Protein AF-A0A9P6MHM8-F1 (afdb_monomer_lite)

Organism: NCBI:txid1440133

Secondary structure (DSSP, 8-state):
------------------GGGTHHHHHHHHHHHHHTTS-HHHHHHHHGGGS-HHHHHHHHHHHHHHHHH-SSS-EEEEETTGGGGGS-SS---GGGHHHH-GGGGTTS-TTEEEEE-----HHHHHHH--GGGGGG----PPPPHHHHHHHHHH-TTTTSHHHHHHHHHHHHHHHHHHHHHHHHHHHHHHHS-HHHHHHHHHHHHHHHS--TT----HHHHHHHHHHHHTTSEEEEEPSS-EEEEES-HHHHHHHHHHHHHSPPPHHHHHHHHH----HHHHHHHHHHHHTSSEEEEEEE-TT--EEEEEEEE-SEEEEESS--S---TTEEEEE-TTSTT-SEEETTEEEEEESS-HHHHSSGGG-GGGGG--TT-GGGTTTTTTSSS--------------------------------------------HHHHHHHHHH-S-EEEEE-TTS-EEEEETTEE-TT-EEEEEESS---S--TTGGGT-TTPEEEEHHHHHHHHHHHHHHHHHHHHHHHHHHHHHHHHHHTT-------

Sequence (540 aa):
TPTGVTGSNDSEVEAVVDEDQYETLESANSFDLWSNHADEEDRAVFDYMVIGGEMATCVTETIYDYTLCRIDLKTLFIVDEHSALFHNDNSKPNILTPLTDLNIWLQERNGARVVFTGMAHANYERRFITSDIKHWVEFVTPHSDFIFDKLLAMSPILARETIKGEQEAFSKFNIERIQDFYSAAGGYFKSLNPSDKFKYRRTLVTMFRPREDGNLSYHQSITTYKFMDLGLVYRLRDEQQTMYHILCPAAQQALLDVYRSMPLSLDLSYALRSGDWTSDMFEDAVFFCLQQGKITLGTTNLAGVKADPLVINAEYTRVLTDPPSEVRKNTLLRCHSNYPIFDFIYNRIFIQMSPSDFDKHNKEGANISKAFSRPNDPQSKTKRKRDDDSTSSSSDPRDAQSKSTESSESNRRRSKRKKNDNPTLASSFDSRNQIEKYLDSAFGGNHRVIIGTNKGFEATKDGVNLDDFKIVYICGEAQTKKHLGEVKDFPDIVHVNLKDWIEERQASSAGSMQIDILMEQQLATINALLLTGVRLSFIP

pLDDT: mean 72.11, std 19.1, range [29.8, 97.94]

Foldseek 3Di:
DDDDDDDDDDDDDPPPDPPVPPVVVVVVVVVVVVCVPDPPVVNVLVVVCPDDDVSVLVSLLVVVCVQQQDQPAQAEAEAEALVVCPPDDPDDRCSCVVSLAPCNCPPRRNRYYYHYYHDPPVVVCVPHDDQVCVVVDDDDDPDDPVVLVVVCVVDPVSVDVVVVVVVVVVVVVLVVLLVVLLCLLLVVLVPDDPVVVVLLLVLLVCLLVQAQVSAPPPSSVVNLVVCVVSVQKHWDDHPRHIHIGGNDPSSNSSSLVSSLPDDDDPVLVVCLVVLVDDFSSQVSLVVSQLSNAWDWFFWDWLQRHTDHTDIQGQPAEEEDPDQAQADDANYKYQYHPLQQQFGIDHQQETEGEDQDRPVVQCDDRNPPQLQADWPPDPVVPPPVPPPPPDDDDDDDDDDDDYDDDDDDDDDDDDDPDDDPDDPDDPDPRPRGGPSQSNCCSHPNAGWHWDLDPQREIFIDGVNHTDPPRAYEYEYADDCPDRPPVCCSNYVGYIYGHSSVRVVVVCVVCVVPVVVVVVVVVVVVVVVVCVVVVNDDDDDD

Structure (mmCIF, N/CA/C/O backbone):
data_AF-A0A9P6MHM8-F1
#
_entry.id   AF-A0A9P6MHM8-F1
#
loop_
_atom_site.group_PDB
_atom_site.id
_atom_site.type_symbol
_atom_site.label_atom_id
_atom_site.label_alt_id
_atom_site.label_comp_id
_atom_site.label_asym_id
_atom_site.label_entity_id
_atom_site.label_seq_id
_atom_site.pdbx_PDB_ins_code
_atom_site.Cartn_x
_atom_site.Cartn_y
_atom_site.Cartn_z
_atom_site.occupancy
_atom_site.B_iso_or_equiv
_atom_site.auth_seq_id
_atom_site.auth_comp_id
_atom_site.auth_asym_id
_atom_site.auth_atom_id
_atom_site.pdbx_PDB_model_num
ATOM 1 N N . THR A 1 1 ? 69.298 -29.163 -17.073 1.00 38.97 1 THR A N 1
ATOM 2 C CA . THR A 1 1 ? 70.221 -29.913 -17.959 1.00 38.97 1 THR A CA 1
ATOM 3 C C . THR A 1 1 ? 70.710 -31.139 -17.211 1.00 38.97 1 THR A C 1
ATOM 5 O O . THR A 1 1 ? 70.875 -31.008 -16.002 1.00 38.97 1 THR A O 1
ATOM 8 N N . PRO A 1 2 ? 70.896 -32.312 -17.849 1.00 52.72 2 PRO A N 1
ATOM 9 C CA . PRO A 1 2 ? 70.972 -32.601 -19.296 1.00 52.72 2 PRO A CA 1
ATOM 10 C C . PRO A 1 2 ? 69.702 -33.317 -19.827 1.00 52.72 2 PRO A C 1
ATOM 12 O O . PRO A 1 2 ? 69.143 -34.155 -19.136 1.00 52.72 2 PRO A O 1
ATOM 15 N N . THR A 1 3 ? 69.024 -32.832 -20.875 1.00 39.81 3 THR A N 1
ATOM 16 C CA . THR A 1 3 ? 69.229 -32.986 -22.344 1.00 39.81 3 THR A CA 1
ATOM 17 C C . THR A 1 3 ? 68.969 -34.383 -22.915 1.00 39.81 3 THR A C 1
ATOM 19 O O . THR A 1 3 ? 69.764 -35.295 -22.718 1.00 39.81 3 THR A O 1
ATOM 22 N N . GLY A 1 4 ? 67.912 -34.469 -23.730 1.00 36.94 4 GLY A N 1
ATOM 23 C CA . GLY A 1 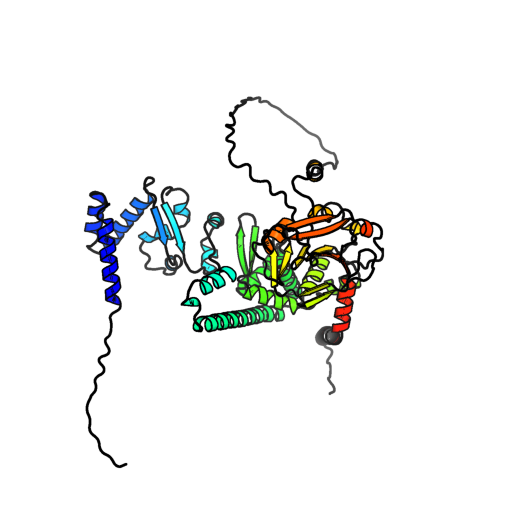4 ? 67.613 -35.549 -24.671 1.00 36.94 4 GLY A CA 1
ATOM 24 C C . GLY A 1 4 ? 66.330 -35.232 -25.446 1.00 36.94 4 GLY A C 1
ATOM 25 O O . GLY A 1 4 ? 65.242 -35.527 -24.974 1.00 36.94 4 GLY A O 1
ATOM 26 N N . VAL A 1 5 ? 66.476 -34.548 -26.584 1.00 39.72 5 VAL A N 1
ATOM 27 C CA . VAL A 1 5 ? 65.417 -34.093 -27.504 1.00 39.72 5 VAL A CA 1
ATOM 28 C C . VAL A 1 5 ? 65.181 -35.132 -28.599 1.00 39.72 5 VAL A C 1
ATOM 30 O O . VAL A 1 5 ? 66.152 -35.528 -29.229 1.00 39.72 5 VAL A O 1
ATOM 33 N N . THR A 1 6 ? 63.909 -35.458 -28.853 1.00 39.41 6 THR A N 1
ATOM 34 C CA . THR A 1 6 ? 63.234 -35.775 -30.141 1.00 39.41 6 THR A CA 1
ATOM 35 C C . THR A 1 6 ? 61.756 -36.003 -29.772 1.00 39.41 6 THR A C 1
ATOM 37 O O . THR A 1 6 ? 61.508 -36.792 -28.872 1.00 39.41 6 THR A O 1
ATOM 40 N N . GLY A 1 7 ? 60.715 -35.354 -30.292 1.00 33.91 7 GLY A N 1
ATOM 41 C CA . GLY A 1 7 ? 60.507 -34.786 -31.617 1.00 33.91 7 GLY A CA 1
ATOM 42 C C . GLY A 1 7 ? 59.542 -35.684 -32.401 1.00 33.91 7 GLY A C 1
ATOM 43 O O . GLY A 1 7 ? 60.004 -36.442 -33.243 1.00 33.91 7 GLY A O 1
ATOM 44 N N . SER A 1 8 ? 58.234 -35.618 -32.128 1.00 35.28 8 SER A N 1
ATOM 45 C CA . SER A 1 8 ? 57.195 -36.103 -33.051 1.00 35.28 8 SER A CA 1
ATOM 46 C C . SER A 1 8 ? 55.886 -35.346 -32.837 1.00 35.28 8 SER A C 1
ATOM 48 O O . SER A 1 8 ? 55.422 -35.196 -31.711 1.00 35.28 8 SER A O 1
ATOM 50 N N . ASN A 1 9 ? 55.365 -34.839 -33.948 1.00 35.12 9 ASN A N 1
ATOM 51 C CA . ASN A 1 9 ? 54.192 -33.990 -34.086 1.00 35.12 9 ASN A CA 1
ATOM 52 C C . ASN A 1 9 ? 52.899 -34.775 -33.837 1.00 35.12 9 ASN A C 1
ATOM 54 O O . ASN A 1 9 ? 52.654 -35.737 -34.560 1.00 35.12 9 ASN A O 1
ATOM 58 N N . ASP A 1 10 ? 52.051 -34.290 -32.933 1.00 34.19 10 ASP A N 1
ATOM 59 C CA . ASP A 1 10 ? 50.616 -34.567 -32.955 1.00 34.19 10 ASP A CA 1
ATOM 60 C C . ASP A 1 10 ? 49.911 -33.272 -33.365 1.00 34.19 10 ASP A C 1
ATOM 62 O O . ASP A 1 10 ? 49.841 -32.297 -32.619 1.00 34.19 10 ASP A O 1
ATOM 66 N N . SER A 1 11 ? 49.480 -33.236 -34.622 1.00 34.03 11 SER A N 1
ATOM 67 C CA . SER A 1 11 ? 48.586 -32.220 -35.160 1.00 34.03 11 SER A CA 1
ATOM 68 C C . SER A 1 11 ? 47.163 -32.532 -34.699 1.00 34.03 11 SER A C 1
ATOM 70 O O . SER A 1 11 ? 46.533 -33.446 -35.235 1.00 34.03 11 SER A O 1
ATOM 72 N N . GLU A 1 12 ? 46.665 -31.779 -33.720 1.00 33.44 12 GLU A N 1
ATOM 73 C CA . GLU A 1 12 ? 45.231 -31.662 -33.455 1.00 33.44 12 GLU A CA 1
ATOM 74 C C . GLU A 1 12 ? 44.556 -31.044 -34.683 1.00 33.44 12 GLU A C 1
ATOM 76 O O . GLU A 1 12 ? 44.823 -29.908 -35.073 1.00 33.44 12 GLU A O 1
ATOM 81 N N . VAL A 1 13 ? 43.710 -31.839 -35.332 1.00 32.00 13 VAL A N 1
ATOM 82 C CA . VAL A 1 13 ? 42.769 -31.374 -36.346 1.00 32.00 13 VAL A CA 1
ATOM 83 C C . VAL A 1 13 ? 41.573 -30.811 -35.586 1.00 32.00 13 VAL A C 1
ATOM 85 O O . VAL A 1 13 ? 40.719 -31.568 -35.128 1.00 32.00 13 VAL A O 1
ATOM 88 N N . GLU A 1 14 ? 41.520 -29.489 -35.427 1.00 33.50 14 GLU A N 1
ATOM 89 C CA . GLU A 1 14 ? 40.278 -28.803 -35.077 1.00 33.50 14 GLU A CA 1
ATOM 90 C C . GLU A 1 14 ? 39.290 -28.988 -36.236 1.00 33.50 14 GLU A C 1
ATOM 92 O O . GLU A 1 14 ? 39.468 -28.456 -37.334 1.00 33.50 14 GLU A O 1
ATOM 97 N N . ALA A 1 15 ? 38.255 -29.792 -36.003 1.00 33.00 15 ALA A N 1
ATOM 98 C CA . ALA A 1 15 ? 37.089 -29.837 -36.865 1.00 33.00 15 ALA A CA 1
ATOM 99 C C . ALA A 1 15 ? 36.285 -28.550 -36.636 1.00 33.00 15 ALA A C 1
ATOM 101 O O . ALA A 1 15 ? 35.517 -28.447 -35.682 1.00 33.00 15 ALA A O 1
ATOM 102 N N . VAL A 1 16 ? 36.486 -27.567 -37.512 1.00 36.22 16 VAL A N 1
ATOM 103 C CA . VAL A 1 16 ? 35.555 -26.452 -37.690 1.00 36.22 16 VAL A CA 1
ATOM 104 C C . VAL A 1 16 ? 34.268 -27.048 -38.257 1.00 36.22 16 VAL A C 1
ATOM 106 O O . VAL A 1 16 ? 34.220 -27.459 -39.416 1.00 36.22 16 VAL A O 1
ATOM 109 N N . VAL A 1 17 ? 33.254 -27.186 -37.409 1.00 36.91 17 VAL A N 1
ATOM 110 C CA . VAL A 1 17 ? 31.889 -27.487 -37.840 1.00 36.91 17 VAL A CA 1
ATOM 111 C C . VAL A 1 17 ? 31.264 -26.151 -38.229 1.00 36.91 17 VAL A C 1
ATOM 113 O O . VAL A 1 17 ? 31.032 -25.315 -37.363 1.00 36.91 17 VAL A O 1
ATOM 116 N N . ASP A 1 18 ? 31.051 -25.942 -39.529 1.00 36.47 18 ASP A N 1
ATOM 117 C CA . ASP A 1 18 ? 30.239 -24.841 -40.058 1.00 36.47 18 ASP A CA 1
ATOM 118 C C . ASP A 1 18 ? 28.792 -25.011 -39.560 1.00 36.47 18 ASP A C 1
ATOM 120 O O . ASP A 1 18 ? 28.080 -25.921 -39.997 1.00 36.47 18 ASP A O 1
ATOM 124 N N . GLU A 1 19 ? 28.351 -24.144 -38.644 1.00 42.09 19 GLU A N 1
ATOM 125 C CA . GLU A 1 19 ? 26.947 -24.051 -38.205 1.00 42.09 19 GLU A CA 1
ATOM 126 C C . GLU A 1 19 ? 26.009 -23.576 -39.336 1.00 42.09 19 GLU A C 1
ATOM 128 O O . GLU A 1 19 ? 24.809 -23.849 -39.296 1.00 42.09 19 GLU A O 1
ATOM 133 N N . ASP A 1 20 ? 26.553 -23.003 -40.415 1.00 41.50 20 ASP A N 1
ATOM 134 C CA . ASP A 1 20 ? 25.800 -22.463 -41.558 1.00 41.50 20 ASP A CA 1
ATOM 135 C C . ASP A 1 20 ? 25.142 -23.535 -42.459 1.00 41.50 20 ASP A C 1
ATOM 137 O O . ASP A 1 20 ? 24.427 -23.203 -43.405 1.00 41.50 20 ASP A O 1
ATOM 141 N N . GLN A 1 21 ? 25.355 -24.834 -42.206 1.00 39.31 21 GLN A N 1
ATOM 142 C CA . GLN A 1 21 ? 24.752 -25.908 -43.017 1.00 39.31 21 GLN A CA 1
ATOM 143 C C . GLN A 1 21 ? 23.456 -26.504 -42.452 1.00 39.31 21 GLN A C 1
ATOM 145 O O . GLN A 1 21 ? 22.778 -27.245 -43.168 1.00 39.31 21 GLN A O 1
ATOM 150 N N . TYR A 1 22 ? 23.072 -26.183 -41.211 1.00 38.84 22 TYR A N 1
ATOM 151 C CA . TYR A 1 22 ? 21.836 -26.716 -40.619 1.00 38.84 22 TYR A CA 1
ATOM 152 C C . TYR A 1 22 ? 20.587 -25.868 -40.927 1.00 38.84 22 TYR A C 1
ATOM 154 O O . TYR A 1 22 ? 19.506 -26.437 -41.085 1.00 38.84 22 TYR A O 1
ATOM 162 N N . GLU A 1 23 ? 20.711 -24.552 -41.133 1.00 41.47 23 GLU A N 1
ATOM 163 C CA . GLU A 1 23 ? 19.564 -23.686 -41.483 1.00 41.47 23 GLU A CA 1
ATOM 164 C C . GLU A 1 23 ? 19.043 -23.914 -42.919 1.00 41.47 23 GLU A C 1
ATOM 166 O O . GLU A 1 23 ? 17.854 -23.744 -43.219 1.00 41.47 23 GLU A O 1
ATOM 171 N N . THR A 1 24 ? 19.902 -24.389 -43.823 1.00 43.31 24 THR A N 1
ATOM 172 C CA . THR A 1 24 ? 19.558 -24.614 -45.238 1.00 43.31 24 THR A CA 1
ATOM 173 C C . THR A 1 24 ? 18.700 -25.868 -45.459 1.00 43.31 24 THR A C 1
ATOM 175 O O . THR A 1 24 ? 18.071 -26.008 -46.506 1.00 43.31 24 THR A O 1
ATOM 178 N N . LEU A 1 25 ? 18.640 -26.787 -44.487 1.00 36.44 25 LEU A N 1
ATOM 179 C CA . LEU A 1 25 ? 17.896 -28.051 -44.600 1.00 36.44 25 LEU A CA 1
ATOM 180 C C . LEU A 1 25 ? 16.489 -27.998 -43.977 1.00 36.44 25 LEU A C 1
ATOM 182 O O . LEU A 1 25 ? 15.603 -28.726 -44.428 1.00 36.44 25 LEU A O 1
ATOM 186 N N . GLU A 1 26 ? 16.233 -27.121 -43.001 1.00 40.22 26 GLU A N 1
ATOM 187 C CA . GLU A 1 26 ? 14.877 -26.926 -42.452 1.00 40.22 26 GLU A CA 1
ATOM 188 C C . GLU A 1 26 ? 13.999 -26.031 -43.341 1.00 40.22 26 GLU A C 1
ATOM 190 O O . GLU A 1 26 ? 12.800 -26.287 -43.486 1.00 40.22 26 GLU A O 1
ATOM 195 N N . SER A 1 27 ? 14.593 -25.048 -44.024 1.00 44.69 27 SER A N 1
ATOM 196 C CA . SER A 1 27 ? 13.892 -24.197 -44.998 1.00 44.69 27 SER A CA 1
ATOM 197 C C . SER A 1 27 ? 13.396 -24.980 -46.224 1.00 44.69 27 SER A C 1
ATOM 199 O O . SER A 1 27 ? 12.291 -24.727 -46.706 1.00 44.69 27 SER A O 1
ATOM 201 N N . ALA A 1 28 ? 14.147 -25.992 -46.671 1.00 40.47 28 ALA A N 1
ATOM 202 C CA . ALA A 1 28 ? 13.759 -26.860 -47.785 1.00 40.47 28 ALA A CA 1
ATOM 203 C C . ALA A 1 28 ? 12.566 -27.783 -47.453 1.00 40.47 28 ALA A C 1
ATOM 205 O O . ALA A 1 28 ? 11.708 -28.011 -48.302 1.00 40.47 28 ALA A O 1
ATOM 206 N N . ASN A 1 29 ? 12.456 -28.266 -46.210 1.00 39.97 29 ASN A N 1
ATOM 207 C CA . ASN A 1 29 ? 11.383 -29.188 -45.808 1.00 39.97 29 ASN A CA 1
ATOM 208 C C . ASN A 1 29 ? 10.044 -28.488 -45.499 1.00 39.97 29 ASN A C 1
ATOM 210 O O . ASN A 1 29 ? 8.985 -29.102 -45.627 1.00 39.97 29 ASN A O 1
ATOM 214 N N . SER A 1 30 ? 10.066 -27.203 -45.125 1.00 42.94 30 SER A N 1
ATOM 215 C CA . SER A 1 30 ? 8.852 -26.379 -44.975 1.00 42.94 30 SER A CA 1
ATOM 216 C C . SER A 1 30 ? 8.204 -26.052 -46.335 1.00 42.94 30 SER A C 1
ATOM 218 O O . SER A 1 30 ? 6.978 -25.998 -46.465 1.00 42.94 30 SER A O 1
ATOM 220 N N . PHE A 1 31 ? 9.035 -25.916 -47.374 1.00 39.72 31 PHE A N 1
ATOM 221 C CA . PHE A 1 31 ? 8.648 -25.555 -48.740 1.00 39.72 31 PHE A CA 1
ATOM 222 C C . PHE A 1 31 ? 7.774 -26.625 -49.425 1.00 39.72 31 PHE A C 1
ATOM 224 O O . PHE A 1 31 ? 6.763 -26.308 -50.061 1.00 39.72 31 PHE A O 1
ATOM 231 N N . ASP A 1 32 ? 8.094 -27.906 -49.215 1.00 43.62 32 ASP A N 1
ATOM 232 C CA . ASP A 1 32 ? 7.359 -29.035 -49.803 1.00 43.62 32 ASP A CA 1
ATOM 233 C C . ASP A 1 32 ? 5.958 -29.236 -49.199 1.00 43.62 32 ASP A C 1
ATOM 235 O O . ASP A 1 32 ? 5.056 -29.761 -49.861 1.00 43.62 32 ASP A O 1
ATOM 239 N N . LEU A 1 33 ? 5.726 -28.795 -47.958 1.00 43.84 33 LEU A N 1
ATOM 240 C CA . LEU A 1 33 ? 4.421 -28.945 -47.309 1.00 43.84 33 LEU A CA 1
ATOM 241 C C . LEU A 1 33 ? 3.398 -27.900 -47.782 1.00 43.84 33 LEU A C 1
ATOM 243 O O . LEU A 1 33 ? 2.206 -28.200 -47.847 1.00 43.84 33 LEU A O 1
ATOM 247 N N . TRP A 1 34 ? 3.849 -26.691 -48.129 1.00 43.91 34 TRP A N 1
ATOM 248 C CA . TRP A 1 34 ? 2.978 -25.587 -48.552 1.00 43.91 34 TRP A CA 1
ATOM 249 C C . TRP A 1 34 ? 2.597 -25.655 -50.032 1.00 43.91 34 TRP A C 1
ATOM 251 O O . TRP A 1 34 ? 1.438 -25.424 -50.382 1.00 43.91 34 TRP A O 1
ATOM 261 N N . SER A 1 35 ? 3.531 -26.076 -50.892 1.00 46.38 35 SER A N 1
ATOM 262 C CA . SER A 1 35 ? 3.291 -26.248 -52.332 1.00 46.38 35 SER A CA 1
ATOM 263 C C . SER A 1 35 ? 2.079 -27.149 -52.611 1.00 46.38 35 SER A C 1
ATOM 265 O O . SER A 1 35 ? 1.312 -26.897 -53.532 1.00 46.38 35 SER A O 1
ATOM 267 N N . ASN A 1 36 ? 1.835 -28.167 -51.783 1.00 45.75 36 ASN A N 1
ATOM 268 C CA . ASN A 1 36 ? 0.777 -29.154 -52.015 1.00 45.75 36 ASN A CA 1
ATOM 269 C C . ASN A 1 36 ? -0.660 -28.677 -51.726 1.00 45.75 36 ASN A C 1
ATOM 271 O O . ASN A 1 36 ? -1.601 -29.399 -52.060 1.00 45.75 36 ASN A O 1
ATOM 275 N N . HIS A 1 37 ? -0.844 -27.488 -51.144 1.00 48.31 37 HIS A N 1
ATOM 276 C CA . HIS A 1 37 ? -2.164 -26.945 -50.794 1.00 48.31 37 HIS A CA 1
ATOM 277 C C . HIS A 1 37 ? -2.502 -25.594 -51.440 1.00 48.31 37 HIS A C 1
ATOM 279 O O . HIS A 1 37 ? -3.632 -25.132 -51.284 1.00 48.31 37 HIS A O 1
ATOM 285 N N . ALA A 1 38 ? -1.565 -24.998 -52.174 1.00 50.34 38 ALA A N 1
ATOM 286 C CA . ALA A 1 38 ? -1.771 -23.776 -52.942 1.00 50.34 38 ALA A CA 1
ATOM 287 C C . ALA A 1 38 ? -2.477 -24.077 -54.280 1.00 50.34 38 ALA A C 1
ATOM 289 O O . ALA A 1 38 ? -2.249 -25.131 -54.887 1.00 50.34 38 ALA A O 1
ATOM 290 N N . ASP A 1 39 ? -3.350 -23.178 -54.736 1.00 64.00 39 ASP A N 1
ATOM 291 C CA . ASP A 1 39 ? -3.941 -23.270 -56.070 1.00 64.00 39 ASP A CA 1
ATOM 292 C C . ASP A 1 39 ? -2.891 -22.969 -57.162 1.00 64.00 39 ASP A C 1
ATOM 294 O O . ASP A 1 39 ? -1.751 -22.576 -56.906 1.00 64.00 39 ASP A O 1
ATOM 298 N N . GLU A 1 40 ? -3.230 -23.287 -58.412 1.00 56.53 40 GLU A N 1
ATOM 299 C CA . GLU A 1 40 ? -2.289 -23.272 -59.543 1.00 56.53 40 GLU A CA 1
ATOM 300 C C . GLU A 1 40 ? -1.749 -21.855 -59.842 1.00 56.53 40 GLU A C 1
ATOM 302 O O . GLU A 1 40 ? -0.637 -21.714 -60.351 1.00 56.53 40 GLU A O 1
ATOM 307 N N . GLU A 1 41 ? -2.498 -20.811 -59.459 1.00 55.19 41 GLU A N 1
ATOM 308 C CA . GLU A 1 41 ? -2.072 -19.406 -59.520 1.00 55.19 41 GLU A CA 1
ATOM 309 C C . GLU A 1 41 ? -1.055 -19.059 -58.422 1.00 55.19 41 GLU A C 1
ATOM 311 O O . GLU A 1 41 ? -0.020 -18.465 -58.732 1.00 55.19 41 GLU A O 1
ATOM 316 N N . ASP A 1 42 ? -1.278 -19.485 -57.174 1.00 54.81 42 ASP A N 1
ATOM 317 C CA . ASP A 1 42 ? -0.343 -19.248 -56.069 1.00 54.81 42 ASP A CA 1
ATOM 318 C C . ASP A 1 42 ? 1.020 -19.930 -56.331 1.00 54.81 42 ASP A C 1
ATOM 320 O O . ASP A 1 42 ? 2.076 -19.342 -56.085 1.00 54.81 42 ASP A O 1
ATOM 324 N N . ARG A 1 43 ? 1.034 -21.133 -56.928 1.00 57.28 43 ARG A N 1
ATOM 325 C CA . ARG A 1 43 ? 2.278 -21.828 -57.331 1.00 57.28 43 ARG A CA 1
ATOM 326 C C . ARG A 1 43 ? 3.089 -21.065 -58.382 1.00 57.28 43 ARG A C 1
ATOM 328 O O . ARG A 1 43 ? 4.312 -20.987 -58.271 1.00 57.28 43 ARG A O 1
ATOM 335 N N . ALA A 1 44 ? 2.425 -20.484 -59.382 1.00 55.97 44 ALA A N 1
ATOM 336 C CA . ALA A 1 44 ? 3.092 -19.759 -60.464 1.00 55.97 44 ALA A CA 1
ATOM 337 C C . ALA A 1 44 ? 3.780 -18.469 -59.980 1.00 55.97 44 ALA A C 1
ATOM 339 O O . ALA A 1 44 ? 4.816 -18.080 -60.522 1.00 55.97 44 ALA A O 1
ATOM 340 N N . VAL A 1 45 ? 3.233 -17.824 -58.944 1.00 55.41 45 VAL A N 1
ATOM 341 C CA . VAL A 1 45 ? 3.830 -16.634 -58.315 1.00 55.41 45 VAL A CA 1
ATOM 342 C C . VAL A 1 45 ? 5.103 -16.995 -57.542 1.00 55.41 45 VAL A C 1
ATOM 344 O O . VAL A 1 45 ? 6.090 -16.262 -57.617 1.00 55.41 45 VAL A O 1
ATOM 347 N N . PHE A 1 46 ? 5.116 -18.139 -56.849 1.00 54.81 46 PHE A N 1
ATOM 348 C CA . PHE A 1 46 ? 6.268 -18.593 -56.063 1.00 54.81 46 PHE A CA 1
ATOM 349 C C . PHE A 1 46 ? 7.421 -19.138 -56.920 1.00 54.81 46 PHE A C 1
ATOM 351 O O . PHE A 1 46 ? 8.574 -18.806 -56.652 1.00 54.81 46 PHE A O 1
ATOM 358 N N . ASP A 1 47 ? 7.149 -19.891 -57.992 1.00 54.62 47 ASP A N 1
ATOM 359 C CA . ASP A 1 47 ? 8.207 -20.402 -58.887 1.00 54.62 47 ASP A CA 1
ATOM 360 C C . ASP A 1 47 ? 8.965 -19.274 -59.623 1.00 54.62 47 ASP A C 1
ATOM 362 O O . ASP A 1 47 ? 10.126 -19.435 -60.008 1.00 54.62 47 ASP A O 1
ATOM 366 N N . TYR A 1 48 ? 8.354 -18.092 -59.767 1.00 53.34 48 TYR A N 1
ATOM 367 C CA . TYR A 1 48 ? 8.983 -16.904 -60.357 1.00 53.34 48 TYR A CA 1
ATOM 368 C C . TYR A 1 48 ? 9.920 -16.147 -59.386 1.00 53.34 48 TYR A C 1
ATOM 370 O O . TYR A 1 48 ? 10.710 -15.307 -59.825 1.00 53.34 48 TYR A O 1
ATOM 378 N N . MET A 1 49 ? 9.876 -16.439 -58.076 1.00 50.59 49 MET A N 1
ATOM 379 C CA . MET A 1 49 ? 10.593 -15.689 -57.026 1.00 50.59 49 MET A CA 1
ATOM 380 C C . MET A 1 49 ? 12.113 -15.881 -57.002 1.00 50.59 49 MET A C 1
ATOM 382 O O . MET A 1 49 ? 12.824 -15.057 -56.430 1.00 50.59 49 MET A O 1
ATOM 386 N N . VAL A 1 50 ? 12.640 -16.947 -57.607 1.00 55.25 50 VAL A N 1
ATOM 387 C CA . VAL A 1 50 ? 14.059 -17.338 -57.461 1.00 55.25 50 VAL A CA 1
ATOM 388 C C . VAL A 1 50 ? 15.012 -16.469 -58.312 1.00 55.25 50 VAL A C 1
ATOM 390 O O . VAL A 1 50 ? 16.231 -16.627 -58.261 1.00 55.25 50 VAL A O 1
ATOM 393 N N . ILE A 1 51 ? 14.501 -15.498 -59.079 1.00 53.25 51 ILE A N 1
ATOM 394 C CA . ILE A 1 51 ? 15.281 -14.775 -60.095 1.00 53.25 51 ILE A CA 1
ATOM 395 C C . ILE A 1 51 ? 15.373 -13.266 -59.773 1.00 53.25 51 ILE A C 1
ATOM 397 O O . ILE A 1 51 ? 14.661 -12.445 -60.335 1.00 53.25 51 ILE A O 1
ATOM 401 N N . GLY A 1 52 ? 16.319 -12.877 -58.909 1.00 55.75 52 GLY A N 1
ATOM 402 C CA . GLY A 1 52 ? 16.837 -11.496 -58.802 1.00 55.75 52 GLY A CA 1
ATOM 403 C C . GLY A 1 52 ? 16.176 -10.560 -57.769 1.00 55.75 52 GLY A C 1
ATOM 404 O O . GLY A 1 52 ? 14.962 -10.536 -57.587 1.00 55.75 52 GLY A O 1
ATOM 405 N N . GLY A 1 53 ? 16.999 -9.734 -57.103 1.00 59.03 53 GLY A N 1
ATOM 406 C CA . GLY A 1 53 ? 16.611 -8.926 -55.930 1.00 59.03 53 GLY A CA 1
ATOM 407 C C . GLY A 1 53 ? 15.564 -7.822 -56.161 1.00 59.03 53 GLY A C 1
ATOM 408 O O . GLY A 1 53 ? 14.800 -7.514 -55.248 1.00 59.03 53 GLY A O 1
ATOM 409 N N . GLU A 1 54 ? 15.463 -7.256 -57.369 1.00 61.66 54 GLU A N 1
ATOM 410 C CA . GLU A 1 54 ? 14.398 -6.288 -57.692 1.00 61.66 54 GLU A CA 1
ATOM 411 C C . GLU A 1 54 ? 13.032 -6.972 -57.871 1.00 61.66 54 GLU A C 1
ATOM 413 O O . GLU A 1 54 ? 12.019 -6.445 -57.407 1.00 61.66 54 GLU A O 1
ATOM 418 N N . MET A 1 55 ? 12.990 -8.182 -58.450 1.00 65.00 55 MET A N 1
ATOM 419 C CA . MET A 1 55 ? 11.743 -8.953 -58.556 1.00 65.00 55 MET A CA 1
ATOM 420 C C . MET A 1 55 ? 11.269 -9.453 -57.191 1.00 65.00 55 MET A C 1
ATOM 422 O O . MET A 1 55 ? 10.076 -9.386 -56.913 1.00 65.00 55 MET A O 1
ATOM 426 N N . ALA A 1 56 ? 12.181 -9.858 -56.303 1.00 65.44 56 ALA A N 1
ATOM 427 C CA . ALA A 1 56 ? 11.823 -10.288 -54.950 1.00 65.44 56 ALA A CA 1
ATOM 428 C C . ALA A 1 56 ? 11.041 -9.211 -54.172 1.00 65.44 56 ALA A C 1
ATOM 430 O O . ALA A 1 56 ? 10.086 -9.531 -53.466 1.00 65.44 56 ALA A O 1
ATOM 431 N N . THR A 1 57 ? 11.383 -7.930 -54.349 1.00 66.56 57 THR A N 1
ATOM 432 C CA . THR A 1 57 ? 10.672 -6.819 -53.691 1.00 66.56 57 THR A CA 1
ATOM 433 C C . THR A 1 57 ? 9.246 -6.675 -54.232 1.00 66.56 57 THR A C 1
ATOM 435 O O . THR A 1 57 ? 8.299 -6.646 -53.451 1.00 66.56 57 THR A O 1
ATOM 438 N N . CYS A 1 58 ? 9.075 -6.680 -55.559 1.00 71.50 58 CYS A N 1
ATOM 439 C CA . CYS A 1 58 ? 7.765 -6.553 -56.207 1.00 71.50 58 CYS A CA 1
ATOM 440 C C . CYS A 1 58 ? 6.831 -7.737 -55.898 1.00 71.50 58 CYS A C 1
ATOM 442 O O . CYS A 1 58 ? 5.640 -7.551 -55.632 1.00 71.50 58 CYS A O 1
ATOM 444 N N . VAL A 1 59 ? 7.364 -8.963 -55.880 1.00 69.50 59 VAL A N 1
ATOM 445 C CA . VAL A 1 59 ? 6.559 -10.149 -55.557 1.00 69.50 59 VAL A CA 1
ATOM 446 C C . VAL A 1 59 ? 6.159 -10.142 -54.086 1.00 69.50 59 VAL A C 1
ATOM 448 O O . VAL A 1 59 ? 5.007 -10.422 -53.763 1.00 69.50 59 VAL A O 1
ATOM 451 N N . THR A 1 60 ? 7.070 -9.775 -53.186 1.00 70.25 60 THR A N 1
ATOM 452 C CA . THR A 1 60 ? 6.733 -9.735 -51.763 1.00 70.25 60 THR A CA 1
ATOM 453 C C . THR A 1 60 ? 5.688 -8.638 -51.494 1.00 70.25 60 THR A C 1
ATOM 455 O O . THR A 1 60 ? 4.782 -8.873 -50.701 1.00 70.25 60 THR A O 1
ATOM 458 N N . GLU A 1 61 ? 5.740 -7.483 -52.182 1.00 74.00 61 GLU A N 1
ATOM 459 C CA . GLU A 1 61 ? 4.698 -6.436 -52.107 1.00 74.00 61 GLU A CA 1
ATOM 460 C C . GLU A 1 61 ? 3.345 -6.973 -52.585 1.00 74.00 61 GLU A C 1
ATOM 462 O O . GLU A 1 61 ? 2.331 -6.785 -51.917 1.00 74.00 61 GLU A O 1
ATOM 467 N N . THR A 1 62 ? 3.349 -7.731 -53.684 1.00 76.69 62 THR A N 1
ATOM 468 C CA . THR A 1 62 ? 2.146 -8.371 -54.232 1.00 76.69 62 THR A CA 1
ATOM 469 C C . THR A 1 62 ? 1.555 -9.389 -53.257 1.00 76.69 62 THR A C 1
ATOM 471 O O . THR A 1 62 ? 0.345 -9.406 -53.052 1.00 76.69 62 THR A O 1
ATOM 474 N N . ILE A 1 63 ? 2.387 -10.209 -52.606 1.00 75.69 63 ILE A N 1
ATOM 475 C CA . ILE A 1 63 ? 1.938 -11.138 -51.560 1.00 75.69 63 ILE A CA 1
ATOM 476 C C . ILE A 1 63 ? 1.390 -10.372 -50.363 1.00 75.69 63 ILE A C 1
ATOM 478 O O . ILE A 1 63 ? 0.363 -10.767 -49.814 1.00 75.69 63 ILE A O 1
ATOM 482 N N . TYR A 1 64 ? 2.043 -9.282 -49.957 1.00 74.81 64 TYR A N 1
ATOM 483 C CA . TYR A 1 64 ? 1.561 -8.432 -48.874 1.00 74.81 64 TYR A CA 1
ATOM 484 C C . TYR A 1 64 ? 0.159 -7.917 -49.208 1.00 74.81 64 TYR A C 1
ATOM 486 O O . TYR A 1 64 ? -0.793 -8.224 -48.496 1.00 74.81 64 TYR A O 1
ATOM 494 N N . ASP A 1 65 ? -0.010 -7.231 -50.333 1.00 74.50 65 ASP A N 1
ATOM 495 C CA . ASP A 1 65 ? -1.304 -6.680 -50.729 1.00 74.50 65 ASP A CA 1
ATOM 496 C C . ASP A 1 65 ? -2.367 -7.772 -50.906 1.00 74.50 65 ASP A C 1
ATOM 498 O O . ASP A 1 65 ? -3.489 -7.626 -50.415 1.00 74.50 65 ASP A O 1
ATOM 502 N N . TYR A 1 66 ? -2.010 -8.908 -51.509 1.00 75.38 66 TYR A N 1
ATOM 503 C CA . TYR A 1 66 ? -2.919 -10.036 -51.701 1.00 75.38 66 TYR A CA 1
ATOM 504 C C . TYR A 1 66 ? -3.374 -10.663 -50.374 1.00 75.38 66 TYR A C 1
ATOM 506 O O . TYR A 1 66 ? -4.571 -10.853 -50.150 1.00 75.38 66 TYR A O 1
ATOM 514 N N . THR A 1 67 ? -2.446 -10.937 -49.456 1.00 73.31 67 THR A N 1
ATOM 515 C CA . THR A 1 67 ? -2.753 -11.548 -48.148 1.00 73.31 67 THR A CA 1
ATOM 516 C C . THR A 1 67 ? -3.460 -10.590 -47.190 1.00 73.31 67 THR A C 1
ATOM 518 O O . THR A 1 67 ? -4.179 -11.040 -46.293 1.00 73.31 67 THR A O 1
ATOM 521 N N . LEU A 1 68 ? -3.287 -9.279 -47.377 1.00 69.62 68 LEU A N 1
ATOM 522 C CA . LEU A 1 68 ? -3.863 -8.239 -46.524 1.00 69.62 68 LEU A CA 1
ATOM 523 C C . LEU A 1 68 ? -5.243 -7.767 -46.975 1.00 69.62 68 LEU A C 1
ATOM 525 O O . LEU A 1 68 ? -6.035 -7.341 -46.133 1.00 69.62 68 LEU A O 1
ATOM 529 N N . CYS A 1 69 ? -5.539 -7.844 -48.274 1.00 68.00 69 CYS A N 1
ATOM 530 C CA . CYS A 1 69 ? -6.810 -7.378 -48.835 1.00 68.00 69 CYS A CA 1
ATOM 531 C C . CYS A 1 69 ? -7.890 -8.470 -48.902 1.00 68.00 69 CYS A C 1
ATOM 533 O O . CYS A 1 69 ? -9.054 -8.166 -49.178 1.00 68.00 69 CYS A O 1
ATOM 535 N N . ARG A 1 70 ? -7.550 -9.737 -48.635 1.00 74.12 70 ARG A N 1
ATOM 536 C CA . ARG A 1 70 ? -8.519 -10.841 -48.631 1.00 74.12 70 ARG A CA 1
ATOM 537 C C . ARG A 1 70 ? -9.266 -10.936 -47.302 1.00 74.12 70 ARG A C 1
ATOM 539 O O . ARG A 1 70 ? -8.690 -11.155 -46.244 1.00 74.12 70 ARG A O 1
ATOM 546 N N . ILE A 1 71 ? -10.589 -10.781 -47.366 1.00 70.94 71 ILE A N 1
ATOM 547 C CA . ILE A 1 71 ? -11.497 -10.894 -46.207 1.00 70.94 71 ILE A CA 1
ATOM 548 C C . ILE A 1 71 ? -11.843 -12.364 -45.917 1.00 70.94 71 ILE A C 1
ATOM 550 O O . ILE A 1 71 ? -12.224 -12.716 -44.801 1.00 70.94 71 ILE A O 1
ATOM 554 N N . ASP A 1 72 ? -11.730 -13.227 -46.924 1.00 81.94 72 ASP A N 1
ATOM 555 C CA . ASP A 1 72 ? -12.042 -14.652 -46.850 1.00 81.94 72 ASP A CA 1
ATOM 556 C C . ASP A 1 72 ? -10.895 -15.502 -46.282 1.00 81.94 72 ASP A C 1
ATOM 558 O O . ASP A 1 72 ? -11.129 -16.633 -45.853 1.00 81.94 72 ASP A O 1
ATOM 562 N N . LEU A 1 73 ? -9.686 -14.940 -46.197 1.00 78.50 73 LEU A N 1
ATOM 563 C CA . LEU A 1 73 ? -8.535 -15.555 -45.545 1.00 78.50 73 LEU A CA 1
ATOM 564 C C . LEU A 1 73 ? -8.266 -14.898 -44.189 1.00 78.50 73 LEU A C 1
ATOM 566 O O . LEU A 1 73 ? -8.225 -13.677 -44.051 1.00 78.50 73 LEU A O 1
ATOM 570 N N . LYS A 1 74 ? -8.083 -15.735 -43.163 1.00 82.94 74 LYS A N 1
ATOM 571 C CA . LYS A 1 74 ? -7.633 -15.287 -41.842 1.00 82.94 74 LYS A CA 1
ATOM 572 C C . LYS A 1 74 ? -6.114 -15.288 -41.825 1.00 82.94 74 LYS A C 1
ATOM 574 O O . LYS A 1 74 ? -5.511 -16.353 -41.716 1.00 82.94 74 LYS A O 1
ATOM 579 N N . THR A 1 75 ? -5.518 -14.109 -41.896 1.00 83.50 75 THR A N 1
ATOM 580 C CA . THR A 1 75 ? -4.060 -13.954 -41.935 1.00 83.50 75 THR A CA 1
ATOM 581 C C . THR A 1 75 ? -3.546 -13.526 -40.558 1.00 83.50 75 THR A C 1
ATOM 583 O O . THR A 1 75 ? -4.120 -12.628 -39.943 1.00 83.50 75 THR A O 1
ATOM 586 N N . LEU A 1 76 ? -2.476 -14.152 -40.056 1.00 87.38 76 LEU A N 1
ATOM 587 C CA . LEU A 1 76 ? -1.784 -13.746 -38.827 1.00 87.38 76 LEU A CA 1
ATOM 588 C C . LEU A 1 76 ? -0.328 -13.405 -39.150 1.00 87.38 76 LEU A C 1
ATOM 590 O O . LEU A 1 76 ? 0.427 -14.275 -39.570 1.00 87.38 76 LEU A O 1
ATOM 594 N N . PHE A 1 77 ? 0.060 -12.159 -38.907 1.00 86.19 77 PHE A N 1
ATOM 595 C CA . PHE A 1 77 ? 1.445 -11.708 -38.967 1.00 86.19 77 PHE A CA 1
ATOM 596 C C . PHE A 1 77 ? 2.051 -11.732 -37.568 1.00 86.19 77 PHE A C 1
ATOM 598 O O . PHE A 1 77 ? 1.442 -11.236 -36.622 1.00 86.19 77 PHE A O 1
ATOM 605 N N . ILE A 1 78 ? 3.253 -12.284 -37.439 1.00 89.19 78 ILE A N 1
ATOM 606 C CA . ILE A 1 78 ? 4.048 -12.228 -36.212 1.00 89.19 78 ILE A CA 1
ATOM 607 C C . ILE A 1 78 ? 5.360 -11.557 -36.590 1.00 89.19 78 ILE A C 1
ATOM 609 O O . ILE A 1 78 ? 6.086 -12.057 -37.446 1.00 89.19 78 ILE A O 1
ATOM 613 N N . VAL A 1 79 ? 5.620 -10.396 -36.003 1.00 85.88 79 VAL A N 1
ATOM 614 C CA . VAL A 1 79 ? 6.799 -9.583 -36.298 1.00 85.88 79 VAL A CA 1
ATOM 615 C C . VAL A 1 79 ? 7.602 -9.458 -35.020 1.00 85.88 79 VAL A C 1
ATOM 617 O O . VAL A 1 79 ? 7.186 -8.750 -34.101 1.00 85.88 79 VAL A O 1
ATOM 620 N N . ASP A 1 80 ? 8.736 -10.150 -34.979 1.00 86.69 80 ASP A N 1
ATOM 621 C CA . ASP A 1 80 ? 9.664 -10.060 -33.860 1.00 86.69 80 ASP A CA 1
ATOM 622 C C . ASP A 1 80 ? 10.635 -8.891 -34.004 1.00 86.69 80 ASP A C 1
ATOM 624 O O . ASP A 1 80 ? 10.936 -8.447 -35.112 1.00 86.69 80 ASP A O 1
ATOM 628 N N . GLU A 1 81 ? 11.064 -8.359 -32.862 1.00 84.50 81 GLU A N 1
ATOM 629 C CA . GLU A 1 81 ? 11.882 -7.154 -32.744 1.00 84.50 81 GLU A CA 1
ATOM 630 C C . GLU A 1 81 ? 11.419 -6.008 -33.652 1.00 84.50 81 GLU A C 1
ATOM 632 O O . GLU A 1 81 ? 12.191 -5.385 -34.383 1.00 84.50 81 GLU A O 1
ATOM 637 N N . HIS A 1 82 ? 10.131 -5.675 -33.560 1.00 84.38 82 HIS A N 1
ATOM 638 C CA . HIS A 1 82 ? 9.485 -4.596 -34.308 1.00 84.38 82 HIS A CA 1
ATOM 639 C C . HIS A 1 82 ? 10.250 -3.266 -34.226 1.00 84.38 82 HIS A C 1
ATOM 641 O O . HIS A 1 82 ? 10.283 -2.501 -35.189 1.00 84.38 82 HIS A O 1
ATOM 647 N N . SER A 1 83 ? 10.948 -3.027 -33.111 1.00 77.50 83 SER A N 1
ATOM 648 C CA . SER A 1 83 ? 11.821 -1.868 -32.900 1.00 77.50 83 SER A CA 1
ATOM 649 C C . SER A 1 83 ? 12.927 -1.724 -33.965 1.00 77.50 83 SER A C 1
ATOM 651 O O . SER A 1 83 ? 13.275 -0.603 -34.350 1.00 77.50 83 SER A O 1
ATOM 653 N N . ALA A 1 84 ? 13.434 -2.832 -34.517 1.00 81.69 84 ALA A N 1
ATOM 654 C CA . ALA A 1 84 ? 14.462 -2.841 -35.556 1.00 81.69 84 ALA A CA 1
ATOM 655 C C . ALA A 1 84 ? 13.993 -2.143 -36.843 1.00 81.69 84 ALA A C 1
ATOM 657 O O . ALA A 1 84 ? 14.792 -1.493 -37.527 1.00 81.69 84 ALA A O 1
ATOM 658 N N . LEU A 1 85 ? 12.681 -2.156 -37.118 1.00 77.50 85 LEU A N 1
ATOM 659 C CA . LEU A 1 85 ? 12.070 -1.426 -38.232 1.00 77.50 85 LEU A CA 1
ATOM 660 C C . LEU A 1 85 ? 12.145 0.094 -38.076 1.00 77.50 85 LEU A C 1
ATOM 662 O O . LEU A 1 85 ? 11.713 0.812 -38.974 1.00 77.50 85 LEU A O 1
ATOM 666 N N . PHE A 1 86 ? 12.699 0.624 -36.985 1.00 76.00 86 PHE A N 1
ATOM 667 C CA . PHE A 1 86 ? 12.806 2.062 -36.735 1.00 76.00 86 PHE A CA 1
ATOM 668 C C . PHE A 1 86 ? 14.254 2.556 -36.637 1.00 76.00 86 PHE A C 1
ATOM 670 O O . PHE A 1 86 ? 14.480 3.749 -36.815 1.00 76.00 86 PHE A O 1
ATOM 677 N N . HIS A 1 87 ? 15.241 1.670 -36.471 1.00 72.12 87 HIS A N 1
ATOM 678 C CA . HIS A 1 87 ? 16.618 2.052 -36.127 1.00 72.12 87 HIS A CA 1
ATOM 679 C C . HIS A 1 87 ? 17.564 2.403 -37.298 1.00 72.12 87 HIS A C 1
ATOM 681 O O . HIS A 1 87 ? 18.688 2.819 -37.037 1.00 72.12 87 HIS A O 1
ATOM 687 N N . ASN A 1 88 ? 17.127 2.333 -38.562 1.00 67.25 88 ASN A N 1
ATOM 688 C CA . ASN A 1 88 ? 17.946 2.699 -39.732 1.00 67.25 88 ASN A CA 1
ATOM 689 C C . ASN A 1 88 ? 17.243 3.713 -40.650 1.00 67.25 88 ASN A C 1
ATOM 691 O O . ASN A 1 88 ? 16.156 3.432 -41.146 1.00 67.25 88 ASN A O 1
ATOM 695 N N . ASP A 1 89 ? 17.873 4.855 -40.934 1.00 59.78 89 ASP A N 1
ATOM 696 C CA . ASP A 1 89 ? 17.275 5.899 -41.789 1.00 59.78 89 ASP A CA 1
ATOM 697 C C . ASP A 1 89 ? 17.458 5.669 -43.302 1.00 59.78 89 ASP A C 1
ATOM 699 O O . ASP A 1 89 ? 16.780 6.323 -44.084 1.00 59.78 89 ASP A O 1
ATOM 703 N N . ASN A 1 90 ? 18.298 4.723 -43.755 1.00 56.22 90 ASN A N 1
ATOM 704 C CA . ASN A 1 90 ? 18.707 4.691 -45.174 1.00 56.22 90 ASN A CA 1
ATOM 705 C C . ASN A 1 90 ? 18.524 3.365 -45.944 1.00 56.22 90 ASN A C 1
ATOM 707 O O . ASN A 1 90 ? 18.964 3.290 -47.088 1.00 56.22 90 ASN A O 1
ATOM 711 N N . SER A 1 91 ? 17.894 2.319 -45.393 1.00 61.41 91 SER A N 1
ATOM 712 C CA . SER A 1 91 ? 17.785 1.038 -46.127 1.00 61.41 91 SER A CA 1
ATOM 713 C C . SER A 1 91 ? 16.607 0.145 -45.728 1.00 61.41 91 SER A C 1
ATOM 715 O O . SER A 1 91 ? 16.740 -1.079 -45.710 1.00 61.41 91 SER A O 1
ATOM 717 N N . LYS A 1 92 ? 15.457 0.719 -45.365 1.00 67.44 92 LYS A N 1
ATOM 718 C CA . LYS A 1 92 ? 14.250 -0.098 -45.178 1.00 67.44 92 LYS A CA 1
ATOM 719 C C . LYS A 1 92 ? 13.610 -0.316 -46.543 1.00 67.44 92 LYS A C 1
ATOM 721 O O . LYS A 1 92 ? 13.298 0.677 -47.200 1.00 67.44 92 LYS A O 1
ATOM 726 N N . PRO A 1 93 ? 13.425 -1.564 -46.991 1.00 69.00 93 PRO A N 1
ATOM 727 C CA . PRO A 1 93 ? 12.666 -1.795 -48.205 1.00 69.00 93 PRO A CA 1
ATOM 728 C C . PRO A 1 93 ? 11.228 -1.298 -47.985 1.00 69.00 93 PRO A C 1
ATOM 730 O O . PRO A 1 93 ? 10.636 -1.555 -46.934 1.00 69.00 93 PRO A O 1
ATOM 733 N N . ASN A 1 94 ? 10.687 -0.567 -48.969 1.00 73.56 94 ASN A N 1
ATOM 734 C CA . ASN A 1 94 ? 9.350 0.055 -48.920 1.00 73.56 94 ASN A CA 1
ATOM 735 C C . ASN A 1 94 ? 8.241 -0.942 -48.562 1.00 73.56 94 ASN A C 1
ATOM 737 O O . ASN A 1 94 ? 7.219 -0.584 -47.985 1.00 73.56 94 ASN A O 1
ATOM 741 N N . ILE A 1 95 ? 8.476 -2.219 -48.833 1.00 73.81 95 ILE A N 1
ATOM 742 C CA . ILE A 1 95 ? 7.573 -3.298 -48.479 1.00 73.81 95 ILE A CA 1
ATOM 743 C C . ILE A 1 95 ? 7.247 -3.405 -46.984 1.00 73.81 95 ILE A C 1
ATOM 745 O O . ILE A 1 95 ? 6.165 -3.852 -46.618 1.00 73.81 95 ILE A O 1
ATOM 749 N N . LEU A 1 96 ? 8.154 -2.987 -46.099 1.00 77.69 96 LEU A N 1
ATOM 750 C CA . LEU A 1 96 ? 7.926 -3.049 -44.653 1.00 77.69 96 LEU A CA 1
ATOM 751 C C . LEU A 1 96 ? 7.188 -1.809 -44.132 1.00 77.69 96 LEU A C 1
ATOM 753 O O . LEU A 1 96 ? 6.857 -1.750 -42.950 1.00 77.69 96 LEU A O 1
ATOM 757 N N . THR A 1 97 ? 6.884 -0.825 -44.986 1.00 78.56 97 THR A N 1
ATOM 758 C CA . THR A 1 97 ? 6.162 0.394 -44.597 1.00 78.56 97 THR A CA 1
ATOM 759 C C . THR A 1 97 ? 4.819 0.108 -43.907 1.00 78.56 97 THR A C 1
ATOM 761 O O . THR A 1 97 ? 4.572 0.724 -42.868 1.00 78.56 97 THR A O 1
ATOM 764 N N . PRO A 1 98 ? 3.981 -0.859 -44.338 1.00 77.06 98 PRO A N 1
ATOM 765 C CA . PRO A 1 98 ? 2.740 -1.182 -43.628 1.00 77.06 98 PRO A CA 1
ATOM 766 C C . PRO A 1 98 ? 2.951 -1.739 -42.212 1.00 77.06 98 PRO A C 1
ATOM 768 O O . PRO A 1 98 ? 2.057 -1.643 -41.374 1.00 77.06 98 PRO A O 1
ATOM 771 N N . LEU A 1 99 ? 4.125 -2.315 -41.926 1.00 78.69 99 LEU A N 1
ATOM 772 C CA . LEU A 1 99 ? 4.486 -2.757 -40.577 1.00 78.69 99 LEU A CA 1
ATOM 773 C C . LEU A 1 99 ? 4.917 -1.592 -39.681 1.00 78.69 99 LEU A C 1
ATOM 775 O O . LEU A 1 99 ? 4.942 -1.750 -38.467 1.00 78.69 99 LEU A O 1
ATOM 779 N N . THR A 1 100 ? 5.244 -0.426 -40.244 1.00 77.31 100 THR A N 1
ATOM 780 C CA . THR A 1 100 ? 5.659 0.753 -39.465 1.00 77.31 100 THR A CA 1
ATOM 781 C C . THR A 1 100 ? 4.496 1.634 -39.000 1.00 77.31 100 THR A C 1
ATOM 783 O O . THR A 1 100 ? 4.685 2.424 -38.077 1.00 77.31 100 THR A O 1
ATOM 786 N N . ASP A 1 101 ? 3.297 1.480 -39.577 1.00 77.81 101 ASP A N 1
ATOM 787 C CA . ASP A 1 101 ? 2.086 2.211 -39.181 1.00 77.81 101 ASP A CA 1
ATOM 788 C C . ASP A 1 101 ? 1.029 1.264 -38.595 1.00 77.81 101 ASP A C 1
ATOM 790 O O . ASP A 1 101 ? 0.382 0.482 -39.295 1.00 77.81 101 ASP A O 1
ATOM 794 N N . LEU A 1 102 ? 0.830 1.364 -37.280 1.00 75.88 102 LEU A N 1
ATOM 795 C CA . LEU A 1 102 ? -0.142 0.559 -36.540 1.00 75.88 102 LEU A CA 1
ATOM 796 C C . LEU A 1 102 ? -1.594 0.854 -36.954 1.00 75.88 102 LEU A C 1
ATOM 798 O O . LEU A 1 102 ? -2.452 -0.018 -36.820 1.00 75.88 102 LEU A O 1
ATOM 802 N N . ASN A 1 103 ? -1.886 2.043 -37.493 1.00 74.19 103 ASN A N 1
ATOM 803 C CA . ASN A 1 103 ? -3.256 2.444 -37.815 1.00 74.19 103 ASN A CA 1
ATOM 804 C C . ASN A 1 103 ? -3.805 1.758 -39.070 1.00 74.19 103 ASN A C 1
ATOM 806 O O . ASN A 1 103 ? -5.019 1.595 -39.192 1.00 74.19 103 ASN A O 1
ATOM 810 N N . ILE A 1 104 ? -2.936 1.290 -39.974 1.00 74.75 104 ILE A N 1
ATOM 811 C CA . ILE A 1 104 ? -3.333 0.574 -41.203 1.00 74.75 104 ILE A CA 1
ATOM 812 C C . ILE A 1 104 ? -4.123 -0.709 -40.875 1.00 74.75 104 ILE A C 1
ATOM 814 O O . ILE A 1 104 ? -4.935 -1.186 -41.669 1.00 74.75 104 ILE A O 1
ATOM 818 N N . TRP A 1 105 ? -3.950 -1.245 -39.667 1.00 75.19 105 TRP A N 1
ATOM 819 C CA . TRP A 1 105 ? -4.603 -2.466 -39.203 1.00 75.19 105 TRP A CA 1
ATOM 820 C C . TRP A 1 105 ? -6.003 -2.238 -38.592 1.00 75.19 105 TRP A C 1
ATOM 822 O O . TRP A 1 105 ? -6.688 -3.214 -38.294 1.00 75.19 105 TRP A O 1
ATOM 832 N N . LEU A 1 106 ? -6.459 -0.983 -38.425 1.00 65.75 106 LEU A N 1
ATOM 833 C CA . LEU A 1 106 ? -7.709 -0.635 -37.720 1.00 65.75 106 LEU A CA 1
ATOM 834 C C . LEU A 1 106 ? -9.000 -0.831 -38.529 1.00 65.75 106 LEU A C 1
ATOM 836 O O . LEU A 1 106 ? -10.015 -1.226 -37.956 1.00 65.75 106 LEU A O 1
ATOM 840 N N . GLN A 1 107 ? -9.018 -0.483 -39.819 1.00 60.16 107 GLN A N 1
ATOM 841 C CA . GLN A 1 107 ? -10.284 -0.349 -40.568 1.00 60.16 107 GLN A CA 1
ATOM 842 C C . GLN A 1 107 ? -10.295 -1.043 -41.931 1.00 60.16 107 GLN A C 1
ATOM 844 O O . GLN A 1 107 ? -11.349 -1.508 -42.363 1.00 60.16 107 GLN A O 1
ATOM 849 N N . GLU A 1 108 ? -9.148 -1.160 -42.596 1.00 58.56 108 GLU A N 1
ATOM 850 C CA . GLU A 1 108 ? -9.104 -1.587 -44.001 1.00 58.56 108 GLU A CA 1
ATOM 851 C C . GLU A 1 108 ? -8.841 -3.092 -44.178 1.00 58.56 108 GLU A C 1
ATOM 853 O O . GLU A 1 108 ? -9.016 -3.623 -45.271 1.00 58.56 108 GLU A O 1
ATOM 858 N N . ARG A 1 109 ? -8.471 -3.815 -43.107 1.00 64.88 109 ARG A N 1
ATOM 859 C CA . ARG A 1 109 ? -7.914 -5.183 -43.192 1.00 64.88 109 ARG A CA 1
ATOM 860 C C . ARG A 1 109 ? -8.613 -6.194 -42.274 1.00 64.88 109 ARG A C 1
ATOM 862 O O . ARG A 1 109 ? -7.978 -6.919 -41.514 1.00 64.88 109 ARG A O 1
ATOM 869 N N . ASN A 1 110 ? -9.947 -6.258 -42.345 1.00 63.12 110 ASN A N 1
ATOM 870 C CA . ASN A 1 110 ? -10.817 -7.014 -41.421 1.00 63.12 110 ASN A CA 1
ATOM 871 C C . ASN A 1 110 ? -10.523 -8.531 -41.269 1.00 63.12 110 ASN A C 1
ATOM 873 O O . ASN A 1 110 ? -10.971 -9.125 -40.282 1.00 63.12 110 ASN A O 1
ATOM 877 N N . GLY A 1 111 ? -9.759 -9.153 -42.176 1.00 70.44 111 GLY A N 1
ATOM 878 C CA . GLY A 1 111 ? -9.344 -10.565 -42.109 1.00 70.44 111 GLY A CA 1
ATOM 879 C C . GLY A 1 111 ? -7.957 -10.816 -41.503 1.00 70.44 111 GLY A C 1
ATOM 880 O O . GLY A 1 111 ? -7.676 -11.933 -41.068 1.00 70.44 111 GLY A O 1
ATOM 881 N N . ALA A 1 112 ? -7.110 -9.787 -41.409 1.00 81.00 112 ALA A N 1
ATOM 882 C CA . ALA A 1 112 ? -5.739 -9.921 -40.935 1.00 81.00 112 ALA A CA 1
ATOM 883 C C . ALA A 1 112 ? -5.599 -9.510 -39.459 1.00 81.00 112 ALA A C 1
ATOM 885 O O . ALA A 1 112 ? -6.297 -8.624 -38.957 1.00 81.00 112 ALA A O 1
ATOM 886 N N . ARG A 1 113 ? -4.695 -10.170 -38.740 1.00 83.75 113 ARG A N 1
ATOM 887 C CA . ARG A 1 113 ? -4.233 -9.797 -37.399 1.00 83.75 113 ARG A CA 1
ATOM 888 C C . ARG A 1 113 ? -2.718 -9.727 -37.415 1.00 83.75 113 ARG A C 1
ATOM 890 O O . ARG A 1 113 ? -2.076 -10.480 -38.140 1.00 83.75 113 ARG A O 1
ATOM 897 N N . VAL A 1 114 ? -2.159 -8.838 -36.609 1.00 84.81 114 VAL A N 1
ATOM 898 C CA . VAL A 1 114 ? -0.714 -8.700 -36.454 1.00 84.81 114 VAL A CA 1
ATOM 899 C C . VAL A 1 114 ? -0.361 -8.708 -34.974 1.00 84.81 114 VAL A C 1
ATOM 901 O O . VAL A 1 114 ? -1.072 -8.120 -34.159 1.00 84.81 114 VAL A O 1
ATOM 904 N N . VAL A 1 115 ? 0.710 -9.414 -34.635 1.00 88.31 115 VAL A N 1
ATOM 905 C CA . VAL A 1 115 ? 1.331 -9.437 -33.314 1.00 88.31 115 VAL A CA 1
ATOM 906 C C . VAL A 1 115 ? 2.744 -8.907 -33.483 1.00 88.31 115 VAL A C 1
ATOM 908 O O . VAL A 1 115 ? 3.538 -9.471 -34.233 1.00 88.31 115 VAL A O 1
ATOM 911 N N . PHE A 1 116 ? 3.039 -7.814 -32.791 1.00 85.50 116 PHE A N 1
ATOM 912 C CA . PHE A 1 116 ? 4.369 -7.227 -32.738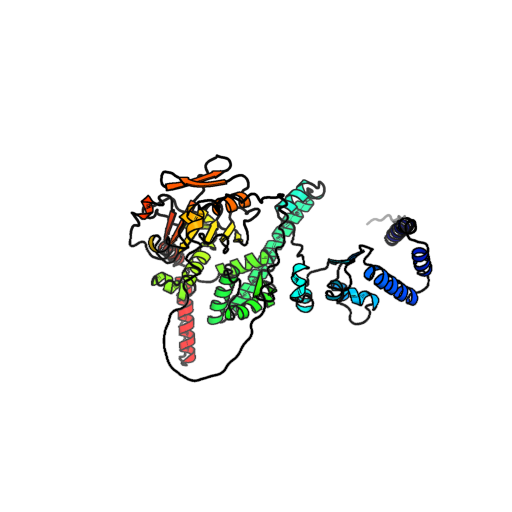 1.00 85.50 116 PHE A CA 1
ATOM 913 C C . PHE A 1 116 ? 5.017 -7.594 -31.408 1.00 85.50 116 PHE A C 1
ATOM 915 O O . PHE A 1 116 ? 4.409 -7.402 -30.354 1.00 85.50 116 PHE A O 1
ATOM 922 N N . THR A 1 117 ? 6.248 -8.085 -31.449 1.00 86.62 117 THR A N 1
ATOM 923 C CA . THR A 1 117 ? 7.102 -8.237 -30.268 1.00 86.62 117 THR A CA 1
ATOM 924 C C . THR A 1 117 ? 8.334 -7.357 -30.421 1.00 86.62 117 THR A C 1
ATOM 926 O O . THR A 1 117 ? 8.686 -6.925 -31.516 1.00 86.62 117 THR A O 1
ATOM 929 N N . GLY A 1 118 ? 8.971 -7.013 -29.309 1.00 77.19 118 GLY A N 1
ATOM 930 C CA . GLY A 1 118 ? 10.224 -6.273 -29.327 1.00 77.19 118 GLY A CA 1
ATOM 931 C C . GLY A 1 118 ? 10.580 -5.724 -27.961 1.00 77.19 118 GLY A C 1
ATOM 932 O O . GLY A 1 118 ? 9.738 -5.651 -27.060 1.00 77.19 118 GLY A O 1
ATOM 933 N N . MET A 1 119 ? 11.837 -5.321 -27.803 1.00 64.25 119 MET A N 1
ATOM 934 C CA . MET A 1 119 ? 12.265 -4.680 -26.567 1.00 64.25 119 MET A CA 1
ATOM 935 C C . MET A 1 119 ? 11.545 -3.342 -26.371 1.00 64.25 119 MET A C 1
ATOM 937 O O . MET A 1 119 ? 11.671 -2.415 -27.175 1.00 64.25 119 MET A O 1
ATOM 941 N N . ALA A 1 120 ? 10.818 -3.235 -25.257 1.00 56.88 120 ALA A N 1
ATOM 942 C CA . ALA A 1 120 ? 10.196 -2.009 -24.778 1.00 56.88 120 ALA A CA 1
ATOM 943 C C . ALA A 1 120 ? 11.268 -0.963 -24.430 1.00 56.88 120 ALA A C 1
ATOM 945 O O . ALA A 1 120 ? 11.620 -0.734 -23.272 1.00 56.88 120 ALA A O 1
ATOM 946 N N . HIS A 1 121 ? 11.830 -0.300 -25.436 1.00 54.19 121 HIS A N 1
ATOM 947 C CA . HIS A 1 121 ? 12.569 0.923 -25.193 1.00 54.19 121 HIS A CA 1
ATOM 948 C C . HIS A 1 121 ? 11.537 2.003 -24.867 1.00 54.19 121 HIS A C 1
ATOM 950 O O . HIS A 1 121 ? 10.742 2.380 -25.721 1.00 54.19 121 HIS A O 1
ATOM 956 N N . ALA A 1 122 ? 11.569 2.563 -23.656 1.00 49.12 122 ALA A N 1
ATOM 957 C CA . ALA A 1 122 ? 10.648 3.625 -23.218 1.00 49.12 122 ALA A CA 1
ATOM 958 C C . ALA A 1 122 ? 10.575 4.844 -24.177 1.00 49.12 122 ALA A C 1
ATOM 960 O O . ALA A 1 122 ? 9.628 5.630 -24.140 1.00 49.12 122 ALA A O 1
ATOM 961 N N . ASN A 1 123 ? 11.569 5.012 -25.059 1.00 49.72 123 ASN A N 1
ATOM 962 C CA . ASN A 1 123 ? 11.561 6.008 -26.135 1.00 49.72 123 ASN A CA 1
ATOM 963 C C . ASN A 1 123 ? 10.664 5.636 -27.331 1.00 49.72 123 ASN A C 1
ATOM 965 O O . ASN A 1 123 ? 10.133 6.541 -27.975 1.00 49.72 123 ASN A O 1
ATOM 969 N N . TYR A 1 124 ? 10.495 4.344 -27.622 1.00 60.06 124 TYR A N 1
ATOM 970 C CA . TYR A 1 124 ? 9.621 3.813 -28.668 1.00 60.06 124 TYR A CA 1
ATOM 971 C C . TYR A 1 124 ? 8.145 4.021 -28.301 1.00 60.06 124 TYR A C 1
ATOM 973 O O . TYR A 1 124 ? 7.410 4.698 -29.024 1.00 60.06 124 TYR A O 1
ATOM 981 N N . GLU A 1 125 ? 7.753 3.574 -27.104 1.00 57.12 125 GLU A N 1
ATOM 982 C CA . GLU A 1 125 ? 6.385 3.710 -26.581 1.00 57.12 125 GLU A CA 1
ATOM 983 C C . GLU A 1 125 ? 5.925 5.172 -26.509 1.00 57.12 125 GLU A C 1
ATOM 985 O O . GLU A 1 125 ? 4.763 5.492 -26.742 1.00 57.12 125 GLU A O 1
ATOM 990 N N . ARG A 1 126 ? 6.861 6.092 -26.244 1.00 53.94 126 ARG A N 1
ATOM 991 C CA . ARG A 1 126 ? 6.593 7.530 -26.125 1.00 53.94 126 ARG A CA 1
ATOM 992 C C . ARG A 1 126 ? 6.309 8.226 -27.460 1.00 53.94 126 ARG A C 1
ATOM 994 O O . ARG A 1 126 ? 5.715 9.305 -27.439 1.00 53.94 126 ARG A O 1
ATOM 1001 N N . ARG A 1 127 ? 6.790 7.690 -28.588 1.00 57.38 127 ARG A N 1
ATOM 1002 C CA . ARG A 1 127 ? 6.711 8.356 -29.903 1.00 57.38 127 ARG A CA 1
ATOM 1003 C C . ARG A 1 127 ? 5.610 7.815 -30.806 1.00 57.38 127 ARG A C 1
ATOM 1005 O O . ARG A 1 127 ? 5.057 8.608 -31.560 1.00 57.38 127 ARG A O 1
ATOM 1012 N N . PHE A 1 128 ? 5.312 6.518 -30.737 1.00 59.00 128 PHE A N 1
ATOM 1013 C CA . PHE A 1 128 ? 4.520 5.850 -31.777 1.00 59.00 128 PHE A CA 1
ATOM 1014 C C . PHE A 1 128 ? 3.197 5.251 -31.289 1.00 59.00 128 PHE A C 1
ATOM 1016 O O . PHE A 1 128 ? 2.303 5.033 -32.100 1.00 59.00 128 PHE A O 1
ATOM 1023 N N . ILE A 1 129 ? 3.026 5.045 -29.980 1.00 62.50 129 ILE A N 1
ATOM 1024 C CA . ILE A 1 129 ? 1.752 4.584 -29.418 1.00 62.50 129 ILE A CA 1
ATOM 1025 C C . ILE A 1 129 ? 0.897 5.821 -29.128 1.00 62.50 129 ILE A C 1
ATOM 1027 O O . ILE A 1 129 ? 1.116 6.539 -28.148 1.00 62.50 129 ILE A O 1
ATOM 1031 N N . THR A 1 130 ? -0.055 6.111 -30.015 1.00 60.16 130 THR A N 1
ATOM 1032 C CA . THR A 1 130 ? -1.089 7.125 -29.766 1.00 60.16 130 THR A CA 1
ATOM 1033 C C . THR A 1 130 ? -2.100 6.603 -28.735 1.00 60.16 130 THR A C 1
ATOM 1035 O O . THR A 1 130 ? -2.151 5.406 -28.441 1.00 60.16 130 THR A O 1
ATOM 1038 N N . SER A 1 131 ? -2.891 7.503 -28.137 1.00 56.06 131 SER A N 1
ATOM 1039 C CA . SER A 1 131 ? -3.917 7.169 -27.127 1.00 56.06 131 SER A CA 1
ATOM 1040 C C . SER A 1 131 ? -4.848 6.035 -27.561 1.00 56.06 131 SER A C 1
ATOM 1042 O O . SER A 1 131 ? -5.266 5.226 -26.737 1.00 56.06 131 SER A O 1
ATOM 1044 N N . ASP A 1 132 ? -5.096 5.943 -28.859 1.00 59.69 132 ASP A N 1
ATOM 1045 C CA . ASP A 1 132 ? -6.166 5.143 -29.439 1.00 59.69 132 ASP A CA 1
ATOM 1046 C C . ASP A 1 132 ? -5.783 3.649 -29.541 1.00 59.69 132 ASP A C 1
ATOM 1048 O O . ASP A 1 132 ? -6.647 2.795 -29.724 1.00 59.69 132 ASP A O 1
ATOM 1052 N N . ILE A 1 133 ? -4.497 3.311 -29.359 1.00 65.25 133 ILE A N 1
ATOM 1053 C CA . ILE A 1 133 ? -3.923 1.970 -29.608 1.00 65.25 133 ILE A CA 1
ATOM 1054 C C . ILE A 1 133 ? -3.519 1.251 -28.306 1.00 65.25 133 ILE A C 1
ATOM 1056 O O . ILE A 1 133 ? -2.965 0.156 -28.302 1.00 65.25 133 ILE A O 1
ATOM 1060 N N . LYS A 1 134 ? -3.799 1.847 -27.145 1.00 60.12 134 LYS A N 1
ATOM 1061 C CA . LYS A 1 134 ? -3.346 1.335 -25.839 1.00 60.12 134 LYS A CA 1
ATOM 1062 C C . LYS A 1 134 ? -3.834 -0.054 -25.468 1.00 60.12 134 LYS A C 1
ATOM 1064 O O . LYS A 1 134 ? -3.137 -0.779 -24.774 1.00 60.12 134 LYS A O 1
ATOM 1069 N N . HIS A 1 135 ? -5.038 -0.407 -25.902 1.00 65.81 135 HIS A N 1
ATOM 1070 C CA . HIS A 1 135 ? -5.629 -1.713 -25.632 1.00 65.81 135 HIS A CA 1
ATOM 1071 C C . HIS A 1 135 ? -4.995 -2.828 -26.482 1.00 65.81 135 HIS A C 1
ATOM 1073 O O . HIS A 1 135 ? -5.468 -3.958 -26.446 1.00 65.81 135 HIS A O 1
ATOM 1079 N N . TRP A 1 136 ? -3.973 -2.506 -27.286 1.00 72.88 136 TRP A N 1
ATOM 1080 C CA . TRP A 1 136 ? -3.255 -3.449 -28.149 1.00 72.88 136 TRP A CA 1
ATOM 1081 C C . TRP A 1 136 ? -1.872 -3.798 -27.605 1.00 72.88 136 TRP A C 1
ATOM 1083 O O . TRP A 1 136 ? -1.197 -4.661 -28.159 1.00 72.88 136 TRP A O 1
ATOM 1093 N N . VAL A 1 137 ? -1.431 -3.106 -26.553 1.00 74.38 137 VAL A N 1
ATOM 1094 C CA . VAL A 1 137 ? -0.098 -3.268 -25.981 1.00 74.38 137 VAL A CA 1
ATOM 1095 C C . VAL A 1 137 ? -0.215 -4.150 -24.754 1.00 74.38 137 VAL A C 1
ATOM 1097 O O . VAL A 1 137 ? -0.804 -3.752 -23.751 1.00 74.38 137 VAL A O 1
ATOM 1100 N N . GLU A 1 138 ? 0.382 -5.332 -24.833 1.00 75.56 138 GLU A N 1
ATOM 1101 C CA . GLU A 1 138 ? 0.484 -6.250 -23.706 1.00 75.56 138 GLU A CA 1
ATOM 1102 C C . GLU A 1 138 ? 1.912 -6.245 -23.168 1.00 75.56 138 GLU A C 1
ATOM 1104 O O . GLU A 1 138 ? 2.868 -6.595 -23.864 1.00 75.56 138 GLU A O 1
ATOM 1109 N N . PHE A 1 139 ? 2.062 -5.838 -21.908 1.00 73.38 139 PHE A N 1
ATOM 1110 C CA . PHE A 1 139 ? 3.354 -5.862 -21.236 1.00 73.38 139 PHE A CA 1
ATOM 1111 C C . PHE A 1 139 ? 3.637 -7.270 -20.729 1.00 73.38 139 PHE A C 1
ATOM 1113 O O . PHE A 1 139 ? 3.044 -7.732 -19.753 1.00 73.38 139 PHE A O 1
ATOM 1120 N N . VAL A 1 140 ? 4.597 -7.939 -21.363 1.00 76.50 140 VAL A N 1
ATOM 1121 C CA . VAL A 1 140 ? 5.107 -9.216 -20.868 1.00 76.50 140 VAL A CA 1
ATOM 1122 C C . VAL A 1 140 ? 5.984 -8.942 -19.648 1.00 76.50 140 VAL A C 1
ATOM 1124 O O . VAL A 1 140 ? 7.138 -8.531 -19.757 1.00 76.50 140 VAL A O 1
ATOM 1127 N N . THR A 1 141 ? 5.419 -9.129 -18.457 1.00 62.91 141 THR A N 1
ATOM 1128 C CA . THR A 1 141 ? 6.166 -9.010 -17.203 1.00 62.91 141 THR A CA 1
ATOM 1129 C C . THR A 1 141 ? 6.998 -10.269 -16.946 1.00 62.91 141 THR A C 1
ATOM 1131 O O . THR A 1 141 ? 6.622 -11.350 -17.411 1.00 62.91 141 THR A O 1
ATOM 1134 N N . PRO A 1 142 ? 8.077 -10.185 -16.141 1.00 73.19 142 PRO A N 1
ATOM 1135 C CA . PRO A 1 142 ? 8.732 -11.376 -15.612 1.00 73.19 142 PRO A CA 1
ATOM 1136 C C . PRO A 1 142 ? 7.717 -12.338 -14.981 1.00 73.19 142 PRO A C 1
ATOM 1138 O O . PRO A 1 142 ? 6.679 -11.909 -14.463 1.00 73.19 142 PRO A O 1
ATOM 1141 N N . HIS A 1 143 ? 8.007 -13.638 -15.022 1.00 70.19 143 HIS A N 1
ATOM 1142 C CA . HIS A 1 143 ? 7.170 -14.634 -14.358 1.00 70.19 143 HIS A CA 1
ATOM 1143 C C . HIS A 1 143 ? 7.023 -14.316 -12.867 1.00 70.19 143 HIS A C 1
ATOM 1145 O O . HIS A 1 143 ? 7.964 -13.854 -12.224 1.00 70.19 143 HIS A O 1
ATOM 1151 N N . SER A 1 144 ? 5.836 -14.571 -12.315 1.00 74.00 144 SER A N 1
ATOM 1152 C CA . SER A 1 144 ? 5.648 -14.490 -10.868 1.00 74.00 144 SER A CA 1
ATOM 1153 C C . SER A 1 144 ? 6.486 -15.555 -10.166 1.00 74.00 144 SER A C 1
ATOM 1155 O O . SER A 1 144 ? 6.715 -16.620 -10.741 1.00 74.00 144 SER A O 1
ATOM 1157 N N . ASP A 1 145 ? 6.867 -15.302 -8.910 1.00 66.62 145 ASP A N 1
ATOM 1158 C CA . ASP A 1 145 ? 7.608 -16.257 -8.072 1.00 66.62 145 ASP A CA 1
ATOM 1159 C C . ASP A 1 145 ? 6.970 -17.658 -8.128 1.00 66.62 145 ASP A C 1
ATOM 1161 O O . ASP A 1 145 ? 7.655 -18.648 -8.335 1.00 66.62 145 ASP A O 1
ATOM 1165 N N . PHE A 1 146 ? 5.636 -17.745 -8.086 1.00 73.44 146 PHE A N 1
ATOM 1166 C CA . PHE A 1 146 ? 4.902 -19.009 -8.187 1.00 73.44 146 PHE A CA 1
ATOM 1167 C C . PHE A 1 146 ? 5.048 -19.726 -9.535 1.00 73.44 146 PHE A C 1
ATOM 1169 O O . PHE A 1 146 ? 5.227 -20.945 -9.578 1.00 73.44 146 PHE A O 1
ATOM 1176 N N . ILE A 1 147 ? 4.911 -18.998 -10.650 1.00 75.00 147 ILE A N 1
ATOM 1177 C CA . ILE A 1 147 ? 5.075 -19.584 -11.987 1.00 75.00 147 ILE A CA 1
ATOM 1178 C C . ILE A 1 147 ? 6.528 -19.999 -12.182 1.00 75.00 147 ILE A C 1
ATOM 1180 O O . ILE A 1 147 ? 6.780 -21.078 -12.711 1.00 75.00 147 ILE A O 1
ATOM 1184 N N . PHE A 1 148 ? 7.466 -19.189 -11.696 1.00 77.06 148 PHE A N 1
ATOM 1185 C CA . PHE A 1 148 ? 8.883 -19.500 -11.711 1.00 77.06 148 PHE A CA 1
ATOM 1186 C C . PHE A 1 148 ? 9.189 -20.757 -10.889 1.00 77.06 148 PHE A C 1
ATOM 1188 O O . PHE A 1 148 ? 9.745 -21.705 -11.430 1.00 77.06 148 PHE A O 1
ATOM 1195 N N . ASP A 1 149 ? 8.722 -20.845 -9.644 1.00 72.44 149 ASP A N 1
ATOM 1196 C CA . ASP A 1 149 ? 8.887 -22.019 -8.779 1.00 72.44 149 ASP A CA 1
ATOM 1197 C C . ASP A 1 149 ? 8.266 -23.278 -9.395 1.00 72.44 149 ASP A C 1
ATOM 1199 O O . ASP A 1 149 ? 8.845 -24.364 -9.335 1.00 72.44 149 ASP A O 1
ATOM 1203 N N . LYS A 1 150 ? 7.105 -23.147 -10.049 1.00 77.94 150 LYS A N 1
ATOM 1204 C CA . LYS A 1 150 ? 6.510 -24.244 -10.820 1.00 77.94 150 LYS A CA 1
ATOM 1205 C C . LYS A 1 150 ? 7.370 -24.643 -12.011 1.00 77.94 150 LYS A C 1
ATOM 1207 O O . LYS A 1 150 ? 7.544 -25.836 -12.235 1.00 77.94 150 LYS A O 1
ATOM 1212 N N . LEU A 1 151 ? 7.897 -23.689 -12.776 1.00 78.00 151 LEU A N 1
ATOM 1213 C CA . LEU A 1 151 ? 8.793 -23.965 -13.901 1.00 78.00 151 LEU A CA 1
ATOM 1214 C C . LEU A 1 151 ? 10.071 -24.669 -13.426 1.00 78.00 151 LEU A C 1
ATOM 1216 O O . LEU A 1 151 ? 10.468 -25.668 -14.029 1.00 78.00 151 LEU A O 1
ATOM 1220 N N . LEU A 1 152 ? 10.647 -24.223 -12.306 1.00 72.19 152 LEU A N 1
ATOM 1221 C CA . LEU A 1 152 ? 11.779 -24.876 -11.646 1.00 72.19 152 LEU A CA 1
ATOM 1222 C C . LEU A 1 152 ? 11.438 -26.311 -11.231 1.00 72.19 152 LEU A C 1
ATOM 1224 O O . LEU A 1 152 ? 12.216 -27.227 -11.482 1.00 72.19 152 LEU A O 1
ATOM 1228 N N . ALA A 1 153 ? 10.264 -26.526 -10.632 1.00 77.06 153 ALA A N 1
ATOM 1229 C CA . ALA A 1 153 ? 9.821 -27.847 -10.191 1.00 77.06 153 ALA A CA 1
ATOM 1230 C C . ALA A 1 153 ? 9.498 -28.799 -11.356 1.00 77.06 153 ALA A C 1
ATOM 1232 O O . ALA A 1 153 ? 9.671 -30.010 -11.226 1.00 77.06 153 ALA A O 1
ATOM 1233 N N . MET A 1 154 ? 9.017 -28.270 -12.486 1.00 79.75 154 MET A N 1
ATOM 1234 C CA . MET A 1 154 ? 8.635 -29.059 -13.662 1.00 79.75 154 MET A CA 1
ATOM 1235 C C . MET A 1 154 ? 9.818 -29.418 -14.566 1.00 79.75 154 MET A C 1
ATOM 1237 O O . MET A 1 154 ? 9.712 -30.376 -15.329 1.00 79.75 154 MET A O 1
ATOM 1241 N N . SER A 1 155 ? 10.933 -28.686 -14.502 1.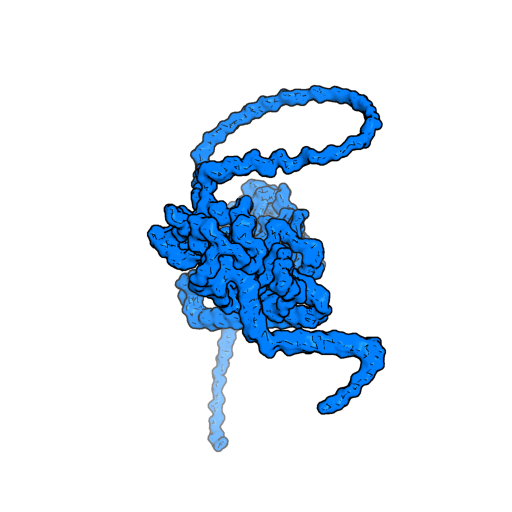00 78.31 155 SER A N 1
ATOM 1242 C CA . SER A 1 155 ? 12.094 -28.942 -15.355 1.00 78.31 155 SER A CA 1
ATOM 1243 C C . SER A 1 155 ? 13.272 -29.503 -14.551 1.00 78.31 155 SER A C 1
ATOM 1245 O O . SER A 1 155 ? 13.910 -28.773 -13.794 1.00 78.31 155 SER A O 1
ATOM 1247 N N . PRO A 1 156 ? 13.654 -30.777 -14.764 1.00 72.56 156 PRO A N 1
ATOM 1248 C CA . PRO A 1 156 ? 14.860 -31.359 -14.170 1.00 72.56 156 PRO A CA 1
ATOM 1249 C C . PRO A 1 156 ? 16.148 -30.622 -14.563 1.00 72.56 156 PRO A C 1
ATOM 1251 O O . PRO A 1 156 ? 17.150 -30.709 -13.858 1.00 72.56 156 PRO A O 1
ATOM 1254 N N . ILE A 1 157 ? 16.133 -29.909 -15.698 1.00 69.75 157 ILE A N 1
ATOM 1255 C CA . ILE A 1 157 ? 17.228 -29.034 -16.132 1.00 69.75 157 ILE A CA 1
ATOM 1256 C C . ILE A 1 157 ? 17.221 -27.759 -15.292 1.00 69.75 157 ILE A C 1
ATOM 1258 O O . ILE A 1 157 ? 18.287 -27.334 -14.852 1.00 69.75 157 ILE A O 1
ATOM 1262 N N . LEU A 1 158 ? 16.032 -27.204 -15.016 1.00 59.56 158 LEU A N 1
ATOM 1263 C CA . LEU A 1 158 ? 15.907 -26.003 -14.200 1.00 59.56 158 LEU A CA 1
ATOM 1264 C C . LEU A 1 158 ? 16.157 -26.240 -12.699 1.00 59.56 158 LEU A C 1
ATOM 1266 O O . LEU A 1 158 ? 16.562 -25.337 -11.979 1.00 59.56 158 LEU A O 1
ATOM 1270 N N . ALA A 1 159 ? 15.983 -27.477 -12.234 1.00 62.16 159 ALA A N 1
ATOM 1271 C CA . ALA A 1 159 ? 16.263 -27.894 -10.862 1.00 62.16 159 ALA A CA 1
ATOM 1272 C C . ALA A 1 159 ? 17.758 -28.162 -10.568 1.00 62.16 159 ALA A C 1
ATOM 1274 O O . ALA A 1 159 ? 18.102 -28.565 -9.452 1.00 62.16 159 ALA A O 1
ATOM 1275 N N . ARG A 1 160 ? 18.659 -27.985 -11.548 1.00 68.38 160 ARG A N 1
ATOM 1276 C CA . ARG A 1 160 ? 20.110 -28.188 -11.368 1.00 68.38 160 ARG A CA 1
ATOM 1277 C C . ARG A 1 160 ? 20.702 -27.128 -10.433 1.00 68.38 160 ARG A C 1
ATOM 1279 O O . ARG A 1 160 ? 20.270 -25.980 -10.429 1.00 68.38 160 ARG A O 1
ATOM 1286 N N . GLU A 1 161 ? 21.744 -27.488 -9.679 1.00 66.62 161 GLU A N 1
ATOM 1287 C CA . GLU A 1 161 ? 22.435 -26.572 -8.747 1.00 66.62 161 GLU A CA 1
ATOM 1288 C C . GLU A 1 161 ? 22.934 -25.279 -9.410 1.00 66.62 161 GLU A C 1
ATOM 1290 O O . GLU A 1 161 ? 22.962 -24.234 -8.765 1.00 66.62 161 GLU A O 1
ATOM 1295 N N . THR A 1 162 ? 23.233 -25.317 -10.711 1.00 61.88 162 THR A N 1
ATOM 1296 C CA . THR A 1 162 ? 23.601 -24.145 -11.516 1.00 61.88 162 THR A CA 1
ATOM 1297 C C . THR A 1 162 ? 22.558 -23.024 -11.432 1.00 61.88 162 THR A C 1
ATOM 1299 O O . THR A 1 162 ? 22.926 -21.858 -11.364 1.00 61.88 162 THR A O 1
ATOM 1302 N N . ILE A 1 163 ? 21.268 -23.360 -11.326 1.00 61.88 163 ILE A N 1
ATOM 1303 C CA . ILE A 1 163 ? 20.171 -22.379 -11.303 1.00 61.88 163 ILE A CA 1
ATOM 1304 C C . ILE A 1 163 ? 19.869 -21.868 -9.899 1.00 61.88 163 ILE A C 1
ATOM 1306 O O . ILE A 1 163 ? 19.409 -20.741 -9.751 1.00 61.88 163 ILE A O 1
ATOM 1310 N N . LYS A 1 164 ? 20.233 -22.608 -8.845 1.00 65.12 164 LYS A N 1
ATOM 1311 C CA . LYS A 1 164 ? 20.343 -21.997 -7.509 1.00 65.12 164 LYS A CA 1
ATOM 1312 C C . LYS A 1 164 ? 21.407 -20.898 -7.515 1.00 65.12 164 LYS A C 1
ATOM 1314 O O . LYS A 1 164 ? 21.167 -19.824 -6.974 1.00 65.12 164 LYS A O 1
ATOM 1319 N N . GLY A 1 165 ? 22.526 -21.135 -8.207 1.00 71.44 165 GLY A N 1
ATOM 1320 C CA . GLY A 1 165 ? 23.531 -20.105 -8.477 1.00 71.44 165 GLY A CA 1
ATOM 1321 C C . GLY A 1 165 ? 22.960 -18.900 -9.235 1.00 71.44 165 GLY A C 1
ATOM 1322 O O . GLY A 1 165 ? 23.281 -17.762 -8.905 1.00 71.44 165 GLY A O 1
ATOM 1323 N N . GLU A 1 166 ? 22.052 -19.119 -10.191 1.00 73.25 166 GLU A N 1
ATOM 1324 C CA . GLU A 1 166 ? 21.349 -18.035 -10.896 1.00 73.25 166 GLU A CA 1
ATOM 1325 C C . GLU A 1 166 ? 20.299 -17.323 -10.032 1.00 73.25 166 GLU A C 1
ATOM 1327 O O . GLU A 1 166 ? 20.166 -16.109 -10.135 1.00 73.25 166 GLU A O 1
ATOM 1332 N N . GLN A 1 167 ? 19.588 -18.017 -9.137 1.00 70.19 167 GLN A N 1
ATOM 1333 C CA . GLN A 1 167 ? 18.687 -17.387 -8.161 1.00 70.19 167 GLN A CA 1
ATOM 1334 C C . GLN A 1 167 ? 19.456 -16.487 -7.190 1.00 70.19 167 GLN A C 1
ATOM 1336 O O . GLN A 1 167 ? 19.004 -15.387 -6.861 1.00 70.19 167 GLN A O 1
ATOM 1341 N N . GLU A 1 168 ? 20.629 -16.933 -6.739 1.00 78.69 168 GLU A N 1
ATOM 1342 C CA . GLU A 1 168 ? 21.542 -16.122 -5.936 1.00 78.69 168 GLU A CA 1
ATOM 1343 C C . GLU A 1 168 ? 22.073 -14.935 -6.745 1.00 78.69 168 GLU A C 1
ATOM 1345 O O . GLU A 1 168 ? 22.066 -13.808 -6.247 1.00 78.69 168 GLU A O 1
ATOM 1350 N N . ALA A 1 169 ? 22.456 -15.150 -8.009 1.00 78.12 169 ALA A N 1
ATOM 1351 C CA . ALA A 1 169 ? 22.885 -14.084 -8.910 1.00 78.12 169 ALA A CA 1
ATOM 1352 C C . ALA A 1 169 ? 21.766 -13.065 -9.172 1.00 78.12 169 ALA A C 1
ATOM 1354 O O . ALA A 1 169 ? 22.024 -11.865 -9.149 1.00 78.12 169 ALA A O 1
ATOM 1355 N N . PHE A 1 170 ? 20.521 -13.512 -9.345 1.00 77.06 170 PHE A N 1
ATOM 1356 C CA . PHE A 1 170 ? 19.354 -12.652 -9.524 1.00 77.06 170 PHE A CA 1
ATOM 1357 C C . PHE A 1 170 ? 19.027 -11.878 -8.247 1.00 77.06 170 PHE A C 1
ATOM 1359 O O . PHE A 1 170 ? 18.782 -10.675 -8.295 1.00 77.06 170 PHE A O 1
ATOM 1366 N N . SER A 1 171 ? 19.079 -12.538 -7.088 1.00 80.50 171 SER A N 1
ATOM 1367 C CA . SER A 1 171 ? 18.894 -11.885 -5.789 1.00 80.50 171 SER A CA 1
ATOM 1368 C C . SER A 1 171 ? 19.962 -10.816 -5.558 1.00 80.50 171 SER A C 1
ATOM 1370 O O . SER A 1 171 ? 19.642 -9.698 -5.154 1.00 80.50 171 SER A O 1
ATOM 1372 N N . LYS A 1 172 ? 21.222 -11.131 -5.881 1.00 86.44 172 LYS A N 1
ATOM 1373 C CA . LYS A 1 172 ? 22.346 -10.195 -5.833 1.00 86.44 172 LYS A CA 1
ATOM 1374 C C . LYS A 1 172 ? 22.143 -9.028 -6.798 1.00 86.44 172 LYS A C 1
ATOM 1376 O O . LYS A 1 172 ? 22.228 -7.885 -6.365 1.00 86.44 172 LYS A O 1
ATOM 1381 N N . PHE A 1 173 ? 21.801 -9.303 -8.055 1.00 84.69 173 PHE A N 1
ATOM 1382 C CA . PHE A 1 173 ? 21.492 -8.279 -9.051 1.00 84.69 173 PHE A CA 1
ATOM 1383 C C . PHE A 1 173 ? 20.362 -7.366 -8.572 1.00 84.69 173 PHE A C 1
ATOM 1385 O O . PHE A 1 173 ? 20.472 -6.150 -8.658 1.00 84.69 173 PHE A O 1
ATOM 1392 N N . ASN A 1 174 ? 19.289 -7.923 -8.008 1.00 85.62 174 ASN A N 1
ATOM 1393 C CA . ASN A 1 174 ? 18.176 -7.136 -7.492 1.00 85.62 174 ASN A CA 1
ATOM 1394 C C . ASN A 1 174 ? 18.612 -6.218 -6.336 1.00 85.62 174 ASN A C 1
ATOM 1396 O O . ASN A 1 174 ? 18.238 -5.048 -6.319 1.00 85.62 174 ASN A O 1
ATOM 1400 N N . ILE A 1 175 ? 19.442 -6.709 -5.409 1.00 88.75 175 ILE A N 1
ATOM 1401 C CA . ILE A 1 175 ? 20.024 -5.898 -4.325 1.00 88.75 175 ILE A CA 1
ATOM 1402 C C . ILE A 1 175 ? 20.906 -4.776 -4.891 1.00 88.75 175 ILE A C 1
ATOM 1404 O O . ILE A 1 175 ? 20.763 -3.623 -4.486 1.00 88.75 175 ILE A O 1
ATOM 1408 N N . GLU A 1 176 ? 21.783 -5.090 -5.846 1.00 90.88 176 GLU A N 1
ATOM 1409 C CA . GLU A 1 176 ? 22.650 -4.109 -6.511 1.00 90.88 176 GLU A CA 1
ATOM 1410 C C . GLU A 1 176 ? 21.819 -3.043 -7.239 1.00 90.88 176 GLU A C 1
ATOM 1412 O O . GLU A 1 176 ? 22.051 -1.849 -7.060 1.00 90.88 176 GLU A O 1
ATOM 1417 N N . ARG A 1 177 ? 20.762 -3.441 -7.957 1.00 90.62 177 ARG A N 1
ATOM 1418 C CA . ARG A 1 177 ? 19.854 -2.505 -8.635 1.00 90.62 177 ARG A CA 1
ATOM 1419 C C . ARG A 1 177 ? 19.071 -1.630 -7.664 1.00 90.62 177 ARG A C 1
ATOM 1421 O O . ARG A 1 177 ? 18.917 -0.441 -7.934 1.00 90.62 177 ARG A O 1
ATOM 1428 N N . ILE A 1 178 ? 18.600 -2.171 -6.536 1.00 91.44 178 ILE A N 1
ATOM 1429 C CA . ILE A 1 178 ? 17.985 -1.366 -5.467 1.00 91.44 178 ILE A CA 1
ATOM 1430 C C . ILE A 1 178 ? 18.987 -0.317 -4.976 1.00 91.44 178 ILE A C 1
ATOM 1432 O O . ILE A 1 178 ? 18.630 0.854 -4.852 1.00 91.44 178 ILE A O 1
ATOM 1436 N N . GLN A 1 179 ? 20.242 -0.708 -4.746 1.00 94.25 179 GLN A N 1
ATOM 1437 C CA . GLN A 1 179 ? 21.283 0.196 -4.264 1.00 94.25 179 GLN A CA 1
ATOM 1438 C C . GLN A 1 179 ? 21.639 1.284 -5.287 1.00 94.25 179 GLN A C 1
ATOM 1440 O O . GLN A 1 179 ? 21.801 2.448 -4.903 1.00 94.25 179 GLN A O 1
ATOM 1445 N N . ASP A 1 180 ? 21.720 0.945 -6.573 1.00 92.44 180 ASP A N 1
ATOM 1446 C CA . ASP A 1 180 ? 21.952 1.899 -7.661 1.00 92.44 180 ASP A CA 1
ATOM 1447 C C . ASP A 1 180 ? 20.825 2.934 -7.731 1.00 92.44 180 ASP A C 1
ATOM 1449 O O . ASP A 1 180 ? 21.067 4.145 -7.704 1.00 92.44 180 ASP A O 1
ATOM 1453 N N . PHE A 1 181 ? 19.575 2.464 -7.757 1.00 94.69 181 PHE A N 1
ATOM 1454 C CA . PHE A 1 181 ? 18.399 3.328 -7.788 1.00 94.69 181 PHE A CA 1
ATOM 1455 C C . PHE A 1 181 ? 18.286 4.189 -6.530 1.00 94.69 181 PHE A C 1
ATOM 1457 O O . PHE A 1 181 ? 17.988 5.382 -6.630 1.00 94.69 181 PHE A O 1
ATOM 1464 N N . TYR A 1 182 ? 18.574 3.625 -5.356 1.00 95.06 182 TYR A N 1
ATOM 1465 C CA . TYR A 1 182 ? 18.590 4.357 -4.093 1.00 95.06 182 TYR A CA 1
ATOM 1466 C C . TYR A 1 182 ? 19.665 5.442 -4.108 1.00 95.06 182 TYR A C 1
ATOM 1468 O O . TYR A 1 182 ? 19.409 6.575 -3.705 1.00 95.06 182 TYR A O 1
ATOM 1476 N N . SER A 1 183 ? 20.857 5.134 -4.621 1.00 93.94 183 SER A N 1
ATOM 1477 C CA . SER A 1 183 ? 21.959 6.094 -4.723 1.00 93.94 183 SER A CA 1
ATOM 1478 C C . SER A 1 183 ? 21.614 7.235 -5.681 1.00 93.94 183 SER A C 1
ATOM 1480 O O . SER A 1 183 ? 21.837 8.399 -5.343 1.00 93.94 183 SER A O 1
ATOM 1482 N N . ALA A 1 184 ? 20.996 6.931 -6.826 1.00 92.44 184 ALA A N 1
ATOM 1483 C CA . ALA A 1 184 ? 20.541 7.930 -7.790 1.00 92.44 184 ALA A CA 1
ATOM 1484 C C . ALA A 1 184 ? 19.436 8.833 -7.210 1.00 92.44 184 ALA A C 1
ATOM 1486 O O . ALA A 1 184 ? 19.581 10.058 -7.172 1.00 92.44 184 ALA A O 1
ATOM 1487 N N . ALA A 1 185 ? 18.354 8.245 -6.690 1.00 92.69 185 ALA A N 1
ATOM 1488 C CA . ALA A 1 185 ? 17.225 8.987 -6.129 1.00 92.69 185 ALA A CA 1
ATOM 1489 C C . ALA A 1 185 ? 17.581 9.725 -4.827 1.00 92.69 185 ALA A C 1
ATOM 1491 O O . ALA A 1 185 ? 17.152 10.860 -4.606 1.00 92.69 185 ALA A O 1
ATOM 1492 N N . GLY A 1 186 ? 18.384 9.108 -3.963 1.00 93.25 186 GLY A N 1
ATOM 1493 C CA . GLY A 1 186 ? 18.866 9.695 -2.716 1.00 93.25 186 GLY A CA 1
ATOM 1494 C C . GLY A 1 186 ? 19.884 10.810 -2.955 1.00 93.25 186 GLY A C 1
ATOM 1495 O O . GLY A 1 186 ? 19.804 11.862 -2.318 1.00 93.25 186 GLY A O 1
ATOM 1496 N N . GLY A 1 187 ? 20.809 10.627 -3.902 1.00 92.56 187 GLY A N 1
ATOM 1497 C CA . GLY A 1 187 ? 21.734 11.672 -4.349 1.00 92.56 187 GLY A CA 1
ATOM 1498 C C . GLY A 1 187 ? 20.987 12.878 -4.918 1.00 92.56 187 GLY A C 1
ATOM 1499 O O . GLY A 1 187 ? 21.256 14.017 -4.527 1.00 92.56 187 GLY A O 1
ATOM 1500 N N . TYR A 1 188 ? 19.969 12.622 -5.743 1.00 92.00 188 TYR A N 1
ATOM 1501 C CA . TYR A 1 188 ? 19.083 13.660 -6.251 1.00 92.00 188 TYR A CA 1
ATOM 1502 C C . TYR A 1 188 ? 18.376 14.416 -5.120 1.00 92.00 188 TYR A C 1
ATOM 1504 O O . TYR A 1 188 ? 18.485 15.639 -5.045 1.00 92.00 188 TYR A O 1
ATOM 1512 N N . PHE A 1 189 ? 17.727 13.707 -4.190 1.00 91.06 189 PHE A N 1
ATOM 1513 C CA . PHE A 1 189 ? 17.059 14.320 -3.039 1.00 91.06 189 PHE A CA 1
ATOM 1514 C C . PHE A 1 189 ? 17.997 15.218 -2.218 1.00 91.06 189 PHE A C 1
ATOM 1516 O O . PHE A 1 189 ? 17.615 16.323 -1.830 1.00 91.06 189 PHE A O 1
ATOM 1523 N N . LYS A 1 190 ? 19.240 14.780 -1.982 1.00 92.12 190 LYS A N 1
ATOM 1524 C CA . LYS A 1 190 ? 20.245 15.565 -1.247 1.00 92.12 190 LYS A CA 1
ATOM 1525 C C . LYS A 1 190 ? 20.600 16.876 -1.952 1.00 92.12 190 LYS A C 1
ATOM 1527 O O . LYS A 1 190 ? 20.824 17.866 -1.261 1.00 92.12 190 LYS A O 1
ATOM 1532 N N . SER A 1 191 ? 20.604 16.891 -3.288 1.00 92.25 191 SER A N 1
ATOM 1533 C CA . SER A 1 191 ? 20.898 18.082 -4.102 1.00 92.25 191 SER A CA 1
ATOM 1534 C C . SER A 1 191 ? 19.775 19.129 -4.118 1.00 92.25 191 SER A C 1
ATOM 1536 O O . SER A 1 191 ? 20.002 20.275 -4.504 1.00 92.25 191 SER A O 1
ATOM 1538 N N . LEU A 1 192 ? 18.558 18.757 -3.705 1.00 88.06 192 LEU A N 1
ATOM 1539 C CA . LEU A 1 192 ? 17.410 19.659 -3.709 1.00 88.06 192 LEU A CA 1
ATOM 1540 C C . LEU A 1 192 ? 17.517 20.722 -2.609 1.00 88.06 192 LEU A C 1
ATOM 1542 O O . LEU A 1 192 ? 17.954 20.458 -1.487 1.00 88.06 192 LEU A O 1
ATOM 1546 N N . ASN A 1 193 ? 17.011 21.921 -2.901 1.00 89.19 193 ASN A N 1
ATOM 1547 C CA . ASN A 1 193 ? 16.751 22.923 -1.869 1.00 89.19 193 ASN A CA 1
ATOM 1548 C C . ASN A 1 193 ? 15.610 22.457 -0.928 1.00 89.19 193 ASN A C 1
ATOM 1550 O O . ASN A 1 193 ? 14.820 21.582 -1.300 1.00 89.19 193 ASN A O 1
ATOM 1554 N N . PRO A 1 194 ? 15.467 23.043 0.276 1.00 85.94 194 PRO A N 1
ATOM 1555 C CA . PRO A 1 194 ? 14.462 22.610 1.252 1.00 85.94 194 PRO A CA 1
ATOM 1556 C C . PRO A 1 194 ? 13.009 22.609 0.741 1.00 85.94 194 PRO A C 1
ATOM 1558 O O . PRO A 1 194 ? 12.257 21.681 1.037 1.00 85.94 194 PRO A O 1
ATOM 1561 N N . SER A 1 195 ? 12.613 23.601 -0.067 1.00 84.25 195 SER A N 1
ATOM 1562 C CA . SER A 1 195 ? 11.254 23.667 -0.631 1.00 84.25 195 SER A CA 1
ATOM 1563 C C . SER A 1 195 ? 10.986 22.503 -1.589 1.00 84.25 195 SER A C 1
ATOM 1565 O O . SER A 1 195 ? 9.919 21.887 -1.558 1.00 84.25 195 SER A O 1
ATOM 1567 N N . ASP A 1 196 ? 11.969 22.152 -2.414 1.00 85.12 196 ASP A N 1
ATOM 1568 C CA . ASP A 1 196 ? 11.837 21.050 -3.359 1.00 85.12 196 ASP A CA 1
ATOM 1569 C C . ASP A 1 196 ? 11.961 19.681 -2.689 1.00 85.12 196 ASP A C 1
ATOM 1571 O O . ASP A 1 196 ? 11.290 18.751 -3.132 1.00 85.12 196 ASP A O 1
ATOM 1575 N N . LYS A 1 197 ? 12.714 19.550 -1.586 1.00 86.75 197 LYS A N 1
ATOM 1576 C CA . LYS A 1 197 ? 12.714 18.333 -0.752 1.00 86.75 197 LYS A CA 1
ATOM 1577 C C . LYS A 1 197 ? 11.315 18.010 -0.232 1.00 86.75 197 LYS A C 1
ATOM 1579 O O . LYS A 1 197 ? 10.888 16.858 -0.295 1.00 86.75 197 LYS A O 1
ATOM 1584 N N . PHE A 1 198 ? 10.573 19.024 0.215 1.00 83.56 198 PHE A N 1
ATOM 1585 C CA . PHE A 1 198 ? 9.185 18.854 0.648 1.00 83.56 198 PHE A CA 1
ATOM 1586 C C . PHE A 1 198 ? 8.279 18.371 -0.495 1.00 83.56 198 PHE A C 1
ATOM 1588 O O . PHE A 1 198 ? 7.549 17.390 -0.341 1.00 83.56 198 PHE A O 1
ATOM 1595 N N . LYS A 1 199 ? 8.363 19.004 -1.675 1.00 85.31 199 LYS A N 1
ATOM 1596 C CA . LYS A 1 199 ? 7.595 18.574 -2.860 1.00 85.31 199 LYS A CA 1
ATOM 1597 C C . LYS A 1 199 ? 7.967 17.155 -3.286 1.00 85.31 199 LYS A C 1
ATOM 1599 O O . LYS A 1 199 ? 7.087 16.371 -3.634 1.00 85.31 199 LYS A O 1
ATOM 1604 N N . TYR A 1 200 ? 9.253 16.818 -3.238 1.00 88.00 200 TYR A N 1
ATOM 1605 C CA . TYR A 1 200 ? 9.771 15.498 -3.576 1.00 88.00 200 TYR A CA 1
ATOM 1606 C C . TYR A 1 200 ? 9.216 14.425 -2.635 1.00 88.00 200 TYR A C 1
ATOM 1608 O O . TYR A 1 200 ? 8.643 13.448 -3.114 1.00 88.00 200 TYR A O 1
ATOM 1616 N N . ARG A 1 201 ? 9.254 14.657 -1.312 1.00 87.31 201 ARG A N 1
ATOM 1617 C CA . ARG A 1 201 ? 8.608 13.781 -0.320 1.00 87.31 201 ARG A CA 1
ATOM 1618 C C . ARG A 1 201 ? 7.129 13.589 -0.635 1.00 87.31 201 ARG A C 1
ATOM 1620 O O . ARG A 1 201 ? 6.672 12.458 -0.752 1.00 87.31 201 ARG A O 1
ATOM 1627 N N . ARG A 1 202 ? 6.388 14.687 -0.816 1.00 83.56 202 ARG A N 1
ATOM 1628 C CA . ARG A 1 202 ? 4.949 14.636 -1.114 1.00 83.56 202 ARG A CA 1
ATOM 1629 C C . ARG A 1 202 ? 4.654 13.848 -2.393 1.00 83.56 202 ARG A C 1
ATOM 1631 O O . ARG A 1 202 ? 3.652 13.150 -2.449 1.00 83.56 202 ARG A O 1
ATOM 1638 N N . THR A 1 203 ? 5.537 13.932 -3.386 1.00 85.31 203 THR A N 1
ATOM 1639 C CA . THR A 1 203 ? 5.410 13.184 -4.645 1.00 85.31 203 THR A CA 1
ATOM 1640 C C . THR A 1 203 ? 5.596 11.684 -4.430 1.00 85.31 203 THR A C 1
ATOM 1642 O O . THR A 1 203 ? 4.787 10.902 -4.922 1.00 85.31 203 THR A O 1
ATOM 1645 N N . LEU A 1 204 ? 6.596 11.274 -3.641 1.00 87.44 204 LEU A N 1
ATOM 1646 C CA . LEU A 1 204 ? 6.768 9.864 -3.267 1.00 87.44 204 LEU A CA 1
ATOM 1647 C C . LEU A 1 204 ? 5.536 9.334 -2.537 1.00 87.44 204 LEU A C 1
ATOM 1649 O O . LEU A 1 204 ? 4.988 8.307 -2.918 1.00 87.44 204 LEU A O 1
ATOM 1653 N N . VAL A 1 205 ? 5.053 10.078 -1.539 1.00 85.12 205 VAL A N 1
ATOM 1654 C CA . VAL A 1 205 ? 3.843 9.729 -0.782 1.00 85.12 205 VAL A CA 1
ATOM 1655 C C . VAL A 1 205 ? 2.670 9.486 -1.726 1.00 85.12 205 VAL A C 1
ATOM 1657 O O . VAL A 1 205 ? 1.984 8.484 -1.587 1.00 85.12 205 VAL A O 1
ATOM 1660 N N . THR A 1 206 ? 2.475 10.348 -2.725 1.00 78.69 206 THR A N 1
ATOM 1661 C CA . THR A 1 206 ? 1.376 10.213 -3.693 1.00 78.69 206 THR A CA 1
ATOM 1662 C C . THR A 1 206 ? 1.569 9.074 -4.690 1.00 78.69 206 THR A C 1
ATOM 1664 O O . THR A 1 206 ? 0.584 8.483 -5.110 1.00 78.69 206 THR A O 1
ATOM 1667 N N . MET A 1 207 ? 2.808 8.710 -5.035 1.00 78.56 207 MET A N 1
ATOM 1668 C CA . MET A 1 207 ? 3.074 7.526 -5.867 1.00 78.56 207 MET A CA 1
ATOM 1669 C C . MET A 1 207 ? 2.692 6.231 -5.147 1.00 78.56 207 MET A C 1
ATOM 1671 O O . MET A 1 207 ? 2.200 5.298 -5.772 1.00 78.56 207 MET A O 1
ATOM 1675 N N . PHE A 1 208 ? 2.882 6.186 -3.828 1.00 80.06 208 PHE A N 1
ATOM 1676 C CA . PHE A 1 208 ? 2.464 5.056 -2.996 1.00 80.06 208 PHE A CA 1
ATOM 1677 C C . PHE A 1 208 ? 1.019 5.181 -2.478 1.00 80.06 208 PHE A C 1
ATOM 1679 O O . PHE A 1 208 ? 0.490 4.229 -1.903 1.00 80.06 208 PHE A O 1
ATOM 1686 N N . ARG A 1 209 ? 0.376 6.337 -2.698 1.00 76.25 209 ARG A N 1
ATOM 1687 C CA . ARG A 1 209 ? -1.015 6.660 -2.341 1.00 76.25 209 ARG A CA 1
ATOM 1688 C C . ARG A 1 209 ? -1.758 7.269 -3.540 1.00 76.25 209 ARG A C 1
ATOM 1690 O O . ARG A 1 209 ? -2.131 8.447 -3.484 1.00 76.25 209 ARG A O 1
ATOM 1697 N N . PRO A 1 210 ? -1.960 6.520 -4.636 1.00 64.06 210 PRO A N 1
ATOM 1698 C CA . PRO A 1 210 ? -2.775 7.018 -5.733 1.00 64.06 210 PRO A CA 1
ATOM 1699 C C . PRO A 1 210 ? -4.188 7.303 -5.207 1.00 64.06 210 PRO A C 1
ATOM 1701 O O . PRO A 1 210 ? -4.797 6.465 -4.542 1.00 64.06 210 PRO A O 1
ATOM 1704 N N . ARG A 1 211 ? -4.672 8.525 -5.445 1.00 65.31 211 ARG A N 1
ATOM 1705 C CA . ARG A 1 211 ? -6.049 8.926 -5.133 1.00 65.31 211 ARG A CA 1
ATOM 1706 C C . ARG A 1 211 ? -7.024 8.245 -6.093 1.00 65.31 211 ARG A C 1
ATOM 1708 O O . ARG A 1 211 ? -6.616 7.773 -7.149 1.00 65.31 211 ARG A O 1
ATOM 1715 N N . GLU A 1 212 ? -8.306 8.209 -5.732 1.00 56.72 212 GLU A N 1
ATOM 1716 C CA . GLU A 1 212 ? -9.363 7.579 -6.544 1.00 56.72 212 GLU A CA 1
ATOM 1717 C C . GLU A 1 212 ? -9.506 8.187 -7.946 1.00 56.72 212 GLU A C 1
ATOM 1719 O O . GLU A 1 212 ? -9.922 7.502 -8.873 1.00 56.72 212 GLU A O 1
ATOM 1724 N N . ASP A 1 213 ? -9.129 9.454 -8.122 1.00 54.03 213 ASP A N 1
ATOM 1725 C CA . ASP A 1 213 ? -9.097 10.119 -9.427 1.00 54.03 213 ASP A CA 1
ATOM 1726 C C . ASP A 1 213 ? -7.862 9.740 -10.263 1.00 54.03 213 ASP A C 1
ATOM 1728 O O . ASP A 1 213 ? -7.724 10.217 -11.388 1.00 54.03 213 ASP A O 1
ATOM 1732 N N . GLY A 1 214 ? -6.947 8.943 -9.685 1.00 51.03 214 GLY A N 1
ATOM 1733 C CA . GLY A 1 214 ? -5.619 8.554 -10.168 1.00 51.03 214 GLY A CA 1
ATOM 1734 C C . GLY A 1 214 ? -4.791 9.706 -10.749 1.00 51.03 214 GLY A C 1
ATOM 1735 O O . GLY A 1 214 ? -3.815 9.474 -11.469 1.00 51.03 214 GLY A O 1
ATOM 1736 N N . ASN A 1 215 ? -5.197 10.947 -10.496 1.00 51.12 215 ASN A N 1
ATOM 1737 C CA . ASN A 1 215 ? -4.611 12.134 -11.071 1.00 51.12 215 ASN A CA 1
ATOM 1738 C C . ASN A 1 215 ? -3.609 12.645 -10.049 1.00 51.12 215 ASN A C 1
ATOM 1740 O O . ASN A 1 215 ? -3.954 13.225 -9.019 1.00 51.12 215 ASN A O 1
ATOM 1744 N N . LEU A 1 216 ? -2.326 12.461 -10.357 1.00 54.59 216 LEU A N 1
ATOM 1745 C CA . LEU A 1 216 ? -1.304 13.297 -9.749 1.00 54.59 216 LEU A CA 1
ATOM 1746 C C . LEU A 1 216 ? -1.673 14.741 -10.113 1.00 54.59 216 LEU A C 1
ATOM 1748 O O . LEU A 1 216 ? -1.653 15.114 -11.285 1.00 54.59 216 LEU A O 1
ATOM 1752 N N . SER A 1 217 ? -2.087 15.534 -9.121 1.00 53.59 217 SER A N 1
ATOM 1753 C CA . SER A 1 217 ? -2.501 16.927 -9.325 1.00 53.59 217 SER A CA 1
ATOM 1754 C C . SER A 1 217 ? -1.452 17.683 -10.151 1.00 53.59 217 SER A C 1
ATOM 1756 O O . SER A 1 217 ? -0.267 17.350 -10.112 1.00 53.59 217 SER A O 1
ATOM 1758 N N . TYR A 1 218 ? -1.847 18.736 -10.870 1.00 45.47 218 TYR A N 1
ATOM 1759 C CA . TYR A 1 218 ? -0.954 19.513 -11.747 1.00 45.47 218 TYR A CA 1
ATOM 1760 C C . TYR A 1 218 ? 0.414 19.853 -11.110 1.00 45.47 218 TYR A C 1
ATOM 1762 O O . TYR A 1 218 ? 1.452 19.744 -11.763 1.00 45.47 218 TYR A O 1
ATOM 1770 N N . HIS A 1 219 ? 0.446 20.160 -9.808 1.00 46.56 219 HIS A N 1
ATOM 1771 C CA . HIS A 1 219 ? 1.678 20.439 -9.060 1.00 46.56 219 HIS A CA 1
ATOM 1772 C C . HIS A 1 219 ? 2.582 19.218 -8.804 1.00 46.56 219 HIS A C 1
ATOM 1774 O O . HIS A 1 219 ? 3.787 19.388 -8.633 1.00 46.56 219 HIS A O 1
ATOM 1780 N N . GLN A 1 220 ? 2.035 18.004 -8.800 1.00 54.66 220 GLN A N 1
ATOM 1781 C CA . GLN A 1 220 ? 2.772 16.742 -8.661 1.00 54.66 220 GLN A CA 1
ATOM 1782 C C . GLN A 1 220 ? 3.367 16.263 -9.995 1.00 54.66 220 GLN A C 1
ATOM 1784 O O . GLN A 1 220 ? 4.366 15.544 -10.000 1.00 54.66 220 GLN A O 1
ATOM 1789 N N . SER A 1 221 ? 2.828 16.711 -11.136 1.00 56.72 221 SER A N 1
ATOM 1790 C CA . SER A 1 221 ? 3.385 16.376 -12.454 1.00 56.72 221 SER A CA 1
ATOM 1791 C C . SER A 1 221 ? 4.839 16.849 -12.608 1.00 56.72 221 SER A C 1
ATOM 1793 O O . SER A 1 221 ? 5.668 16.110 -13.132 1.00 56.72 221 SER A O 1
ATOM 1795 N N . ILE A 1 222 ? 5.181 18.026 -12.061 1.00 57.56 222 ILE A N 1
ATOM 1796 C CA . ILE A 1 222 ? 6.499 18.673 -12.203 1.00 57.56 222 ILE A CA 1
ATOM 1797 C C . ILE A 1 222 ? 7.611 17.855 -11.540 1.00 57.56 222 ILE A C 1
ATOM 1799 O O . ILE A 1 222 ? 8.684 17.667 -12.109 1.00 57.56 222 ILE A O 1
ATOM 1803 N N . THR A 1 223 ? 7.368 17.359 -10.330 1.00 59.50 223 THR A N 1
ATOM 1804 C CA . THR A 1 223 ? 8.320 16.509 -9.609 1.00 59.50 223 THR A CA 1
ATOM 1805 C C . THR A 1 223 ? 8.354 15.092 -10.153 1.00 59.50 223 THR A C 1
ATOM 1807 O O . THR A 1 223 ? 9.393 14.444 -10.068 1.00 59.50 223 THR A O 1
ATOM 1810 N N . THR A 1 224 ? 7.268 14.633 -10.773 1.00 61.44 224 THR A N 1
ATOM 1811 C CA . THR A 1 224 ? 7.222 13.296 -11.360 1.00 61.44 224 THR A CA 1
ATOM 1812 C C . THR A 1 224 ? 8.135 13.152 -12.579 1.00 61.44 224 THR A C 1
ATOM 1814 O O . THR A 1 224 ? 8.781 12.117 -12.728 1.00 61.44 224 THR A O 1
ATOM 1817 N N . TYR A 1 225 ? 8.303 14.210 -13.384 1.00 64.25 225 TYR A N 1
ATOM 1818 C CA . TYR A 1 225 ? 9.280 14.214 -14.484 1.00 64.25 225 TYR A CA 1
ATOM 1819 C C . TYR A 1 225 ? 10.704 13.906 -14.020 1.00 64.25 225 TYR A C 1
ATOM 1821 O O . TYR A 1 225 ? 11.436 13.226 -14.722 1.00 64.25 225 TYR A O 1
ATOM 1829 N N . LYS A 1 226 ? 11.075 14.308 -12.802 1.00 76.00 226 LYS A N 1
ATOM 1830 C CA . LYS A 1 226 ? 12.421 14.066 -12.267 1.00 76.00 226 LYS A CA 1
ATOM 1831 C C . LYS A 1 226 ? 12.667 12.581 -11.988 1.00 76.00 226 LYS A C 1
ATOM 1833 O O . LYS A 1 226 ? 13.765 12.093 -12.212 1.00 76.00 226 LYS A O 1
ATOM 1838 N N . PHE A 1 227 ? 11.647 11.839 -11.555 1.00 79.31 227 PHE A N 1
ATOM 1839 C CA . PHE A 1 227 ? 11.748 10.380 -11.430 1.00 79.31 227 PHE A CA 1
ATOM 1840 C C . PHE A 1 227 ? 11.776 9.680 -12.792 1.00 79.31 227 PHE A C 1
ATOM 1842 O O . PHE A 1 227 ? 12.390 8.621 -12.915 1.00 79.31 227 PHE A O 1
ATOM 1849 N N . MET A 1 228 ? 11.149 10.276 -13.812 1.00 77.25 228 MET A N 1
ATOM 1850 C CA . MET A 1 228 ? 11.267 9.803 -15.192 1.00 77.25 228 MET A CA 1
ATOM 1851 C C . MET A 1 228 ? 12.676 10.031 -15.747 1.00 77.25 228 MET A C 1
ATOM 1853 O O . MET A 1 228 ? 13.223 9.129 -16.372 1.00 77.25 228 MET A O 1
ATOM 1857 N N . ASP A 1 229 ? 13.285 11.188 -15.472 1.00 79.00 229 ASP A N 1
ATOM 1858 C CA . ASP A 1 229 ? 14.660 11.501 -15.885 1.00 79.00 229 ASP A CA 1
ATOM 1859 C C . ASP A 1 229 ? 15.679 10.554 -15.230 1.00 79.00 229 ASP A C 1
ATOM 1861 O O . ASP A 1 229 ? 16.685 10.201 -15.839 1.00 79.00 229 ASP A O 1
ATOM 1865 N N . LEU A 1 230 ? 15.393 10.092 -14.006 1.00 82.88 230 LEU A N 1
ATOM 1866 C CA . LEU A 1 230 ? 16.175 9.064 -13.311 1.00 82.88 230 LEU A CA 1
ATOM 1867 C C . LEU A 1 230 ? 15.879 7.631 -13.792 1.00 82.88 230 LEU A C 1
ATOM 1869 O O . LEU A 1 230 ? 16.508 6.692 -13.311 1.00 82.88 230 LEU A O 1
ATOM 1873 N N . GLY A 1 231 ? 14.914 7.438 -14.698 1.00 83.31 231 GLY A N 1
ATOM 1874 C CA . GLY A 1 231 ? 14.510 6.117 -15.179 1.00 83.31 231 GLY A CA 1
ATOM 1875 C C . GLY A 1 231 ? 13.857 5.239 -14.106 1.00 83.31 231 GLY A C 1
ATOM 1876 O O . GLY A 1 231 ? 13.968 4.022 -14.168 1.00 83.31 231 GLY A O 1
ATOM 1877 N N . LEU A 1 232 ? 13.207 5.830 -13.099 1.00 85.69 232 LEU A N 1
ATOM 1878 C CA . LEU A 1 232 ? 12.573 5.096 -11.989 1.00 85.69 232 LEU A CA 1
ATOM 1879 C C . LEU A 1 232 ? 11.058 4.972 -12.146 1.00 85.69 232 LEU A C 1
ATOM 1881 O O . LEU A 1 232 ? 10.430 4.102 -11.542 1.00 85.69 232 LEU A O 1
ATOM 1885 N N . VAL A 1 233 ? 10.468 5.865 -12.934 1.00 83.81 233 VAL A N 1
ATOM 1886 C CA . VAL A 1 233 ? 9.028 5.971 -13.160 1.00 83.81 233 VAL A CA 1
ATOM 1887 C C . VAL A 1 233 ? 8.796 6.184 -14.648 1.00 83.81 233 VAL A C 1
ATOM 1889 O O . VAL A 1 233 ? 9.499 6.968 -15.281 1.00 83.81 233 VAL A O 1
ATOM 1892 N N . TYR A 1 234 ? 7.790 5.524 -15.205 1.00 79.31 234 TYR A N 1
ATOM 1893 C CA . TYR A 1 234 ? 7.293 5.791 -16.549 1.00 79.31 234 TYR A CA 1
ATOM 1894 C C . TYR A 1 234 ? 5.884 6.381 -16.486 1.00 79.31 234 TYR A C 1
ATOM 1896 O O . TYR A 1 234 ? 5.205 6.345 -15.458 1.00 79.31 234 TYR A O 1
ATOM 1904 N N . ARG A 1 235 ? 5.461 6.999 -17.586 1.00 79.75 235 ARG A N 1
ATOM 1905 C CA . ARG A 1 235 ? 4.207 7.747 -17.672 1.00 79.75 235 ARG A CA 1
ATOM 1906 C C . ARG A 1 235 ? 3.339 7.165 -18.774 1.00 79.75 235 ARG A C 1
ATOM 1908 O O . ARG A 1 235 ? 3.744 7.202 -19.932 1.00 79.75 235 ARG A O 1
ATOM 1915 N N . LEU A 1 236 ? 2.129 6.745 -18.423 1.00 69.12 236 LEU A N 1
ATOM 1916 C CA . LEU A 1 236 ? 1.093 6.330 -19.362 1.00 69.12 236 LEU A CA 1
ATOM 1917 C C . LEU A 1 236 ? 0.057 7.450 -19.478 1.00 69.12 236 LEU A C 1
ATOM 1919 O O . LEU A 1 236 ? -0.592 7.814 -18.501 1.00 69.12 236 LEU A O 1
ATOM 1923 N N . ARG A 1 237 ? -0.098 8.034 -20.668 1.00 71.38 237 ARG A N 1
ATOM 1924 C CA . ARG A 1 237 ? -1.098 9.087 -20.903 1.00 71.38 237 ARG A CA 1
ATOM 1925 C C . ARG A 1 237 ? -2.330 8.493 -21.551 1.00 71.38 237 ARG A C 1
ATOM 1927 O O . ARG A 1 237 ? -2.228 7.985 -22.653 1.00 71.38 237 ARG A O 1
ATOM 1934 N N . ASP A 1 238 ? -3.462 8.561 -20.873 1.00 62.22 238 ASP A N 1
ATOM 1935 C CA . ASP A 1 238 ? -4.814 8.295 -21.368 1.00 62.22 238 ASP A CA 1
ATOM 1936 C C . ASP A 1 238 ? -5.528 9.537 -21.876 1.00 62.22 238 ASP A C 1
ATOM 1938 O O . ASP A 1 238 ? -5.136 10.648 -21.518 1.00 62.22 238 ASP A O 1
ATOM 1942 N N . GLU A 1 239 ? -6.561 9.343 -22.705 1.00 66.81 239 GLU A N 1
ATOM 1943 C CA . GLU A 1 239 ? -7.365 10.437 -23.273 1.00 66.81 239 GLU A CA 1
ATOM 1944 C C . GLU A 1 239 ? -7.878 11.390 -22.186 1.00 66.81 239 GLU A C 1
ATOM 1946 O O . GLU A 1 239 ? -7.961 12.599 -22.400 1.00 66.81 239 GLU A O 1
ATOM 1951 N N . GLN A 1 240 ? -8.168 10.855 -20.995 1.00 64.62 240 GLN A N 1
ATOM 1952 C CA . GLN A 1 240 ? -8.712 11.615 -19.871 1.00 64.62 240 GLN A CA 1
ATOM 1953 C C . GLN A 1 240 ? -7.722 11.818 -18.715 1.00 64.62 240 GLN A C 1
ATOM 1955 O O . GLN A 1 240 ? -7.965 12.659 -17.849 1.00 64.62 240 GLN A O 1
ATOM 1960 N N . GLN A 1 241 ? -6.602 11.082 -18.673 1.00 67.12 241 GLN A N 1
ATOM 1961 C CA . GLN A 1 241 ? -5.786 10.997 -17.460 1.00 67.12 241 GLN A CA 1
ATOM 1962 C C . GLN A 1 241 ? -4.316 10.663 -17.718 1.00 67.12 241 GLN A C 1
ATOM 1964 O O . GLN A 1 241 ? -3.982 9.855 -18.571 1.00 67.12 241 GLN A O 1
ATOM 1969 N N . THR A 1 242 ? -3.397 11.244 -16.945 1.00 67.81 242 THR A N 1
ATOM 1970 C CA . THR A 1 242 ? -1.982 10.842 -16.968 1.00 67.81 242 THR A CA 1
ATOM 1971 C C . THR A 1 242 ? -1.663 9.999 -15.739 1.00 67.81 242 THR A C 1
ATOM 1973 O O . THR A 1 242 ? -1.678 10.509 -14.622 1.00 67.81 242 THR A O 1
ATOM 1976 N N . MET A 1 243 ? -1.333 8.727 -15.958 1.00 68.50 243 MET A N 1
ATOM 1977 C CA . MET A 1 243 ? -0.900 7.794 -14.923 1.00 68.50 243 MET A CA 1
ATOM 1978 C C . MET A 1 243 ? 0.623 7.685 -14.901 1.00 68.50 243 MET A C 1
ATOM 1980 O O . MET A 1 243 ? 1.300 7.812 -15.925 1.00 68.50 243 MET A O 1
ATOM 1984 N N . TYR A 1 244 ? 1.169 7.440 -13.717 1.00 76.50 244 TYR A N 1
ATOM 1985 C CA . TYR A 1 244 ? 2.598 7.268 -13.510 1.00 76.50 244 TYR A CA 1
ATOM 1986 C C . TYR A 1 244 ? 2.832 5.965 -12.764 1.00 76.50 244 TYR A C 1
ATOM 1988 O O . TYR A 1 244 ? 2.200 5.705 -11.742 1.00 76.50 244 TYR A O 1
ATOM 1996 N N . HIS A 1 245 ? 3.741 5.158 -13.288 1.00 77.06 245 HIS A N 1
ATOM 1997 C CA . HIS A 1 245 ? 3.997 3.809 -12.816 1.00 77.06 245 HIS A CA 1
ATOM 1998 C C . HIS A 1 245 ? 5.472 3.661 -12.489 1.00 77.06 245 HIS A C 1
ATOM 2000 O O . HIS A 1 245 ? 6.343 4.134 -13.217 1.00 77.06 245 HIS A O 1
ATOM 2006 N N . ILE A 1 246 ? 5.757 3.005 -11.374 1.00 83.50 246 ILE A N 1
ATOM 2007 C CA . ILE A 1 246 ? 7.127 2.702 -10.983 1.00 83.50 246 ILE A CA 1
ATOM 2008 C C . ILE A 1 246 ? 7.670 1.630 -11.932 1.00 83.50 246 ILE A C 1
ATOM 2010 O O . ILE A 1 246 ? 6.972 0.662 -12.223 1.00 83.50 246 ILE A O 1
ATOM 2014 N N . LEU A 1 247 ? 8.899 1.819 -12.423 1.00 82.25 247 LEU A N 1
ATOM 2015 C CA . LEU A 1 247 ? 9.484 1.006 -13.493 1.00 82.25 247 LEU A CA 1
ATOM 2016 C C . LEU A 1 247 ? 9.513 -0.488 -13.152 1.00 82.25 247 LEU A C 1
ATOM 2018 O O . LEU A 1 247 ? 9.168 -1.322 -13.982 1.00 82.25 247 LEU A O 1
ATOM 2022 N N . CYS A 1 248 ? 9.958 -0.828 -11.944 1.00 81.94 248 CYS A N 1
ATOM 2023 C CA . CYS A 1 248 ? 10.100 -2.210 -11.499 1.00 81.94 248 CYS A CA 1
ATOM 2024 C C . CYS A 1 248 ? 10.122 -2.307 -9.960 1.00 81.94 248 CYS A C 1
ATOM 2026 O O . CYS A 1 248 ? 10.285 -1.284 -9.283 1.00 81.94 248 CYS A O 1
ATOM 2028 N N . PRO A 1 249 ? 10.019 -3.521 -9.381 1.00 83.31 249 PRO A N 1
ATOM 2029 C CA . PRO A 1 249 ? 10.075 -3.718 -7.930 1.00 83.31 249 PRO A CA 1
ATOM 2030 C C . PRO A 1 249 ? 11.346 -3.162 -7.267 1.00 83.31 249 PRO A C 1
ATOM 2032 O O . PRO A 1 249 ? 11.268 -2.591 -6.181 1.00 83.31 249 PRO A O 1
ATOM 2035 N N . ALA A 1 250 ? 12.506 -3.252 -7.930 1.00 85.81 250 ALA A N 1
ATOM 2036 C CA . ALA A 1 250 ? 13.755 -2.682 -7.417 1.00 85.81 250 ALA A CA 1
ATOM 2037 C C . ALA A 1 250 ? 13.684 -1.149 -7.299 1.00 85.81 250 ALA A C 1
ATOM 2039 O O . ALA A 1 250 ? 14.071 -0.584 -6.277 1.00 85.81 250 ALA A O 1
ATOM 2040 N N . ALA A 1 251 ? 13.137 -0.472 -8.316 1.00 88.00 251 ALA A N 1
ATOM 2041 C CA . ALA A 1 251 ? 12.917 0.974 -8.279 1.00 88.00 251 ALA A CA 1
ATOM 2042 C C . ALA A 1 251 ? 11.899 1.349 -7.193 1.00 88.00 251 ALA A C 1
ATOM 2044 O O . ALA A 1 251 ? 12.093 2.323 -6.471 1.00 88.00 251 ALA A O 1
ATOM 2045 N N . GLN A 1 252 ? 10.844 0.547 -7.026 1.00 88.19 252 GLN A N 1
ATOM 2046 C CA . GLN A 1 252 ? 9.845 0.742 -5.977 1.00 88.19 252 GLN A CA 1
ATOM 2047 C C . GLN A 1 252 ? 10.468 0.688 -4.583 1.00 88.19 252 GLN A C 1
ATOM 2049 O O . GLN A 1 252 ? 10.244 1.592 -3.777 1.00 88.19 252 GLN A O 1
ATOM 2054 N N . GLN A 1 253 ? 11.269 -0.344 -4.318 1.00 88.75 253 GLN A N 1
ATOM 2055 C CA . GLN A 1 253 ? 11.946 -0.517 -3.040 1.00 88.75 253 GLN A CA 1
ATOM 2056 C C . GLN A 1 253 ? 12.937 0.623 -2.779 1.00 88.75 253 GLN A C 1
ATOM 2058 O O . GLN A 1 253 ? 12.889 1.242 -1.720 1.00 88.75 253 GLN A O 1
ATOM 2063 N N . ALA A 1 254 ? 13.745 0.991 -3.775 1.00 91.81 254 ALA A N 1
ATOM 2064 C CA . ALA A 1 254 ? 14.667 2.117 -3.676 1.00 91.81 254 ALA A CA 1
ATOM 2065 C C . ALA A 1 254 ? 13.959 3.449 -3.366 1.00 91.81 254 ALA A C 1
ATOM 2067 O O . ALA A 1 254 ? 14.406 4.207 -2.506 1.00 91.81 254 ALA A O 1
ATOM 2068 N N . LEU A 1 255 ? 12.836 3.738 -4.030 1.00 91.88 255 LEU A N 1
ATOM 2069 C CA . LEU A 1 255 ? 12.036 4.940 -3.779 1.00 91.88 255 LEU A CA 1
ATOM 2070 C C . LEU A 1 255 ? 11.399 4.930 -2.378 1.00 91.88 255 LEU A C 1
ATOM 2072 O O . LEU A 1 255 ? 11.350 5.978 -1.727 1.00 91.88 255 LEU A O 1
ATOM 2076 N N . LEU A 1 256 ? 10.951 3.764 -1.892 1.00 89.69 256 LEU A N 1
ATOM 2077 C CA . LEU A 1 256 ? 10.479 3.593 -0.513 1.00 89.69 256 LEU A CA 1
ATOM 2078 C C . LEU A 1 256 ? 11.604 3.826 0.497 1.00 89.69 256 LEU A C 1
ATOM 2080 O O . LEU A 1 256 ? 11.386 4.515 1.489 1.00 89.69 256 LEU A O 1
ATOM 2084 N N . ASP A 1 257 ? 12.806 3.314 0.247 1.00 91.25 257 ASP A N 1
ATOM 2085 C CA . ASP A 1 257 ? 13.954 3.505 1.136 1.00 91.25 257 ASP A CA 1
ATOM 2086 C C . ASP A 1 257 ? 14.407 4.966 1.161 1.00 91.25 257 ASP A C 1
ATOM 2088 O O . ASP A 1 257 ? 14.680 5.520 2.229 1.00 91.25 257 ASP A O 1
ATOM 2092 N N . VAL A 1 258 ? 14.373 5.645 0.011 1.00 92.88 258 VAL A N 1
ATOM 2093 C CA . VAL A 1 258 ? 14.572 7.096 -0.055 1.00 92.88 258 VAL A CA 1
ATOM 2094 C C . VAL A 1 258 ? 13.515 7.814 0.783 1.00 92.88 258 VAL A C 1
ATOM 2096 O O . VAL A 1 258 ? 13.885 8.650 1.603 1.00 92.88 258 VAL A O 1
ATOM 2099 N N . TYR A 1 259 ? 12.229 7.466 0.666 1.00 91.00 259 TYR A N 1
ATOM 2100 C CA . TYR A 1 259 ? 11.164 8.039 1.500 1.00 91.00 259 TYR A CA 1
ATOM 2101 C C . TYR A 1 259 ? 11.369 7.782 3.005 1.00 91.00 259 TYR A C 1
ATOM 2103 O O . TYR A 1 259 ? 11.227 8.709 3.805 1.00 91.00 259 TYR A O 1
ATOM 2111 N N . ARG A 1 260 ? 11.750 6.558 3.393 1.00 88.25 260 ARG A N 1
ATOM 2112 C CA . ARG A 1 260 ? 12.041 6.164 4.785 1.00 88.25 260 ARG A CA 1
ATOM 2113 C C . ARG A 1 260 ? 13.204 6.955 5.377 1.00 88.25 260 ARG A C 1
ATOM 2115 O O . ARG A 1 260 ? 13.161 7.290 6.556 1.00 88.25 260 ARG A O 1
ATOM 2122 N N . SER A 1 261 ? 14.208 7.282 4.561 1.00 89.19 261 SER A N 1
ATOM 2123 C CA . SER A 1 261 ? 15.368 8.079 4.980 1.00 89.19 261 SER A CA 1
ATOM 2124 C C . SER A 1 261 ? 15.054 9.563 5.208 1.00 89.19 261 SER A C 1
ATOM 2126 O O . SER A 1 261 ? 15.863 10.280 5.796 1.00 89.19 261 SER A O 1
ATOM 2128 N N . MET A 1 262 ? 13.899 10.054 4.742 1.00 88.62 262 MET A N 1
ATOM 2129 C CA . MET A 1 262 ? 13.534 11.458 4.908 1.00 88.62 262 MET A CA 1
ATOM 2130 C C . MET A 1 262 ? 13.019 11.728 6.320 1.00 88.62 262 MET A C 1
ATOM 2132 O O . MET A 1 262 ? 12.163 10.982 6.806 1.00 88.62 262 MET A O 1
ATOM 2136 N N . PRO A 1 263 ? 13.422 12.850 6.942 1.00 82.81 263 PRO A N 1
ATOM 2137 C CA . PRO A 1 263 ? 12.805 13.276 8.185 1.00 82.81 263 PRO A CA 1
ATOM 2138 C C . PRO A 1 263 ? 11.311 13.555 7.975 1.00 82.81 263 PRO A C 1
ATOM 2140 O O . PRO A 1 263 ? 10.855 13.894 6.874 1.00 82.81 263 PRO A O 1
ATOM 2143 N N . LEU A 1 264 ? 10.548 13.436 9.062 1.00 80.56 264 LEU A N 1
ATOM 2144 C CA . LEU A 1 264 ? 9.190 13.968 9.136 1.00 80.56 264 LEU A CA 1
ATOM 2145 C C . LEU A 1 264 ? 9.230 15.453 8.757 1.00 80.56 264 LEU A C 1
ATOM 2147 O O . LEU A 1 264 ? 10.091 16.191 9.238 1.00 80.56 264 LEU A O 1
ATOM 2151 N N . SER A 1 265 ? 8.320 15.899 7.888 1.00 80.44 265 SER A N 1
ATOM 2152 C CA . SER A 1 265 ? 8.272 17.318 7.534 1.00 80.44 265 SER A CA 1
ATOM 2153 C C . SER A 1 265 ? 7.975 18.164 8.776 1.00 80.44 265 SER A C 1
ATOM 2155 O O . SER A 1 265 ? 7.365 17.690 9.742 1.00 80.44 265 SER A O 1
ATOM 2157 N N . LEU A 1 266 ? 8.412 19.427 8.760 1.00 79.62 266 LEU A N 1
ATOM 2158 C CA . LEU A 1 266 ? 8.149 20.353 9.862 1.00 79.62 266 LEU A CA 1
ATOM 2159 C C . LEU A 1 266 ? 6.640 20.507 10.096 1.00 79.62 266 LEU A C 1
ATOM 2161 O O . LEU A 1 266 ? 6.203 20.489 11.240 1.00 79.62 266 LEU A O 1
ATOM 2165 N N . ASP A 1 267 ? 5.851 20.555 9.020 1.00 80.44 267 ASP A N 1
ATOM 2166 C CA . ASP A 1 267 ? 4.389 20.633 9.082 1.00 80.44 267 ASP A CA 1
ATOM 2167 C C . ASP A 1 267 ? 3.789 19.405 9.771 1.00 80.44 267 ASP A C 1
ATOM 2169 O O . ASP A 1 267 ? 2.938 19.543 10.645 1.00 80.44 267 ASP A O 1
ATOM 2173 N N . LEU A 1 268 ? 4.265 18.199 9.432 1.00 80.06 268 LEU A N 1
ATOM 2174 C CA . LEU A 1 268 ? 3.809 16.969 10.082 1.00 80.06 268 LEU A CA 1
ATOM 2175 C C . LEU A 1 268 ? 4.202 16.954 11.558 1.00 80.06 268 LEU A C 1
ATOM 2177 O O . LEU A 1 268 ? 3.404 16.594 12.415 1.00 80.06 268 LEU A O 1
ATOM 2181 N N . SER A 1 269 ? 5.424 17.395 11.853 1.00 80.50 269 SER A N 1
ATOM 2182 C CA . SER A 1 269 ? 5.948 17.521 13.215 1.00 80.50 269 SER A CA 1
ATOM 2183 C C . SER A 1 269 ? 5.179 18.555 14.039 1.00 80.50 269 SER A C 1
ATOM 2185 O O . SER A 1 269 ? 5.013 18.381 15.244 1.00 80.50 269 SER A O 1
ATOM 2187 N N . TYR A 1 270 ? 4.699 19.626 13.407 1.00 82.69 270 TYR A N 1
ATOM 2188 C CA . TYR A 1 270 ? 3.855 20.629 14.040 1.00 82.69 270 TYR A CA 1
ATOM 2189 C C . TYR A 1 270 ? 2.448 20.086 14.293 1.00 82.69 270 TYR A C 1
ATOM 2191 O O . TYR A 1 270 ? 1.996 20.146 15.433 1.00 82.69 270 TYR A O 1
ATOM 2199 N N . ALA A 1 271 ? 1.807 19.486 13.283 1.00 82.62 271 ALA A N 1
ATOM 2200 C CA . ALA A 1 271 ? 0.491 18.853 13.415 1.00 82.62 271 ALA A CA 1
ATOM 2201 C C . ALA A 1 271 ? 0.477 17.769 14.500 1.00 82.62 271 ALA A C 1
ATOM 2203 O O . ALA A 1 271 ? -0.462 17.682 15.286 1.00 82.62 271 ALA A O 1
ATOM 2204 N N . LEU A 1 272 ? 1.574 17.016 14.621 1.00 77.38 272 LEU A N 1
ATOM 2205 C CA . LEU A 1 272 ? 1.793 16.063 15.707 1.00 77.38 272 LEU A CA 1
ATOM 2206 C C . LEU A 1 272 ? 1.672 16.684 17.097 1.00 77.38 272 LEU A C 1
ATOM 2208 O O . LEU A 1 272 ? 1.064 16.105 17.997 1.00 77.38 272 LEU A O 1
ATOM 2212 N N . ARG A 1 273 ? 2.261 17.867 17.275 1.00 77.88 273 ARG A N 1
ATOM 2213 C CA . ARG A 1 273 ? 2.287 18.570 18.561 1.00 77.88 273 ARG A CA 1
ATOM 2214 C C . ARG A 1 273 ? 0.980 19.303 18.832 1.00 77.88 273 ARG A C 1
ATOM 2216 O O . ARG A 1 273 ? 0.507 19.282 19.966 1.00 77.88 273 ARG A O 1
ATOM 2223 N N . SER A 1 274 ? 0.411 19.949 17.815 1.00 82.00 274 SER A N 1
ATOM 2224 C CA . SER A 1 274 ? -0.808 20.752 17.943 1.00 82.00 274 SER A CA 1
ATOM 2225 C C . SER A 1 274 ? -2.084 19.909 17.974 1.00 82.00 274 SER A C 1
ATOM 2227 O O . SER A 1 274 ? -3.081 20.358 18.531 1.00 82.00 274 SER A O 1
ATOM 2229 N N . GLY A 1 275 ? -2.063 18.700 17.402 1.00 79.62 275 GLY A N 1
ATOM 2230 C CA . GLY A 1 275 ? -3.263 17.901 17.145 1.00 79.62 275 GLY A CA 1
ATOM 2231 C C . GLY A 1 275 ? -4.105 18.422 15.974 1.00 79.62 275 GLY A C 1
ATOM 2232 O O . GLY A 1 275 ? -5.190 17.899 15.731 1.00 79.62 275 GLY A O 1
ATOM 2233 N N . ASP A 1 276 ? -3.625 19.439 15.253 1.00 84.56 276 ASP A N 1
ATOM 2234 C CA . ASP A 1 276 ? -4.320 20.033 14.110 1.00 84.56 276 ASP A CA 1
ATOM 2235 C C . ASP A 1 276 ? -3.952 19.283 12.826 1.00 84.56 276 ASP A C 1
ATOM 2237 O O . ASP A 1 276 ? -2.999 19.612 12.115 1.00 84.56 276 ASP A O 1
ATOM 2241 N N . TRP A 1 277 ? -4.678 18.194 12.587 1.00 84.56 277 TRP A N 1
ATOM 2242 C CA . TRP A 1 277 ? -4.438 17.293 11.472 1.00 84.56 277 TRP A CA 1
ATOM 2243 C C . TRP A 1 277 ? -5.396 17.561 10.318 1.00 84.56 277 TRP A C 1
ATOM 2245 O O . TRP A 1 277 ? -6.610 17.395 10.443 1.00 84.56 277 TRP A O 1
ATOM 2255 N N . THR A 1 278 ? -4.847 17.832 9.135 1.00 85.88 278 THR A N 1
ATOM 2256 C CA . THR A 1 278 ? -5.603 17.577 7.903 1.00 85.88 278 THR A CA 1
ATOM 2257 C C . THR A 1 278 ? -5.632 16.071 7.628 1.00 85.88 278 THR A C 1
ATOM 2259 O O . THR A 1 278 ? -4.707 15.349 8.009 1.00 85.88 278 THR A O 1
ATOM 2262 N N . SER A 1 279 ? -6.665 15.586 6.933 1.00 82.31 279 SER A N 1
ATOM 2263 C CA . SER A 1 279 ? -6.754 14.168 6.543 1.00 82.31 279 SER A CA 1
ATOM 2264 C C . SER A 1 279 ? -5.512 13.708 5.770 1.00 82.31 279 SER A C 1
ATOM 2266 O O . SER A 1 279 ? -4.973 12.639 6.040 1.00 82.31 279 SER A O 1
ATOM 2268 N N . ASP A 1 280 ? -5.005 14.550 4.862 1.00 82.75 280 ASP A N 1
ATOM 2269 C CA . ASP A 1 280 ? -3.831 14.238 4.039 1.00 82.75 280 ASP A CA 1
ATOM 2270 C C . ASP A 1 280 ? -2.545 14.098 4.865 1.00 82.75 280 ASP A C 1
ATOM 2272 O O . ASP A 1 280 ? -1.730 13.213 4.586 1.00 82.75 280 ASP A O 1
ATOM 2276 N N . MET A 1 281 ? -2.367 14.969 5.866 1.00 86.12 281 MET A N 1
ATOM 2277 C CA . MET A 1 281 ? -1.234 14.923 6.792 1.00 86.12 281 MET A CA 1
ATOM 2278 C C . MET A 1 281 ? -1.327 13.704 7.697 1.00 86.12 281 MET A C 1
ATOM 2280 O O . MET A 1 281 ? -0.353 12.975 7.835 1.00 86.12 281 MET A O 1
ATOM 2284 N N . PHE A 1 282 ? -2.496 13.445 8.278 1.00 87.56 282 PHE A N 1
ATOM 2285 C CA . PHE A 1 282 ? -2.685 12.281 9.133 1.00 87.56 282 PHE A CA 1
ATOM 2286 C C . PHE A 1 282 ? -2.360 10.978 8.393 1.00 87.56 282 PHE A C 1
ATOM 2288 O O . PHE A 1 282 ? -1.601 10.150 8.891 1.00 87.56 282 PHE A O 1
ATOM 2295 N N . GLU A 1 283 ? -2.842 10.836 7.161 1.00 85.75 283 GLU A N 1
ATOM 2296 C CA . GLU A 1 283 ? -2.558 9.661 6.343 1.00 85.75 283 GLU A CA 1
ATOM 2297 C C . GLU A 1 283 ? -1.072 9.567 5.931 1.00 85.75 283 GLU A C 1
ATOM 2299 O O . GLU A 1 283 ? -0.525 8.468 5.919 1.00 85.75 283 GLU A O 1
ATOM 2304 N N . ASP A 1 284 ? -0.374 10.683 5.645 1.00 85.75 284 ASP A N 1
ATOM 2305 C CA . ASP A 1 284 ? 1.092 10.664 5.422 1.00 85.75 284 ASP A CA 1
ATOM 2306 C C . ASP A 1 284 ? 1.839 10.246 6.693 1.00 85.75 284 ASP A C 1
ATOM 2308 O O . ASP A 1 284 ? 2.772 9.452 6.620 1.00 85.75 284 ASP A O 1
ATOM 2312 N N . ALA A 1 285 ? 1.404 10.716 7.865 1.00 87.00 285 ALA A N 1
ATOM 2313 C CA . ALA A 1 285 ? 1.984 10.295 9.131 1.00 87.00 285 ALA A CA 1
ATOM 2314 C C . ALA A 1 285 ? 1.825 8.785 9.311 1.00 87.00 285 ALA A C 1
ATOM 2316 O O . ALA A 1 285 ? 2.837 8.098 9.409 1.00 87.00 285 ALA A O 1
ATOM 2317 N N . VAL A 1 286 ? 0.600 8.251 9.256 1.00 88.38 286 VAL A N 1
ATOM 2318 C CA . VAL A 1 286 ? 0.349 6.806 9.395 1.00 88.38 286 VAL A CA 1
ATOM 2319 C C . VAL A 1 286 ? 1.118 6.002 8.347 1.00 88.38 286 VAL A C 1
ATOM 2321 O O . VAL A 1 286 ? 1.751 5.003 8.688 1.00 88.38 286 VAL A O 1
ATOM 2324 N N . PHE A 1 287 ? 1.124 6.438 7.086 1.00 87.81 287 PHE A N 1
ATOM 2325 C CA . PHE A 1 287 ? 1.887 5.763 6.041 1.00 87.81 287 PHE A CA 1
ATOM 2326 C C . PHE A 1 287 ? 3.383 5.744 6.373 1.00 87.81 287 PHE A C 1
ATOM 2328 O O . PHE A 1 287 ? 3.992 4.675 6.367 1.00 87.81 287 PHE A O 1
ATOM 2335 N N . PHE A 1 288 ? 3.962 6.885 6.759 1.00 87.38 288 PHE A N 1
ATOM 2336 C CA . PHE A 1 288 ? 5.349 6.963 7.212 1.00 87.38 288 PHE A CA 1
ATOM 2337 C C . PHE A 1 288 ? 5.628 5.986 8.353 1.00 87.38 288 PHE A C 1
ATOM 2339 O O . PHE A 1 288 ? 6.662 5.323 8.327 1.00 87.38 288 PHE A O 1
ATOM 2346 N N . CYS A 1 289 ? 4.711 5.874 9.321 1.00 85.31 289 CYS A N 1
ATOM 2347 C CA . CYS A 1 289 ? 4.816 4.964 10.460 1.00 85.31 289 CYS A CA 1
ATOM 2348 C C . CYS A 1 289 ? 4.906 3.503 10.020 1.00 85.31 289 CYS A C 1
ATOM 2350 O O . CYS A 1 289 ? 5.826 2.785 10.414 1.00 85.31 289 CYS A O 1
ATOM 2352 N N . LEU A 1 290 ? 3.960 3.089 9.177 1.00 87.75 290 LEU A N 1
ATOM 2353 C CA . LEU A 1 290 ? 3.844 1.723 8.677 1.00 87.75 290 LEU A CA 1
ATOM 2354 C C . LEU A 1 290 ? 5.028 1.324 7.785 1.00 87.75 290 LEU A C 1
ATOM 2356 O O . LEU A 1 290 ? 5.338 0.142 7.680 1.00 87.75 290 LEU A O 1
ATOM 2360 N N . GLN A 1 291 ? 5.722 2.295 7.181 1.00 86.06 291 GLN A N 1
ATOM 2361 C CA . GLN A 1 291 ? 6.912 2.043 6.368 1.00 86.06 291 GLN A CA 1
ATOM 2362 C C . GLN A 1 291 ? 8.209 1.861 7.169 1.00 86.06 291 GLN A C 1
ATOM 2364 O O . GLN A 1 291 ? 9.221 1.530 6.561 1.00 86.06 291 GLN A O 1
ATOM 2369 N N . GLN A 1 292 ? 8.233 2.030 8.495 1.00 83.06 292 GLN A N 1
ATOM 2370 C CA . GLN A 1 292 ? 9.470 1.923 9.296 1.00 83.06 292 GLN A CA 1
ATOM 2371 C C . GLN A 1 292 ? 9.914 0.471 9.590 1.00 83.06 292 GLN A C 1
ATOM 2373 O O . GLN A 1 292 ? 10.616 0.227 10.573 1.00 83.06 292 GLN A O 1
ATOM 2378 N N . GLY A 1 293 ? 9.487 -0.498 8.777 1.00 82.19 293 GLY A N 1
ATOM 2379 C CA . GLY A 1 293 ? 9.764 -1.922 8.964 1.00 82.19 293 GLY A CA 1
ATOM 2380 C C . GLY A 1 293 ? 8.946 -2.531 10.103 1.00 82.19 293 GLY A C 1
ATOM 2381 O O . GLY A 1 293 ? 7.727 -2.361 10.166 1.00 82.19 293 GLY A O 1
ATOM 2382 N N . LYS A 1 294 ? 9.609 -3.253 11.014 1.00 89.81 294 LYS A N 1
ATOM 2383 C CA . LYS A 1 294 ? 8.946 -3.848 12.178 1.00 89.81 294 LYS A CA 1
ATOM 2384 C C . LYS A 1 294 ? 8.558 -2.772 13.189 1.00 89.81 294 LYS A C 1
ATOM 2386 O O . LYS A 1 294 ? 9.415 -2.155 13.824 1.00 89.81 294 LYS A O 1
ATOM 2391 N N . ILE A 1 295 ? 7.259 -2.600 13.383 1.00 89.44 295 ILE A N 1
ATOM 2392 C CA . ILE A 1 295 ? 6.682 -1.707 14.381 1.00 89.44 295 ILE A CA 1
ATOM 2393 C C . ILE A 1 295 ? 5.860 -2.501 15.395 1.00 89.44 295 ILE A C 1
ATOM 2395 O O . ILE A 1 295 ? 5.205 -3.491 15.065 1.00 89.44 295 ILE A O 1
ATOM 2399 N N . THR A 1 296 ? 5.890 -2.026 16.634 1.00 91.50 296 THR A N 1
ATOM 2400 C CA . THR A 1 296 ? 5.009 -2.471 17.711 1.00 91.50 296 THR A CA 1
ATOM 2401 C C . THR A 1 296 ? 4.192 -1.264 18.137 1.00 91.50 296 THR A C 1
ATOM 2403 O O . THR A 1 296 ? 4.757 -0.238 18.511 1.00 91.50 296 THR A O 1
ATOM 2406 N N . LEU A 1 297 ? 2.874 -1.372 18.025 1.00 91.12 297 LEU A N 1
ATOM 2407 C CA . LEU A 1 297 ? 1.918 -0.331 18.371 1.00 91.12 297 LEU A CA 1
ATOM 2408 C C . LEU A 1 297 ? 1.269 -0.700 19.703 1.00 91.12 297 LEU A C 1
ATOM 2410 O O . LEU A 1 297 ? 0.734 -1.801 19.848 1.00 91.12 297 LEU A O 1
ATOM 2414 N N . GLY A 1 298 ? 1.310 0.216 20.670 1.00 92.56 298 GLY A N 1
ATOM 2415 C CA . GLY A 1 298 ? 0.490 0.103 21.870 1.00 92.56 298 GLY A CA 1
ATOM 2416 C C . GLY A 1 298 ? -0.987 0.151 21.485 1.00 92.56 298 GLY A C 1
ATOM 2417 O O . GLY A 1 298 ? -1.402 1.013 20.710 1.00 92.56 298 GLY A O 1
ATOM 2418 N N . THR A 1 299 ? -1.774 -0.790 21.997 1.00 94.62 299 THR A N 1
ATOM 2419 C CA . THR A 1 299 ? -3.189 -0.921 21.651 1.00 94.62 299 THR A CA 1
ATOM 2420 C C . THR A 1 299 ? -4.071 -0.795 22.882 1.00 94.62 299 THR A C 1
ATOM 2422 O O . THR A 1 299 ? -3.709 -1.152 24.010 1.00 94.62 299 THR A O 1
ATOM 2425 N N . THR A 1 300 ? -5.278 -0.309 22.647 1.00 94.69 300 THR A N 1
ATOM 2426 C CA . THR A 1 300 ? -6.385 -0.374 23.593 1.00 94.69 300 THR A CA 1
ATOM 2427 C C . THR A 1 300 ? -7.619 -0.919 22.886 1.00 94.69 300 THR A C 1
ATOM 2429 O O . THR A 1 300 ? -7.632 -1.051 21.668 1.00 9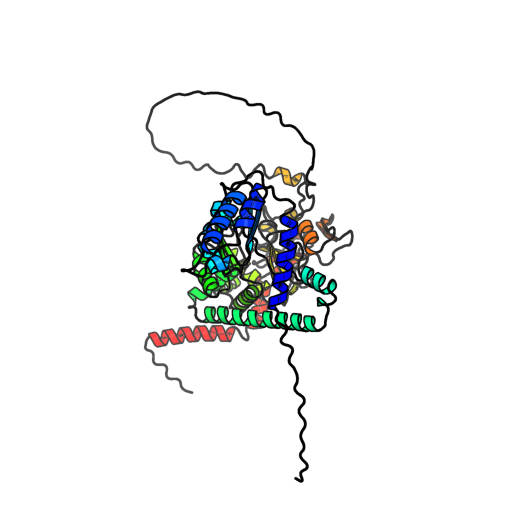4.69 300 THR A O 1
ATOM 2432 N N . ASN A 1 301 ? -8.690 -1.207 23.614 1.00 93.88 301 ASN A N 1
ATOM 2433 C CA . ASN A 1 301 ? -10.024 -1.211 23.012 1.00 93.88 301 ASN A CA 1
ATOM 2434 C C . ASN A 1 301 ? -10.580 0.227 22.934 1.00 93.88 301 ASN A C 1
ATOM 2436 O O . ASN A 1 301 ? -9.939 1.186 23.379 1.00 93.88 301 ASN A O 1
ATOM 2440 N N . LEU A 1 302 ? -11.803 0.386 22.424 1.00 92.06 302 LEU A N 1
ATOM 2441 C CA . LEU A 1 302 ? -12.488 1.686 22.337 1.00 92.06 302 LEU A CA 1
ATOM 2442 C C . LEU A 1 302 ? -12.842 2.320 23.710 1.00 92.06 302 LEU A C 1
ATOM 2444 O O . LEU A 1 302 ? -13.185 3.499 23.778 1.00 92.06 302 LEU A O 1
ATOM 2448 N N . ALA A 1 303 ? -12.728 1.579 24.823 1.00 91.12 303 ALA A N 1
ATOM 2449 C CA . ALA A 1 303 ? -12.847 2.107 26.193 1.00 91.12 303 ALA A CA 1
ATOM 2450 C C . ALA A 1 303 ? -11.502 2.565 26.794 1.00 91.12 303 ALA A C 1
ATOM 2452 O O . ALA A 1 303 ? -11.466 2.991 27.956 1.00 91.12 303 ALA A O 1
ATOM 2453 N N . GLY A 1 304 ? -10.398 2.445 26.050 1.00 90.88 304 GLY A N 1
ATOM 2454 C CA . GLY A 1 304 ? -9.051 2.736 26.540 1.00 90.88 304 GLY A CA 1
ATOM 2455 C C . GLY A 1 304 ? -8.475 1.655 27.465 1.00 90.88 304 GLY A C 1
ATOM 2456 O O . GLY A 1 304 ? -7.499 1.908 28.170 1.00 90.88 304 GLY A O 1
ATOM 2457 N N . VAL A 1 305 ? -9.068 0.456 27.513 1.00 93.12 305 VAL A N 1
ATOM 2458 C CA . VAL A 1 305 ? -8.486 -0.687 28.236 1.00 93.12 305 VAL A CA 1
ATOM 2459 C C . VAL A 1 305 ? -7.334 -1.232 27.403 1.00 93.12 305 VAL A C 1
ATOM 2461 O O . VAL A 1 305 ? -7.530 -1.517 26.225 1.00 93.12 305 VAL A O 1
ATOM 2464 N N . LYS A 1 306 ? -6.147 -1.364 28.005 1.00 94.75 306 LYS A N 1
ATOM 2465 C CA . LYS A 1 306 ? -4.956 -1.899 27.328 1.00 94.75 306 LYS A CA 1
ATOM 2466 C C . LYS A 1 306 ? -5.235 -3.283 26.743 1.00 94.75 306 LYS A C 1
ATOM 2468 O O . LYS A 1 306 ? -5.841 -4.119 27.411 1.00 94.75 306 LYS A O 1
ATOM 2473 N N . ALA A 1 307 ? -4.761 -3.498 25.525 1.00 93.75 307 ALA A N 1
ATOM 2474 C CA . ALA A 1 307 ? -4.828 -4.765 24.815 1.00 93.75 307 ALA A CA 1
ATOM 2475 C C . ALA A 1 307 ? -3.414 -5.229 24.426 1.00 93.75 307 ALA A C 1
ATOM 2477 O O . ALA A 1 307 ? -2.421 -4.548 24.706 1.00 93.75 307 ALA A O 1
ATOM 2478 N N . ASP A 1 308 ? -3.324 -6.405 23.804 1.00 94.44 308 ASP A N 1
ATOM 2479 C CA . ASP A 1 308 ? -2.052 -6.926 23.314 1.00 94.44 308 ASP A CA 1
ATOM 2480 C C . ASP A 1 308 ? -1.486 -6.022 22.212 1.00 94.44 308 ASP A C 1
ATOM 2482 O O . ASP A 1 308 ? -2.216 -5.688 21.265 1.00 94.44 308 ASP A O 1
ATOM 2486 N N . PRO A 1 309 ? -0.195 -5.646 22.286 1.00 94.62 309 PRO A N 1
ATOM 2487 C CA . PRO A 1 309 ? 0.423 -4.792 21.286 1.00 94.62 309 PRO A CA 1
ATOM 2488 C C . PRO A 1 309 ? 0.250 -5.338 19.868 1.00 94.62 309 PRO A C 1
ATOM 2490 O O . PRO A 1 309 ? 0.399 -6.535 19.607 1.00 94.62 309 PRO A O 1
ATOM 2493 N N . LEU A 1 310 ? -0.030 -4.442 18.927 1.00 94.12 310 LEU A N 1
ATOM 2494 C CA . LEU A 1 310 ? -0.149 -4.782 17.517 1.00 94.12 310 LEU A CA 1
ATOM 2495 C C . LEU A 1 310 ? 1.238 -4.734 16.874 1.00 94.12 310 LEU A C 1
ATOM 2497 O O . LEU A 1 310 ? 1.856 -3.676 16.788 1.00 94.12 310 LEU A O 1
ATOM 2501 N N . VAL A 1 311 ? 1.720 -5.884 16.407 1.00 94.00 311 VAL A N 1
ATOM 2502 C CA . VAL A 1 311 ? 3.001 -5.991 15.703 1.00 94.00 311 VAL A CA 1
ATOM 2503 C C . VAL A 1 311 ? 2.749 -6.043 14.200 1.00 94.00 311 VAL A C 1
ATOM 2505 O O . VAL A 1 311 ? 2.097 -6.964 13.709 1.00 94.00 311 VAL A O 1
ATOM 2508 N N . ILE A 1 312 ? 3.297 -5.076 13.469 1.00 92.44 312 ILE A N 1
ATOM 2509 C CA . ILE A 1 312 ? 3.283 -5.041 12.003 1.00 92.44 312 ILE A CA 1
ATOM 2510 C C . ILE A 1 312 ? 4.733 -5.109 11.536 1.00 92.44 312 ILE A C 1
ATOM 2512 O O . ILE A 1 312 ? 5.561 -4.310 11.957 1.00 92.44 312 ILE A O 1
ATOM 2516 N N . ASN A 1 313 ? 5.052 -6.077 10.682 1.00 91.81 313 ASN A N 1
ATOM 2517 C CA . ASN A 1 313 ? 6.362 -6.219 10.057 1.00 91.81 313 ASN A CA 1
ATOM 2518 C C . ASN A 1 313 ? 6.185 -6.147 8.544 1.00 91.81 313 ASN A C 1
ATOM 2520 O O . ASN A 1 313 ? 6.185 -7.169 7.868 1.00 91.81 313 ASN A O 1
ATOM 2524 N N . ALA A 1 314 ? 5.939 -4.943 8.032 1.00 87.94 314 ALA A N 1
ATOM 2525 C CA . ALA A 1 314 ? 5.752 -4.735 6.605 1.00 87.94 314 ALA A CA 1
ATOM 2526 C C . ALA A 1 314 ? 7.112 -4.772 5.896 1.00 87.94 314 ALA A C 1
ATOM 2528 O O . ALA A 1 314 ? 7.906 -3.837 5.998 1.00 87.94 314 ALA A O 1
ATOM 2529 N N . GLU A 1 315 ? 7.377 -5.865 5.188 1.00 82.88 315 GLU A N 1
ATOM 2530 C CA . GLU A 1 315 ? 8.556 -6.012 4.328 1.00 82.88 315 GLU A CA 1
ATOM 2531 C C . GLU A 1 315 ? 8.292 -5.411 2.947 1.00 82.88 315 GLU A C 1
ATOM 2533 O O . GLU A 1 315 ? 9.168 -4.780 2.361 1.00 82.88 315 GLU A O 1
ATOM 2538 N N . TYR A 1 316 ? 7.054 -5.548 2.468 1.00 81.19 316 TYR A N 1
ATOM 2539 C CA . TYR A 1 316 ? 6.620 -5.095 1.152 1.00 81.19 316 TYR A CA 1
ATOM 2540 C C . TYR A 1 316 ? 5.438 -4.142 1.279 1.00 81.19 316 TYR A C 1
ATOM 2542 O O . TYR A 1 316 ? 4.612 -4.281 2.180 1.00 81.19 316 TYR A O 1
ATOM 2550 N N . THR A 1 317 ? 5.318 -3.215 0.332 1.00 83.31 317 THR A N 1
ATOM 2551 C CA . THR A 1 317 ? 4.168 -2.311 0.229 1.00 83.31 317 THR A CA 1
ATOM 2552 C C . THR A 1 317 ? 3.617 -2.365 -1.183 1.00 83.31 317 THR A C 1
ATOM 2554 O O . THR A 1 317 ? 4.381 -2.289 -2.142 1.00 83.31 317 THR A O 1
ATOM 2557 N N . ARG A 1 318 ? 2.298 -2.481 -1.335 1.00 79.88 318 ARG A N 1
ATOM 2558 C CA . ARG A 1 318 ? 1.641 -2.488 -2.648 1.00 79.88 318 ARG A CA 1
ATOM 2559 C C . ARG A 1 318 ? 0.302 -1.762 -2.584 1.00 79.88 318 ARG A C 1
ATOM 2561 O O . ARG A 1 318 ? -0.363 -1.764 -1.554 1.00 79.88 318 ARG A O 1
ATOM 2568 N N . VAL A 1 319 ? -0.099 -1.147 -3.690 1.00 76.69 319 VAL A N 1
ATOM 2569 C CA . VAL A 1 319 ? -1.445 -0.587 -3.850 1.00 76.69 319 VAL A CA 1
ATOM 2570 C C . VAL A 1 319 ? -2.361 -1.665 -4.416 1.00 76.69 319 VAL A C 1
ATOM 2572 O O . VAL A 1 319 ? -2.008 -2.343 -5.382 1.00 76.69 319 VAL A O 1
ATOM 2575 N N . LEU A 1 320 ? -3.525 -1.837 -3.801 1.00 76.81 320 LEU A N 1
ATOM 2576 C CA . LEU A 1 320 ? -4.476 -2.880 -4.139 1.00 76.81 320 LEU A CA 1
ATOM 2577 C C . LEU A 1 320 ? -5.504 -2.386 -5.159 1.00 76.81 320 LEU A C 1
ATOM 2579 O O . LEU A 1 320 ? -6.513 -1.838 -4.749 1.00 76.81 320 LEU A O 1
ATOM 2583 N N . THR A 1 321 ? -5.289 -2.588 -6.458 1.00 66.44 321 THR A N 1
ATOM 2584 C CA . THR A 1 321 ? -6.244 -2.159 -7.503 1.00 66.44 321 THR A CA 1
ATOM 2585 C C . THR A 1 321 ? -7.498 -3.042 -7.561 1.00 66.44 321 THR A C 1
ATOM 2587 O O . THR A 1 321 ? -8.616 -2.538 -7.643 1.00 66.44 321 THR A O 1
ATOM 2590 N N . ASP A 1 322 ? -7.312 -4.352 -7.405 1.00 68.56 322 ASP A N 1
ATOM 2591 C CA . ASP A 1 322 ? -8.341 -5.398 -7.445 1.00 68.56 322 ASP A CA 1
ATOM 2592 C C . ASP A 1 322 ? -8.133 -6.389 -6.291 1.00 68.56 322 ASP A C 1
ATOM 2594 O O . ASP A 1 322 ? -7.068 -6.364 -5.667 1.00 68.56 322 ASP A O 1
ATOM 2598 N N . PRO A 1 323 ? -9.103 -7.275 -5.969 1.00 68.69 323 PRO A N 1
ATOM 2599 C CA . PRO A 1 323 ? -8.838 -8.399 -5.078 1.00 68.69 323 PRO A CA 1
ATOM 2600 C C . PRO A 1 323 ? -7.570 -9.134 -5.545 1.00 68.69 323 PRO A C 1
ATOM 2602 O O . PRO A 1 323 ? -7.497 -9.548 -6.704 1.00 68.69 323 PRO A O 1
ATOM 2605 N N . PRO A 1 324 ? -6.545 -9.252 -4.689 1.00 74.19 324 PRO A N 1
ATOM 2606 C CA . PRO A 1 324 ? -5.253 -9.751 -5.127 1.00 74.19 324 PRO A CA 1
ATOM 2607 C C . PRO A 1 324 ? -5.360 -11.263 -5.299 1.00 74.19 324 PRO A C 1
ATOM 2609 O O . PRO A 1 324 ? -5.825 -11.931 -4.385 1.00 74.19 324 PRO A O 1
ATOM 2612 N N . SER A 1 325 ? -4.917 -11.814 -6.429 1.00 70.88 325 SER A N 1
ATOM 2613 C CA . SER A 1 325 ? -4.968 -13.266 -6.668 1.00 70.88 325 SER A CA 1
ATOM 2614 C C . SER A 1 325 ? -4.079 -14.074 -5.718 1.00 70.88 325 SER A C 1
ATOM 2616 O O . SER A 1 325 ? -4.282 -15.272 -5.569 1.00 70.88 325 SER A O 1
ATOM 2618 N N . GLU A 1 326 ? -3.075 -13.424 -5.126 1.00 75.06 326 GLU A N 1
ATOM 2619 C CA . GLU A 1 326 ? -2.231 -13.953 -4.059 1.00 75.06 326 GLU A CA 1
ATOM 2620 C C . GLU A 1 326 ? -1.519 -12.782 -3.367 1.00 75.06 326 GLU A C 1
ATOM 2622 O O . GLU A 1 326 ? -1.114 -11.811 -4.020 1.00 75.06 326 GLU A O 1
ATOM 2627 N N . VAL A 1 327 ? -1.363 -12.851 -2.043 1.00 79.75 327 VAL A N 1
ATOM 2628 C CA . VAL A 1 327 ? -0.631 -11.836 -1.272 1.00 79.75 327 VAL A CA 1
ATOM 2629 C C . VAL A 1 327 ? 0.549 -12.492 -0.579 1.00 79.75 327 VAL A C 1
ATOM 2631 O O . VAL A 1 327 ? 0.388 -13.370 0.269 1.00 79.75 327 VAL A O 1
ATOM 2634 N N . ARG A 1 328 ? 1.754 -12.016 -0.899 1.00 80.31 328 ARG A N 1
ATOM 2635 C CA . ARG A 1 328 ? 2.971 -12.405 -0.185 1.00 80.31 328 ARG A CA 1
ATOM 2636 C C . ARG A 1 328 ? 2.825 -12.046 1.295 1.00 80.31 328 ARG A C 1
ATOM 2638 O O . ARG A 1 328 ? 2.357 -10.954 1.629 1.00 80.31 328 ARG A O 1
ATOM 2645 N N . LYS A 1 329 ? 3.257 -12.938 2.191 1.00 82.75 329 LYS A N 1
ATOM 2646 C CA . LYS A 1 329 ? 3.305 -12.648 3.634 1.00 82.75 329 LYS A CA 1
ATOM 2647 C C . LYS A 1 329 ? 4.059 -11.343 3.890 1.00 82.75 329 LYS A C 1
ATOM 2649 O O . LYS A 1 329 ? 4.989 -11.019 3.158 1.00 82.75 329 LYS A O 1
ATOM 2654 N N . ASN A 1 330 ? 3.669 -10.629 4.943 1.00 87.25 330 ASN A N 1
ATOM 2655 C CA . ASN A 1 330 ? 4.324 -9.385 5.362 1.00 87.25 330 ASN A CA 1
ATOM 2656 C C . ASN A 1 330 ? 4.198 -8.240 4.336 1.00 87.25 330 ASN A C 1
ATOM 2658 O O . ASN A 1 330 ? 4.993 -7.300 4.347 1.00 87.25 330 ASN A O 1
ATOM 2662 N N . THR A 1 331 ? 3.183 -8.294 3.468 1.00 88.44 331 THR A N 1
ATOM 2663 C CA . THR A 1 331 ? 2.847 -7.194 2.556 1.00 88.44 331 THR A CA 1
ATOM 2664 C C . THR A 1 331 ? 1.814 -6.275 3.196 1.00 88.44 331 THR A C 1
ATOM 2666 O O . THR A 1 331 ? 0.740 -6.722 3.602 1.00 88.44 331 THR A O 1
ATOM 2669 N N . LEU A 1 332 ? 2.124 -4.983 3.258 1.00 90.50 332 LEU A N 1
ATOM 2670 C CA . LEU A 1 332 ? 1.169 -3.927 3.554 1.00 90.50 332 LEU A CA 1
ATOM 2671 C C . LEU A 1 332 ? 0.488 -3.484 2.258 1.00 90.50 332 LEU A C 1
ATOM 2673 O O . LEU A 1 332 ? 1.126 -2.976 1.334 1.00 90.50 332 LEU A O 1
ATOM 2677 N N . LEU A 1 333 ? -0.821 -3.661 2.199 1.00 88.50 333 LEU A N 1
ATOM 2678 C CA . LEU A 1 333 ? -1.641 -3.283 1.063 1.00 88.50 333 LEU A CA 1
ATOM 2679 C C . LEU A 1 333 ? -2.349 -1.968 1.359 1.00 88.50 333 LEU A C 1
ATOM 2681 O O . LEU A 1 333 ? -3.048 -1.871 2.361 1.00 88.50 333 LEU A O 1
ATOM 2685 N N . ARG A 1 334 ? -2.203 -0.967 0.490 1.00 85.62 334 ARG A N 1
ATOM 2686 C CA . ARG A 1 334 ? -3.071 0.219 0.477 1.00 85.62 334 ARG A CA 1
ATOM 2687 C C . ARG A 1 334 ? -4.352 -0.136 -0.266 1.00 85.62 334 ARG A C 1
ATOM 2689 O O . ARG A 1 334 ? -4.280 -0.540 -1.423 1.00 85.62 334 ARG A O 1
ATOM 2696 N N . CYS A 1 335 ? -5.501 0.023 0.375 1.00 84.38 335 CYS A N 1
ATOM 2697 C CA . CYS A 1 335 ? -6.795 -0.199 -0.260 1.00 84.38 335 CYS A CA 1
ATOM 2698 C C . CYS A 1 335 ? -7.068 0.837 -1.363 1.00 84.38 335 CYS A C 1
ATOM 2700 O O . CYS A 1 335 ? -6.784 2.020 -1.187 1.00 84.38 335 CYS A O 1
ATOM 2702 N N . HIS A 1 336 ? -7.633 0.394 -2.488 1.00 74.50 336 HIS A N 1
ATOM 2703 C CA . HIS A 1 336 ? -8.218 1.263 -3.518 1.00 74.50 336 HIS A CA 1
ATOM 2704 C C . HIS A 1 336 ? -9.717 1.481 -3.259 1.00 74.50 336 HIS A C 1
ATOM 2706 O O . HIS A 1 336 ? -10.286 0.861 -2.358 1.00 74.50 336 HIS A O 1
ATOM 2712 N N . SER A 1 337 ? -10.378 2.295 -4.088 1.00 69.81 337 SER A N 1
ATOM 2713 C CA . SER A 1 337 ? -11.814 2.636 -4.005 1.00 69.81 337 SER A CA 1
ATOM 2714 C C . SER A 1 337 ? -12.767 1.434 -3.908 1.00 69.81 337 SER A C 1
ATOM 2716 O O . SER A 1 337 ? -13.894 1.556 -3.432 1.00 69.81 337 SER A O 1
ATOM 2718 N N . ASN A 1 338 ? -12.310 0.241 -4.303 1.00 70.50 338 ASN A N 1
ATOM 2719 C CA . ASN A 1 338 ? -13.048 -1.016 -4.174 1.00 70.50 338 ASN A CA 1
ATOM 2720 C C . ASN A 1 338 ? -13.192 -1.506 -2.716 1.00 70.50 338 ASN A C 1
ATOM 2722 O O . ASN A 1 338 ? -14.055 -2.341 -2.439 1.00 70.50 338 ASN A O 1
ATOM 2726 N N . TYR A 1 339 ? -12.391 -0.978 -1.787 1.00 77.88 339 TYR A N 1
ATOM 2727 C CA . TYR A 1 339 ? -12.411 -1.294 -0.355 1.00 77.88 339 TYR A CA 1
ATOM 2728 C C . TYR A 1 339 ? -12.588 -0.020 0.488 1.00 77.88 339 TYR A C 1
ATOM 2730 O O . TYR A 1 339 ? -11.744 0.288 1.325 1.00 77.88 339 TYR A O 1
ATOM 2738 N N . PRO A 1 340 ? -13.686 0.736 0.306 1.00 81.19 340 PRO A N 1
ATOM 2739 C CA . PRO A 1 340 ? -13.801 2.126 0.764 1.00 81.19 340 PRO A CA 1
ATOM 2740 C C . PRO A 1 340 ? -13.858 2.294 2.290 1.00 81.19 340 PRO A C 1
ATOM 2742 O O . PRO A 1 340 ? -13.893 3.414 2.788 1.00 81.19 340 PRO A O 1
ATOM 2745 N N . ILE A 1 341 ? -13.946 1.191 3.038 1.00 88.56 341 ILE A N 1
ATOM 2746 C CA . ILE A 1 341 ? -14.028 1.215 4.503 1.00 88.56 341 ILE A CA 1
ATOM 2747 C C . ILE A 1 341 ? -12.643 1.144 5.142 1.00 88.56 341 ILE A C 1
ATOM 2749 O O . ILE A 1 341 ? -12.447 1.684 6.228 1.00 88.56 341 ILE A O 1
ATOM 2753 N N . PHE A 1 342 ? -11.699 0.470 4.486 1.00 90.81 342 PHE A N 1
ATOM 2754 C CA . PHE A 1 342 ? -10.371 0.245 5.031 1.00 90.81 342 PHE A CA 1
ATOM 2755 C C . PHE A 1 342 ? -9.342 1.005 4.230 1.00 90.81 342 PHE A C 1
ATOM 2757 O O . PHE A 1 342 ? -9.422 1.118 3.015 1.00 90.81 342 PHE A O 1
ATOM 2764 N N . ASP A 1 343 ? -8.329 1.459 4.936 1.00 89.69 343 ASP A N 1
ATOM 2765 C CA . ASP A 1 343 ? -7.231 2.216 4.387 1.00 89.69 343 ASP A CA 1
ATOM 2766 C C . ASP A 1 343 ? -6.044 1.325 4.042 1.00 89.69 343 ASP A C 1
ATOM 2768 O O . ASP A 1 343 ? -5.406 1.490 2.999 1.00 89.69 343 ASP A O 1
ATOM 2772 N N . PHE A 1 344 ? -5.736 0.382 4.929 1.00 92.00 344 PHE A N 1
ATOM 2773 C CA . PHE A 1 344 ? -4.680 -0.592 4.722 1.00 92.00 344 PHE A CA 1
ATOM 2774 C C . PHE A 1 344 ? -5.140 -1.992 5.106 1.00 92.00 344 PHE A C 1
ATOM 2776 O O . PHE A 1 344 ? -6.004 -2.174 5.964 1.00 92.00 344 PHE A O 1
ATOM 2783 N N . ILE A 1 345 ? -4.502 -2.992 4.508 1.00 93.12 345 ILE A N 1
ATOM 2784 C CA . ILE A 1 345 ? -4.616 -4.388 4.910 1.00 93.12 345 ILE A CA 1
ATOM 2785 C C . ILE A 1 345 ? -3.209 -4.943 5.098 1.00 93.12 345 ILE A C 1
ATOM 2787 O O . ILE A 1 345 ? -2.347 -4.790 4.237 1.00 93.12 345 ILE A O 1
ATOM 2791 N N . TYR A 1 346 ? -2.966 -5.593 6.229 1.00 93.44 346 TYR A N 1
ATOM 2792 C CA . TYR A 1 346 ? -1.717 -6.288 6.513 1.00 93.44 346 TYR A CA 1
ATOM 2793 C C . TYR A 1 346 ? -2.034 -7.717 6.940 1.00 93.44 346 TYR A C 1
ATOM 2795 O O . TYR A 1 346 ? -2.599 -7.944 8.008 1.00 93.44 346 TYR A O 1
ATOM 2803 N N . ASN A 1 347 ? -1.686 -8.699 6.108 1.00 92.69 347 ASN A N 1
ATOM 2804 C CA . ASN A 1 347 ? -2.123 -10.087 6.279 1.00 92.69 347 ASN A CA 1
ATOM 2805 C C . ASN A 1 347 ? -3.665 -10.179 6.424 1.00 92.69 347 ASN A C 1
ATOM 2807 O O . ASN A 1 347 ? -4.381 -9.915 5.458 1.00 92.69 347 ASN A O 1
ATOM 2811 N N . ARG A 1 348 ? -4.169 -10.538 7.617 1.00 94.88 348 ARG A N 1
ATOM 2812 C CA . ARG A 1 348 ? -5.603 -10.599 7.981 1.00 94.88 348 ARG A CA 1
ATOM 2813 C C . ARG A 1 348 ? -6.040 -9.456 8.910 1.00 94.88 348 ARG A C 1
ATOM 2815 O O . ARG A 1 348 ? -7.069 -9.548 9.575 1.00 94.88 348 ARG A O 1
ATOM 2822 N N . ILE A 1 349 ? -5.240 -8.394 8.974 1.00 96.12 349 ILE A N 1
ATOM 2823 C CA . ILE A 1 349 ? -5.484 -7.200 9.781 1.00 96.12 349 ILE A CA 1
ATOM 2824 C C . ILE A 1 349 ? -5.985 -6.093 8.862 1.00 96.12 349 ILE A C 1
ATOM 2826 O O . ILE A 1 349 ? -5.255 -5.644 7.978 1.00 96.12 349 ILE A O 1
ATOM 2830 N N . PHE A 1 350 ? -7.215 -5.649 9.084 1.00 95.69 350 PHE A N 1
ATOM 2831 C CA . PHE A 1 350 ? -7.846 -4.574 8.326 1.00 95.69 350 PHE A CA 1
ATOM 2832 C C . PHE A 1 350 ? -7.753 -3.283 9.126 1.00 95.69 350 PHE A C 1
ATOM 2834 O O . PHE A 1 350 ? -8.181 -3.231 10.278 1.00 95.69 350 PHE A O 1
ATOM 2841 N N . ILE A 1 351 ? -7.160 -2.253 8.534 1.00 95.25 351 ILE A N 1
ATOM 2842 C CA . ILE A 1 351 ? -6.820 -1.007 9.211 1.00 95.25 351 ILE A CA 1
ATOM 2843 C C . ILE A 1 351 ? -7.675 0.104 8.611 1.00 95.25 351 ILE A C 1
ATOM 2845 O O . ILE A 1 351 ? -7.545 0.416 7.429 1.00 95.25 351 ILE A O 1
ATOM 2849 N N . GLN A 1 352 ? -8.527 0.705 9.432 1.00 94.19 352 GLN A N 1
ATOM 2850 C CA . GLN A 1 352 ? -9.206 1.965 9.143 1.00 94.19 352 GLN A CA 1
ATOM 2851 C C . GLN A 1 352 ? -8.488 3.077 9.906 1.00 94.19 352 GLN A C 1
ATOM 2853 O O . GLN A 1 352 ? -8.077 2.875 11.053 1.00 94.19 352 GLN A O 1
ATOM 2858 N N . MET A 1 353 ? -8.317 4.247 9.298 1.00 92.56 353 MET A N 1
ATOM 2859 C CA . MET A 1 353 ? -7.689 5.369 9.983 1.00 92.56 353 MET A CA 1
ATOM 2860 C C . MET A 1 353 ? -8.502 6.644 9.851 1.00 92.56 353 MET A C 1
ATOM 2862 O O . MET A 1 353 ? -9.115 6.919 8.824 1.00 92.56 353 MET A O 1
ATOM 2866 N N . SER A 1 354 ? -8.462 7.473 10.889 1.00 91.31 354 SER A N 1
ATOM 2867 C CA . SER A 1 354 ? -8.970 8.832 10.776 1.00 91.31 354 SER A CA 1
ATOM 2868 C C . SER A 1 354 ? -8.330 9.778 11.791 1.00 91.31 354 SER A C 1
ATOM 2870 O O . SER A 1 354 ? -7.971 9.363 12.896 1.00 91.31 354 SER A O 1
ATOM 2872 N N . PRO A 1 355 ? -8.195 11.074 11.447 1.00 89.38 355 PRO A N 1
ATOM 2873 C CA . PRO A 1 355 ? -7.732 12.070 12.404 1.00 89.38 355 PRO A CA 1
ATOM 2874 C C . PRO A 1 355 ? -8.749 12.314 13.531 1.00 89.38 355 PRO A C 1
ATOM 2876 O O . PRO A 1 355 ? -8.371 12.824 14.577 1.00 89.38 355 PRO A O 1
ATOM 2879 N N . SER A 1 356 ? -10.026 11.976 13.322 1.00 88.69 356 SER A N 1
ATOM 2880 C CA . SER A 1 356 ? -11.111 12.132 14.301 1.00 88.69 356 SER A CA 1
ATOM 2881 C C . SER A 1 356 ? -11.309 10.886 15.163 1.00 88.69 356 SER A C 1
ATOM 2883 O O . SER A 1 356 ? -10.920 9.787 14.771 1.00 88.69 356 SER A O 1
ATOM 2885 N N . ASP A 1 357 ? -12.001 11.049 16.290 1.00 88.69 357 ASP A N 1
ATOM 2886 C CA . ASP A 1 357 ? -12.461 9.933 17.118 1.00 88.69 357 ASP A CA 1
ATOM 2887 C C . ASP A 1 357 ? -13.348 8.918 16.358 1.00 88.69 357 ASP A C 1
ATOM 2889 O O . ASP A 1 357 ? -13.890 9.199 15.279 1.00 88.69 357 ASP A O 1
ATOM 2893 N N . PHE A 1 358 ? -13.468 7.708 16.917 1.00 90.56 358 PHE A N 1
ATOM 2894 C CA . PHE A 1 358 ? -14.192 6.612 16.271 1.00 90.56 358 PHE A CA 1
ATOM 2895 C C . PHE A 1 358 ? -15.688 6.925 16.122 1.00 90.56 358 PHE A C 1
ATOM 2897 O O . PHE A 1 358 ? -16.229 6.738 15.040 1.00 90.56 358 PHE A O 1
ATOM 2904 N N . ASP A 1 359 ? -16.355 7.471 17.143 1.00 88.75 359 ASP A N 1
ATOM 2905 C CA . ASP A 1 359 ? -17.796 7.792 17.095 1.00 88.75 359 ASP A CA 1
ATOM 2906 C C . ASP A 1 359 ? -18.139 8.795 15.987 1.00 88.75 359 ASP A C 1
ATOM 2908 O O . ASP A 1 359 ? -19.215 8.756 15.383 1.00 88.75 359 ASP A O 1
ATOM 2912 N N . LYS A 1 360 ? -17.257 9.765 15.740 1.00 89.50 360 LYS A N 1
ATOM 2913 C CA . LYS A 1 360 ? -17.417 10.765 14.688 1.00 89.50 360 LYS A CA 1
ATOM 2914 C C . LYS A 1 360 ? -17.124 10.165 13.322 1.00 89.50 360 LYS A C 1
ATOM 2916 O O . LYS A 1 360 ? -17.856 10.476 12.385 1.00 89.50 360 LYS A O 1
ATOM 2921 N N . HIS A 1 361 ? -16.094 9.329 13.216 1.00 89.00 361 HIS A N 1
ATOM 2922 C CA . HIS A 1 361 ? -15.693 8.728 11.950 1.00 89.00 361 HIS A CA 1
ATOM 2923 C C . HIS A 1 361 ? -16.610 7.586 11.500 1.00 89.00 361 HIS A C 1
ATOM 2925 O O . HIS A 1 361 ? -16.948 7.514 10.323 1.00 89.00 361 HIS A O 1
ATOM 2931 N N . ASN A 1 362 ? -17.075 6.735 12.419 1.00 90.50 362 ASN A N 1
ATOM 2932 C CA . ASN A 1 362 ? -17.890 5.538 12.170 1.00 90.50 362 ASN A CA 1
ATOM 2933 C C . ASN A 1 362 ? -19.356 5.870 11.808 1.00 90.50 362 ASN A C 1
ATOM 2935 O O . ASN A 1 362 ? -20.318 5.212 12.216 1.00 90.50 362 ASN A O 1
ATOM 2939 N N . LYS A 1 363 ? -19.547 6.921 11.014 1.00 87.81 363 LYS A N 1
ATOM 2940 C CA . LYS A 1 363 ? -20.826 7.425 10.523 1.00 87.81 363 LYS A CA 1
ATOM 2941 C C . LYS A 1 363 ? -20.860 7.344 9.004 1.00 87.81 363 LYS A C 1
ATOM 2943 O O . LYS A 1 363 ? -19.838 7.325 8.326 1.00 87.81 363 LYS A O 1
ATOM 2948 N N . GLU A 1 364 ? -22.076 7.296 8.467 1.00 84.44 364 GLU A N 1
ATOM 2949 C CA . GLU A 1 364 ? -22.325 7.389 7.027 1.00 84.44 364 GLU A CA 1
ATOM 2950 C C . GLU A 1 364 ? -21.448 6.442 6.191 1.00 84.44 364 GLU A C 1
ATOM 2952 O O . GLU A 1 364 ? -21.602 5.225 6.304 1.00 84.44 364 GLU A O 1
ATOM 2957 N N . GLY A 1 365 ? -20.601 6.981 5.304 1.00 80.69 365 GLY A N 1
ATOM 2958 C CA . GLY A 1 365 ? -19.732 6.273 4.361 1.00 80.69 365 GLY A CA 1
ATOM 2959 C C . GLY A 1 365 ? -18.738 5.324 5.020 1.00 80.69 365 GLY A C 1
ATOM 2960 O O . GLY A 1 365 ? -18.605 4.201 4.548 1.00 80.69 365 GLY A O 1
ATOM 2961 N N . ALA A 1 366 ? -18.150 5.733 6.143 1.00 85.44 366 ALA A N 1
ATOM 2962 C CA . ALA A 1 366 ? -17.059 5.032 6.818 1.00 85.44 366 ALA A CA 1
ATOM 2963 C C . ALA A 1 366 ? -17.527 4.068 7.922 1.00 85.44 366 ALA A C 1
ATOM 2965 O O . ALA A 1 366 ? -16.715 3.544 8.681 1.00 85.44 366 ALA A O 1
ATOM 2966 N N . ASN A 1 367 ? -18.837 3.811 8.021 1.00 92.50 367 ASN A N 1
ATOM 2967 C CA . ASN A 1 367 ? -19.363 2.882 9.013 1.00 92.50 367 ASN A CA 1
ATOM 2968 C C . ASN A 1 367 ? -18.826 1.462 8.781 1.00 92.50 367 ASN A C 1
ATOM 2970 O O . ASN A 1 367 ? -19.117 0.841 7.755 1.00 92.50 367 ASN A O 1
ATOM 2974 N N . ILE A 1 368 ? -18.120 0.925 9.771 1.00 92.69 368 ILE A N 1
ATOM 2975 C CA . ILE A 1 368 ? -17.422 -0.358 9.698 1.00 92.69 368 ILE A CA 1
ATOM 2976 C C . ILE A 1 368 ? -18.351 -1.537 9.383 1.00 92.69 368 ILE A C 1
ATOM 2978 O O . ILE A 1 368 ? -17.966 -2.463 8.673 1.00 92.69 368 ILE A O 1
ATOM 2982 N N . SER A 1 369 ? -19.620 -1.473 9.799 1.00 92.94 369 SER A N 1
ATOM 2983 C CA . SER A 1 369 ? -20.624 -2.511 9.519 1.00 92.94 369 SER A CA 1
ATOM 2984 C C . SER A 1 369 ? -20.886 -2.672 8.018 1.00 92.94 369 SER A C 1
ATOM 2986 O O . SER A 1 369 ? -21.266 -3.749 7.552 1.00 92.94 369 SER A O 1
ATOM 2988 N N . LYS A 1 370 ? -20.638 -1.622 7.223 1.00 92.62 370 LYS A N 1
ATOM 2989 C CA . LYS A 1 370 ? -20.742 -1.689 5.760 1.00 92.62 370 LYS A CA 1
ATOM 2990 C C . LYS A 1 370 ? -19.708 -2.626 5.143 1.00 92.62 370 LYS A C 1
ATOM 2992 O O . LYS A 1 370 ? -19.980 -3.185 4.083 1.00 92.62 370 LYS A O 1
ATOM 2997 N N . ALA A 1 371 ? -18.568 -2.856 5.799 1.00 91.75 371 ALA A N 1
ATOM 2998 C CA . ALA A 1 371 ? -17.574 -3.814 5.321 1.00 91.75 371 ALA A CA 1
ATOM 2999 C C . ALA A 1 371 ? -18.075 -5.265 5.340 1.00 91.75 371 ALA A C 1
ATOM 3001 O O . ALA A 1 371 ? -17.639 -6.084 4.533 1.00 91.75 371 ALA A O 1
ATOM 3002 N N . PHE A 1 372 ? -19.043 -5.562 6.204 1.00 93.69 372 PHE A N 1
ATOM 3003 C CA . PHE A 1 372 ? -19.640 -6.888 6.359 1.00 93.69 372 PHE A CA 1
ATOM 3004 C C . PHE A 1 372 ? -20.910 -7.070 5.524 1.00 93.69 372 PHE A C 1
ATOM 3006 O O . PHE A 1 372 ? -21.421 -8.185 5.400 1.00 93.69 372 PHE A O 1
ATOM 3013 N N . SER A 1 373 ? -21.424 -5.983 4.943 1.00 92.50 373 SER A N 1
ATOM 3014 C CA . SER A 1 373 ? -22.665 -5.993 4.174 1.00 92.50 373 SER A CA 1
ATOM 3015 C C . SER A 1 373 ? -22.519 -6.823 2.901 1.00 92.50 373 SER A C 1
ATOM 3017 O O . SER A 1 373 ? -21.565 -6.667 2.136 1.00 92.50 373 SER A O 1
ATOM 3019 N N . ARG A 1 374 ? -23.500 -7.695 2.653 1.00 91.94 374 ARG A N 1
ATOM 3020 C CA . ARG A 1 374 ? -23.558 -8.531 1.449 1.00 91.94 374 ARG A CA 1
ATOM 3021 C C . ARG A 1 374 ? -24.438 -7.871 0.381 1.00 91.94 374 ARG A C 1
ATOM 3023 O O . ARG A 1 374 ? -25.432 -7.234 0.733 1.00 91.94 374 ARG A O 1
ATOM 3030 N N . PRO A 1 375 ? -24.162 -8.055 -0.924 1.00 83.94 375 PRO A N 1
ATOM 3031 C CA . PRO A 1 375 ? -24.929 -7.404 -1.999 1.00 83.94 375 PRO A CA 1
ATOM 3032 C C . PRO A 1 375 ? -26.437 -7.708 -1.994 1.00 83.94 375 PRO A C 1
ATOM 3034 O O . PRO A 1 375 ? -27.243 -6.926 -2.496 1.00 83.94 375 PRO A O 1
ATOM 3037 N N . ASN A 1 376 ? -26.826 -8.850 -1.423 1.00 78.38 376 ASN A N 1
ATOM 3038 C CA . ASN A 1 376 ? -28.218 -9.290 -1.348 1.00 78.38 376 ASN A CA 1
ATOM 3039 C C . ASN A 1 376 ? -28.915 -8.924 -0.034 1.00 78.38 376 ASN A C 1
ATOM 3041 O O . ASN A 1 376 ? -30.089 -9.252 0.129 1.00 78.38 376 ASN A O 1
ATOM 3045 N N . ASP A 1 377 ? -28.230 -8.243 0.884 1.00 77.25 377 ASP A N 1
ATOM 3046 C CA . ASP A 1 377 ? -28.814 -7.869 2.164 1.00 77.25 377 ASP A CA 1
ATOM 3047 C C . ASP A 1 377 ? -29.905 -6.799 1.941 1.00 77.25 377 ASP A C 1
ATOM 3049 O O . ASP A 1 377 ? -29.606 -5.761 1.331 1.00 77.25 377 ASP A O 1
ATOM 3053 N N . PRO A 1 378 ? -31.170 -7.012 2.366 1.00 59.62 378 PRO A N 1
ATOM 3054 C CA . PRO A 1 378 ? -32.277 -6.084 2.118 1.00 59.62 378 PRO A CA 1
ATOM 3055 C C . PRO A 1 378 ? -31.992 -4.644 2.559 1.00 59.62 378 PRO A C 1
ATOM 3057 O O . PRO A 1 378 ? -32.514 -3.705 1.960 1.00 59.62 378 PRO A O 1
ATOM 3060 N N . GLN A 1 379 ? -31.126 -4.463 3.559 1.00 57.56 379 GLN A N 1
ATOM 3061 C CA . GLN A 1 379 ? -30.721 -3.148 4.058 1.00 57.56 379 GLN A CA 1
ATOM 3062 C C . GLN A 1 379 ? -29.826 -2.364 3.079 1.00 57.56 379 GLN A C 1
ATOM 3064 O O . GLN A 1 379 ? -29.818 -1.133 3.108 1.00 57.56 379 GLN A O 1
ATOM 3069 N N . SER A 1 380 ? -29.112 -3.040 2.169 1.00 54.06 380 SER A N 1
ATOM 3070 C CA . SER A 1 380 ? -28.227 -2.393 1.184 1.00 54.06 380 SER A CA 1
ATOM 3071 C C . SER A 1 380 ? -28.990 -1.667 0.065 1.00 54.06 380 SER A C 1
ATOM 3073 O O . SER A 1 380 ? -28.495 -0.693 -0.507 1.00 54.06 380 SER A O 1
ATOM 3075 N N . LYS A 1 381 ? -30.224 -2.099 -0.237 1.00 51.38 381 LYS A N 1
ATOM 3076 C CA . LYS A 1 381 ? -31.017 -1.608 -1.381 1.00 51.38 381 LYS A CA 1
ATOM 3077 C C . LYS A 1 381 ? -31.813 -0.337 -1.082 1.00 51.38 381 LYS A C 1
ATOM 3079 O O . LYS A 1 381 ? -32.211 0.364 -2.009 1.00 51.38 381 LYS A O 1
ATOM 3084 N N . THR A 1 382 ? -32.032 -0.005 0.186 1.00 46.09 382 THR A N 1
ATOM 3085 C CA . THR A 1 382 ? -32.925 1.094 0.589 1.00 46.09 382 THR A CA 1
ATOM 3086 C C . THR A 1 382 ? -32.264 2.475 0.572 1.00 46.09 382 THR A C 1
ATOM 3088 O O . THR A 1 382 ? -32.981 3.474 0.582 1.00 46.09 382 THR A O 1
ATOM 3091 N N . LYS A 1 383 ? -30.925 2.562 0.524 1.00 46.66 383 LYS A N 1
ATOM 3092 C CA . LYS A 1 383 ? -30.194 3.842 0.634 1.00 46.66 383 LYS A CA 1
ATOM 3093 C C . LYS A 1 383 ? -29.764 4.463 -0.700 1.00 46.66 383 LYS A C 1
ATOM 3095 O O . LYS A 1 383 ? -29.799 5.678 -0.820 1.00 46.66 383 LYS A O 1
ATOM 3100 N N . ARG A 1 384 ? -29.490 3.661 -1.738 1.00 42.25 384 ARG A N 1
ATOM 3101 C CA . ARG A 1 384 ? -29.037 4.164 -3.056 1.00 42.25 384 ARG A CA 1
ATOM 3102 C C . ARG A 1 384 ? -30.047 5.042 -3.809 1.00 42.25 384 ARG A C 1
ATOM 3104 O O . ARG A 1 384 ? -29.690 5.623 -4.816 1.00 42.25 384 ARG A O 1
ATOM 3111 N N . LYS A 1 385 ? -31.301 5.141 -3.356 1.00 39.94 385 LYS A N 1
ATOM 3112 C CA . LYS A 1 385 ? -32.348 5.912 -4.049 1.00 39.94 385 LYS A CA 1
ATOM 3113 C C . LYS A 1 385 ? -32.554 7.334 -3.505 1.00 39.94 385 LYS A C 1
ATOM 3115 O O . LYS A 1 385 ? -33.486 7.991 -3.949 1.00 39.94 385 LYS A O 1
ATOM 3120 N N . ARG A 1 386 ? -31.780 7.786 -2.508 1.00 41.50 386 ARG A N 1
ATOM 3121 C CA . ARG A 1 386 ? -31.966 9.120 -1.893 1.00 41.50 386 ARG A CA 1
ATOM 3122 C C . ARG A 1 386 ? -30.825 10.109 -2.123 1.00 41.50 386 ARG A C 1
ATOM 3124 O O . ARG A 1 386 ? -31.069 11.294 -1.945 1.00 41.50 386 ARG A O 1
ATOM 3131 N N . ASP A 1 387 ? -29.650 9.654 -2.549 1.00 42.44 387 ASP A N 1
ATOM 3132 C CA . ASP A 1 387 ? -28.460 10.516 -2.595 1.00 42.44 387 ASP A CA 1
ATOM 3133 C C . ASP A 1 387 ? -28.223 11.172 -3.977 1.00 42.44 387 ASP A C 1
ATOM 3135 O O . ASP A 1 387 ? -27.392 12.066 -4.082 1.00 42.44 387 ASP A O 1
ATOM 3139 N N . ASP A 1 388 ? -29.003 10.814 -5.008 1.00 42.53 388 ASP A N 1
ATOM 3140 C CA . ASP A 1 388 ? -28.866 11.369 -6.371 1.00 42.53 388 ASP A CA 1
ATOM 3141 C C . ASP A 1 388 ? -29.777 12.585 -6.664 1.00 42.53 388 ASP A C 1
ATOM 3143 O O . ASP A 1 388 ? -29.710 13.140 -7.756 1.00 42.53 388 ASP A O 1
ATOM 3147 N N . ASP A 1 389 ? -30.622 13.026 -5.719 1.00 38.47 389 ASP A N 1
ATOM 3148 C CA . ASP A 1 389 ? -31.709 13.991 -6.004 1.00 38.47 389 ASP A CA 1
ATOM 3149 C C . ASP A 1 389 ? -31.655 15.303 -5.192 1.00 38.47 389 ASP A C 1
ATOM 3151 O O . ASP A 1 389 ? -32.652 16.016 -5.071 1.00 38.47 389 ASP A O 1
ATOM 3155 N N . SER A 1 390 ? -30.498 15.682 -4.638 1.00 42.38 390 SER A N 1
ATOM 3156 C CA . SER A 1 390 ? -30.358 16.974 -3.946 1.00 42.38 390 SER A CA 1
ATOM 3157 C C . SER A 1 390 ? -29.132 17.767 -4.388 1.00 42.38 390 SER A C 1
ATOM 3159 O O . SER A 1 390 ? -28.131 17.863 -3.678 1.00 42.38 390 SER A O 1
ATOM 3161 N N . THR A 1 391 ? -29.228 18.410 -5.552 1.00 36.69 391 THR A N 1
ATOM 3162 C CA . THR A 1 391 ? -28.397 19.575 -5.892 1.00 36.69 391 THR A CA 1
ATOM 3163 C C . THR A 1 391 ? -29.172 20.530 -6.804 1.00 36.69 391 THR A C 1
ATOM 3165 O O . THR A 1 391 ? -29.151 20.367 -8.013 1.00 36.69 391 THR A O 1
ATOM 3168 N N . SER A 1 392 ? -29.878 21.510 -6.221 1.00 37.31 392 SER A N 1
ATOM 3169 C CA . SER A 1 392 ? -29.946 22.915 -6.684 1.00 37.31 392 SER A CA 1
ATOM 3170 C C . SER A 1 392 ? -31.159 23.646 -6.090 1.00 37.31 392 SER A C 1
ATOM 3172 O O . SER A 1 392 ? -32.281 23.515 -6.576 1.00 37.31 392 SER A O 1
ATOM 3174 N N . SER A 1 393 ? -30.932 24.489 -5.083 1.00 34.91 393 SER A N 1
ATOM 3175 C CA . SER A 1 393 ? -31.799 25.643 -4.819 1.00 34.91 393 SER A CA 1
ATOM 3176 C C . SER A 1 393 ? -31.013 26.718 -4.068 1.00 34.91 393 SER A C 1
ATOM 3178 O O . SER A 1 393 ? -30.965 26.725 -2.840 1.00 34.91 393 SER A O 1
ATOM 3180 N N . SER A 1 394 ? -30.401 27.641 -4.807 1.00 37.44 394 SER A N 1
ATOM 3181 C CA . SER A 1 394 ? -30.093 28.975 -4.293 1.00 37.44 394 SER A CA 1
ATOM 3182 C C . SER A 1 394 ? -30.646 29.996 -5.275 1.00 37.44 394 SER A C 1
ATOM 3184 O O . SER A 1 394 ? -30.213 30.095 -6.421 1.00 37.44 394 SER A O 1
ATOM 3186 N N . SER A 1 395 ? -31.664 30.695 -4.804 1.00 38.44 395 SER A N 1
ATOM 3187 C CA . SER A 1 395 ? -32.311 31.846 -5.408 1.00 38.44 395 SER A CA 1
ATOM 3188 C C . SER A 1 395 ? -31.401 33.072 -5.397 1.00 38.44 395 SER A C 1
ATOM 3190 O O . SER A 1 395 ? -30.869 33.396 -4.341 1.00 38.44 395 SER A O 1
ATOM 3192 N N . ASP A 1 396 ? -31.350 33.809 -6.507 1.00 34.81 396 ASP A N 1
ATOM 3193 C CA . ASP A 1 396 ? -31.500 35.266 -6.459 1.00 34.81 396 ASP A CA 1
ATOM 3194 C C . ASP A 1 396 ? -32.044 35.821 -7.795 1.00 34.81 396 ASP A C 1
ATOM 3196 O O . ASP A 1 396 ? -31.779 35.234 -8.849 1.00 34.81 396 ASP A O 1
ATOM 3200 N N . PRO A 1 397 ? -32.851 36.905 -7.781 1.00 53.34 397 PRO A N 1
ATOM 3201 C CA . PRO A 1 397 ? -33.607 37.370 -8.940 1.00 53.34 397 PRO A CA 1
ATOM 3202 C C . PRO A 1 397 ? -33.031 38.654 -9.557 1.00 53.34 397 PRO A C 1
ATOM 3204 O O . PRO A 1 397 ? -32.575 39.531 -8.822 1.00 53.34 397 PRO A O 1
ATOM 3207 N N . ARG A 1 398 ? -33.168 38.791 -10.887 1.00 34.97 398 ARG A N 1
ATOM 3208 C CA . ARG A 1 398 ? -33.448 40.018 -11.683 1.00 34.97 398 ARG A CA 1
ATOM 3209 C C . ARG A 1 398 ? -32.889 39.869 -13.103 1.00 34.97 398 ARG A C 1
ATOM 3211 O O . ARG A 1 398 ? -31.685 39.795 -13.287 1.00 34.97 398 ARG A O 1
ATOM 3218 N N . ASP A 1 399 ? -33.761 39.784 -14.101 1.00 39.22 399 ASP A N 1
ATOM 3219 C CA . ASP A 1 399 ? -34.073 40.897 -15.009 1.00 39.22 399 ASP A CA 1
ATOM 3220 C C . ASP A 1 399 ? -34.848 40.408 -16.238 1.00 39.22 399 ASP A C 1
ATOM 3222 O O . ASP A 1 399 ? -34.697 39.295 -16.739 1.00 39.22 399 ASP A O 1
ATOM 3226 N N . ALA A 1 400 ? -35.772 41.262 -16.660 1.00 38.53 400 ALA A N 1
ATOM 3227 C CA . ALA A 1 400 ? -36.749 41.026 -17.704 1.00 38.53 400 ALA A CA 1
ATOM 3228 C C . ALA A 1 400 ? -36.181 41.340 -19.096 1.00 38.53 400 ALA A C 1
ATOM 3230 O O . ALA A 1 400 ? -35.519 42.357 -19.253 1.00 38.53 400 ALA A O 1
ATOM 3231 N N . GLN A 1 401 ? -36.555 40.542 -20.108 1.00 33.09 401 GLN A N 1
ATOM 3232 C CA . GLN A 1 401 ? -37.245 40.977 -21.343 1.00 33.09 401 GLN A CA 1
ATOM 3233 C C . GLN A 1 401 ? -37.042 40.019 -22.532 1.00 33.09 401 GLN A C 1
ATOM 3235 O O . GLN A 1 401 ? -36.030 40.078 -23.214 1.00 33.09 401 GLN A O 1
ATOM 3240 N N . SER A 1 402 ? -38.150 39.361 -22.913 1.00 35.75 402 SER A N 1
ATOM 3241 C CA . SER A 1 402 ? -38.680 39.282 -24.296 1.00 35.75 402 SER A CA 1
ATOM 3242 C C . SER A 1 402 ? -37.937 38.364 -25.285 1.00 35.75 402 SER A C 1
ATOM 3244 O O . SER A 1 402 ? -36.731 38.235 -25.222 1.00 35.75 402 SER A O 1
ATOM 3246 N N . LYS A 1 403 ? -38.533 37.703 -26.280 1.00 35.03 403 LYS A N 1
ATOM 3247 C CA . LYS A 1 403 ? -39.888 37.508 -26.830 1.00 35.03 403 LYS A CA 1
ATOM 3248 C C . LYS A 1 403 ? -39.715 36.421 -27.923 1.00 35.03 403 LYS A C 1
ATOM 3250 O O . LYS A 1 403 ? -38.594 36.206 -28.370 1.00 35.03 403 LYS A O 1
ATOM 3255 N N . SER A 1 404 ? -40.834 35.895 -28.437 1.00 32.72 404 SER A N 1
ATOM 3256 C CA . SER A 1 404 ? -41.006 35.201 -29.742 1.00 32.72 404 SER A CA 1
ATOM 3257 C C . SER A 1 404 ? -40.647 33.695 -29.764 1.00 32.72 404 SER A C 1
ATOM 3259 O O . SER A 1 404 ? -39.523 33.326 -29.451 1.00 32.72 404 SER A O 1
ATOM 3261 N N . THR A 1 405 ? -41.655 32.796 -29.777 1.00 31.55 405 THR A N 1
ATOM 3262 C CA . THR A 1 405 ? -42.277 32.098 -30.952 1.00 31.55 405 THR A CA 1
ATOM 3263 C C . THR A 1 405 ? -41.269 31.195 -31.677 1.00 31.55 405 THR A C 1
ATOM 3265 O O . THR A 1 405 ? -40.158 31.619 -31.927 1.00 31.55 405 THR A O 1
ATOM 3268 N N . GLU A 1 406 ? -41.526 29.945 -32.058 1.00 29.80 406 GLU A N 1
ATOM 3269 C CA . GLU A 1 406 ? -42.758 29.272 -32.467 1.00 29.80 406 GLU A CA 1
ATOM 3270 C C . GLU A 1 406 ? -42.461 27.762 -32.633 1.00 29.80 406 GLU A C 1
ATOM 3272 O O . GLU A 1 406 ? -41.321 27.373 -32.865 1.00 29.80 406 GLU A O 1
ATOM 3277 N N . SER A 1 407 ? -43.511 26.943 -32.522 1.00 30.59 407 SER A N 1
ATOM 3278 C CA . SER A 1 407 ? -43.749 25.644 -33.183 1.00 30.59 407 SER A CA 1
ATOM 3279 C C . SER A 1 407 ? -42.579 24.693 -33.511 1.00 30.59 407 SER A C 1
ATOM 3281 O O . SER A 1 407 ? -41.765 24.953 -34.392 1.00 30.59 407 SER A O 1
ATOM 3283 N N . SER A 1 408 ? -42.671 23.447 -33.040 1.00 36.31 408 SER A N 1
ATOM 3284 C CA . SER A 1 408 ? -43.190 22.364 -33.900 1.00 36.31 408 SER A CA 1
ATOM 3285 C C . SER A 1 408 ? -43.224 21.011 -33.185 1.00 36.31 408 SER A C 1
ATOM 3287 O O . SER A 1 408 ? -42.248 20.513 -32.630 1.00 36.31 408 SER A O 1
ATOM 3289 N N . GLU A 1 409 ? -44.411 20.413 -33.233 1.00 33.31 409 GLU A N 1
ATOM 3290 C CA . GLU A 1 409 ? -44.662 18.992 -33.051 1.00 33.31 409 GLU A CA 1
ATOM 3291 C C . GLU A 1 409 ? -43.819 18.152 -34.016 1.00 33.31 409 GLU A C 1
ATOM 3293 O O . GLU A 1 409 ? -43.758 18.450 -35.206 1.00 33.31 409 GLU A O 1
ATOM 3298 N N . SER A 1 410 ? -43.290 17.016 -33.557 1.00 35.00 410 SER A N 1
ATOM 3299 C CA . SER A 1 410 ? -43.411 15.777 -34.336 1.00 35.00 410 SER A CA 1
ATOM 3300 C C . SER A 1 410 ? -43.034 14.510 -33.556 1.00 35.00 410 SER A C 1
ATOM 3302 O O . SER A 1 410 ? -41.917 14.290 -33.109 1.00 35.00 410 SER A O 1
ATOM 3304 N N . ASN A 1 411 ? -44.026 13.621 -33.508 1.00 34.25 411 ASN A N 1
ATOM 3305 C CA . ASN A 1 411 ? -43.916 12.185 -33.754 1.00 34.25 411 ASN A CA 1
ATOM 3306 C C . ASN A 1 411 ? -43.209 11.274 -32.739 1.00 34.25 411 ASN A C 1
ATOM 3308 O O . ASN A 1 411 ? -42.109 10.761 -32.926 1.00 34.25 411 ASN A O 1
ATOM 3312 N N . ARG A 1 412 ? -44.053 10.830 -31.797 1.00 39.44 412 ARG A N 1
ATOM 3313 C CA . ARG A 1 412 ? -44.304 9.407 -31.498 1.00 39.44 412 ARG A CA 1
ATOM 3314 C C . ARG A 1 412 ? -43.899 8.459 -32.644 1.00 39.44 412 ARG A C 1
ATOM 3316 O O . ARG A 1 412 ? -44.654 8.308 -33.602 1.00 39.44 412 ARG A O 1
ATOM 3323 N N . ARG A 1 413 ? -42.847 7.658 -32.452 1.00 40.22 413 ARG A N 1
ATOM 3324 C CA . ARG A 1 413 ? -42.789 6.281 -32.981 1.00 40.22 413 ARG A CA 1
ATOM 3325 C C . ARG A 1 413 ? -42.234 5.314 -31.941 1.00 40.22 413 ARG A C 1
ATOM 3327 O O . ARG A 1 413 ? -41.044 5.176 -31.700 1.00 40.22 413 ARG A O 1
ATOM 3334 N N . ARG A 1 414 ? -43.198 4.632 -31.330 1.00 39.69 414 ARG A N 1
ATOM 3335 C CA . ARG A 1 414 ? -43.090 3.522 -30.391 1.00 39.69 414 ARG A CA 1
ATOM 3336 C C . ARG A 1 414 ? -42.632 2.280 -31.168 1.00 39.69 414 ARG A C 1
ATOM 3338 O O . ARG A 1 414 ? -43.466 1.583 -31.737 1.00 39.69 414 ARG A O 1
ATOM 3345 N N . SER A 1 415 ? -41.328 2.011 -31.214 1.00 39.47 415 SER A N 1
ATOM 3346 C CA . SER A 1 415 ? -40.803 0.743 -31.738 1.00 39.47 415 SER A CA 1
ATOM 3347 C C . SER A 1 415 ? -40.758 -0.292 -30.615 1.00 39.47 415 SER A C 1
ATOM 3349 O O . SER A 1 415 ? -39.900 -0.260 -29.735 1.00 39.47 415 SER A O 1
ATOM 3351 N N . LYS A 1 416 ? -41.741 -1.197 -30.617 1.00 40.03 416 LYS A N 1
ATOM 3352 C CA . LYS A 1 416 ? -41.756 -2.407 -29.790 1.00 40.03 416 LYS A CA 1
ATOM 3353 C C . LYS A 1 416 ? -40.730 -3.391 -30.360 1.00 40.03 416 LYS A C 1
ATOM 3355 O O . LYS A 1 416 ? -41.067 -4.193 -31.227 1.00 40.03 416 LYS A O 1
ATOM 3360 N N . ARG A 1 417 ? -39.491 -3.354 -29.869 1.00 34.56 417 ARG A N 1
ATOM 3361 C CA . ARG A 1 417 ? -38.530 -4.442 -30.090 1.00 34.56 417 ARG A CA 1
ATOM 3362 C C . ARG A 1 417 ? -38.830 -5.553 -29.080 1.00 34.56 417 ARG A C 1
ATOM 3364 O O . ARG A 1 417 ? -38.662 -5.366 -27.878 1.00 34.56 417 ARG A O 1
ATOM 3371 N N . LYS A 1 418 ? -39.351 -6.678 -29.582 1.00 37.69 418 LYS A N 1
ATOM 3372 C CA . LYS A 1 418 ? -39.490 -7.939 -28.842 1.00 37.69 418 LYS A CA 1
ATOM 3373 C C . LYS A 1 418 ? -38.111 -8.335 -28.312 1.00 37.69 418 LYS A C 1
ATOM 3375 O O . LYS A 1 418 ? -37.191 -8.553 -29.095 1.00 37.69 418 LYS A O 1
ATOM 3380 N N . LYS A 1 419 ? -37.988 -8.380 -26.989 1.00 38.56 419 LYS A N 1
ATOM 3381 C CA . LYS A 1 419 ? -36.845 -8.941 -26.278 1.00 38.56 419 LYS A CA 1
ATOM 3382 C C . LYS A 1 419 ? -36.981 -10.462 -26.387 1.00 38.56 419 LYS A C 1
ATOM 3384 O O . LYS A 1 419 ? -37.946 -11.021 -25.877 1.00 38.56 419 LYS A O 1
ATOM 3389 N N . ASN A 1 420 ? -36.099 -11.093 -27.157 1.00 36.06 420 ASN A N 1
ATOM 3390 C CA . ASN A 1 420 ? -35.917 -12.539 -27.103 1.00 36.06 420 ASN A CA 1
ATOM 3391 C C . ASN A 1 420 ? -35.170 -12.829 -25.801 1.00 36.06 420 ASN A C 1
ATOM 3393 O O . ASN A 1 420 ? -33.990 -12.503 -25.681 1.00 36.06 420 ASN A O 1
ATOM 3397 N N . ASP A 1 421 ? -35.882 -13.384 -24.828 1.00 41.22 421 ASP A N 1
ATOM 3398 C CA . ASP A 1 421 ? -35.303 -13.886 -23.591 1.00 41.22 421 ASP A CA 1
ATOM 3399 C C . ASP A 1 421 ? -34.609 -15.218 -23.893 1.00 41.22 421 ASP A C 1
ATOM 3401 O O . ASP A 1 421 ? -35.256 -16.244 -24.096 1.00 41.22 421 ASP A O 1
ATOM 3405 N N . ASN A 1 422 ? -33.280 -15.183 -23.960 1.00 36.88 422 ASN A N 1
ATOM 3406 C CA . ASN A 1 422 ? -32.436 -16.371 -23.915 1.00 36.88 422 ASN A CA 1
ATOM 3407 C C . ASN A 1 422 ? -31.951 -16.513 -22.457 1.00 36.88 422 ASN A C 1
ATOM 3409 O O . ASN A 1 422 ? -31.219 -15.635 -21.993 1.00 36.88 422 ASN A O 1
ATOM 3413 N N . PRO A 1 423 ? -32.372 -17.536 -21.691 1.00 48.00 423 PRO A N 1
ATOM 3414 C CA . PRO A 1 423 ? -31.968 -17.706 -20.304 1.00 48.00 423 PRO A CA 1
ATOM 3415 C C . PRO A 1 423 ? -30.698 -18.556 -20.259 1.00 48.00 423 PRO A C 1
ATOM 3417 O O . PRO A 1 423 ? -30.752 -19.757 -20.010 1.00 48.00 423 PRO A O 1
ATOM 3420 N N . THR A 1 424 ? -29.542 -17.946 -20.502 1.00 45.12 424 THR A N 1
ATOM 3421 C CA . THR A 1 424 ? -28.270 -18.659 -20.356 1.00 45.12 424 THR A CA 1
ATOM 3422 C C . THR A 1 424 ? -27.244 -17.744 -19.704 1.00 45.12 424 THR A C 1
ATOM 3424 O O . THR A 1 424 ? -26.959 -16.668 -20.216 1.00 45.12 424 THR A O 1
ATOM 3427 N N . LEU A 1 425 ? -26.722 -18.200 -18.558 1.00 45.28 425 LEU A N 1
ATOM 3428 C CA . LEU A 1 425 ? -25.782 -17.528 -17.649 1.00 45.28 425 LEU A CA 1
ATOM 3429 C C . LEU A 1 425 ? -26.373 -16.364 -16.839 1.00 45.28 425 LEU A C 1
ATOM 3431 O O . LEU A 1 425 ? -25.964 -15.212 -16.956 1.00 45.28 425 LEU A O 1
ATOM 3435 N N . ALA A 1 426 ? -27.282 -16.685 -15.912 1.00 41.16 426 ALA A N 1
ATOM 3436 C CA . ALA A 1 426 ? -27.400 -15.873 -14.707 1.00 41.16 426 ALA A CA 1
ATOM 3437 C C . ALA A 1 426 ? -26.047 -15.945 -13.982 1.00 41.16 426 ALA A C 1
ATOM 3439 O O . ALA A 1 426 ? -25.715 -16.967 -13.381 1.00 41.16 426 ALA A O 1
ATOM 3440 N N . SER A 1 427 ? -25.243 -14.885 -14.106 1.00 45.06 427 SER A N 1
ATOM 3441 C CA . SER A 1 427 ? -24.026 -14.695 -13.326 1.00 45.06 427 SER A CA 1
ATOM 3442 C C . SER A 1 427 ? -24.366 -14.967 -11.866 1.00 45.06 427 SER A C 1
ATOM 3444 O O . SER A 1 427 ? -25.234 -14.292 -11.308 1.00 45.06 427 SER A O 1
ATOM 3446 N N . SER A 1 428 ? -23.731 -15.971 -11.265 1.00 53.47 428 SER A N 1
ATOM 3447 C CA . SER A 1 428 ? -23.786 -16.193 -9.824 1.00 53.47 428 SER A CA 1
ATOM 3448 C C . SER A 1 428 ? -23.405 -14.878 -9.150 1.00 53.47 428 SER A C 1
ATOM 3450 O O . SER A 1 428 ? -22.235 -14.502 -9.153 1.00 53.47 428 SER A O 1
ATOM 3452 N N . PHE A 1 429 ? -24.395 -14.130 -8.657 1.00 72.62 429 PHE A N 1
ATOM 3453 C CA . PHE A 1 429 ? -24.146 -12.875 -7.967 1.00 72.62 429 PHE A CA 1
ATOM 3454 C C . PHE A 1 429 ? -23.327 -13.211 -6.733 1.00 72.62 429 PHE A C 1
ATOM 3456 O O . PHE A 1 429 ? -23.829 -13.859 -5.816 1.00 72.62 429 PHE A O 1
ATOM 3463 N N . ASP A 1 430 ? -22.060 -12.809 -6.752 1.00 83.56 430 ASP A N 1
ATOM 3464 C CA . ASP A 1 430 ? -21.128 -13.041 -5.664 1.00 83.56 430 ASP A CA 1
ATOM 3465 C C . ASP A 1 430 ? -21.722 -12.490 -4.361 1.00 83.56 430 ASP A C 1
ATOM 3467 O O . ASP A 1 430 ? -21.834 -11.277 -4.171 1.00 83.56 430 ASP A O 1
ATOM 3471 N N . SER A 1 431 ? -22.168 -13.392 -3.485 1.00 90.38 431 SER A N 1
ATOM 3472 C CA . SER A 1 431 ? -22.850 -13.044 -2.239 1.00 90.38 431 SER A CA 1
ATOM 3473 C C . SER A 1 431 ? -21.891 -12.641 -1.123 1.00 90.38 431 SER A C 1
ATOM 3475 O O . SER A 1 431 ? -22.357 -12.338 -0.023 1.00 90.38 431 SER A O 1
ATOM 3477 N N . ARG A 1 432 ? -20.579 -12.684 -1.371 1.00 92.38 432 ARG A N 1
ATOM 3478 C CA . ARG A 1 432 ? -19.549 -12.388 -0.377 1.00 92.38 432 ARG A CA 1
ATOM 3479 C C . ARG A 1 432 ? -19.461 -10.893 -0.086 1.00 92.38 432 ARG A C 1
ATOM 3481 O O . ARG A 1 432 ? -19.703 -10.059 -0.966 1.00 92.38 432 ARG A O 1
ATOM 3488 N N . ASN A 1 433 ? -19.100 -10.550 1.147 1.00 92.88 433 ASN A N 1
ATOM 3489 C CA . ASN A 1 433 ? -18.743 -9.174 1.498 1.00 92.88 433 ASN A CA 1
ATOM 3490 C C . ASN A 1 433 ? -17.310 -8.834 1.037 1.00 92.88 433 ASN A C 1
ATOM 3492 O O . ASN A 1 433 ? -16.582 -9.697 0.547 1.00 92.88 433 ASN A O 1
ATOM 3496 N N . GLN A 1 434 ? -16.903 -7.565 1.140 1.00 90.50 434 GLN A N 1
ATOM 3497 C CA . GLN A 1 434 ? -15.592 -7.131 0.632 1.00 90.50 434 GLN A CA 1
ATOM 3498 C C . GLN A 1 434 ? -14.419 -7.814 1.357 1.00 90.50 434 GLN A C 1
ATOM 3500 O O . GLN A 1 434 ? -13.442 -8.184 0.716 1.00 90.50 434 GLN A O 1
ATOM 3505 N N . ILE A 1 435 ? -14.539 -8.055 2.667 1.00 93.94 435 ILE A N 1
ATOM 3506 C CA . ILE A 1 435 ? -13.501 -8.717 3.471 1.00 93.94 435 ILE A CA 1
ATOM 3507 C C . ILE A 1 435 ? -13.315 -10.163 3.002 1.00 93.94 435 ILE A C 1
ATOM 3509 O O . ILE A 1 435 ? -12.194 -10.592 2.744 1.00 93.94 435 ILE A O 1
ATOM 3513 N N . GLU A 1 436 ? -14.418 -10.896 2.844 1.00 95.00 436 GLU A N 1
ATOM 3514 C CA . GLU A 1 436 ? -14.434 -12.276 2.347 1.00 95.00 436 GLU A CA 1
ATOM 3515 C C . GLU A 1 436 ? -13.782 -12.369 0.959 1.00 95.00 436 GLU A C 1
ATOM 3517 O O . GLU A 1 436 ? -12.916 -13.212 0.745 1.00 95.00 436 GLU A O 1
ATOM 3522 N N . LYS A 1 437 ? -14.112 -11.446 0.042 1.00 91.50 437 LYS A N 1
ATOM 3523 C CA . LYS A 1 437 ? -13.495 -11.396 -1.297 1.00 91.50 437 LYS A CA 1
ATOM 3524 C C . LYS A 1 437 ? -11.983 -11.225 -1.236 1.00 91.50 437 LYS A C 1
ATOM 3526 O O . LYS A 1 437 ? -11.268 -11.918 -1.959 1.00 91.50 437 LYS A O 1
ATOM 3531 N N . TYR A 1 438 ? -11.501 -10.316 -0.389 1.00 92.00 438 TYR A N 1
ATOM 3532 C CA . TYR A 1 438 ? -10.068 -10.136 -0.192 1.00 92.00 438 TYR A CA 1
ATOM 3533 C C . TYR A 1 438 ? -9.425 -11.409 0.359 1.00 92.00 438 TYR A C 1
ATOM 3535 O O . TYR A 1 438 ? -8.441 -11.873 -0.204 1.00 92.00 438 TYR A O 1
ATOM 3543 N N . LEU A 1 439 ? -9.978 -11.986 1.431 1.00 93.50 439 LEU A N 1
ATOM 3544 C CA . LEU A 1 439 ? -9.373 -13.137 2.100 1.00 93.50 439 LEU A CA 1
ATOM 3545 C C . LEU A 1 439 ? -9.329 -14.375 1.196 1.00 93.50 439 LEU A C 1
ATOM 3547 O O . LEU A 1 439 ? -8.305 -15.057 1.155 1.00 93.50 439 LEU A O 1
ATOM 3551 N N . ASP A 1 440 ? -10.395 -14.633 0.436 1.00 92.31 440 ASP A N 1
ATOM 3552 C CA . ASP A 1 440 ? -10.447 -15.727 -0.540 1.00 92.31 440 ASP A CA 1
ATOM 3553 C C . ASP A 1 440 ? -9.396 -15.555 -1.629 1.00 92.31 440 ASP A C 1
ATOM 3555 O O . ASP A 1 440 ? -8.708 -16.511 -1.980 1.00 92.31 440 ASP A O 1
ATOM 3559 N N . SER A 1 441 ? -9.250 -14.334 -2.141 1.00 88.75 441 SER A N 1
ATOM 3560 C CA . SER A 1 441 ? -8.290 -14.054 -3.207 1.00 88.75 441 SER A CA 1
ATOM 3561 C C . SER A 1 441 ? -6.853 -14.120 -2.670 1.00 88.75 441 SER A C 1
ATOM 3563 O O . SER A 1 441 ? -5.998 -14.762 -3.264 1.00 88.75 441 SER A O 1
ATOM 3565 N N . ALA A 1 442 ? -6.594 -13.543 -1.494 1.00 88.31 442 ALA A N 1
ATOM 3566 C CA . ALA A 1 442 ? -5.259 -13.451 -0.912 1.00 88.31 442 ALA A CA 1
ATOM 3567 C C . ALA A 1 442 ? -4.733 -14.775 -0.334 1.00 88.31 442 ALA A C 1
ATOM 3569 O O . ALA A 1 442 ? -3.528 -15.019 -0.382 1.00 88.31 442 ALA A O 1
ATOM 3570 N N . PHE A 1 443 ? -5.608 -15.604 0.251 1.00 90.12 443 PHE A N 1
ATOM 3571 C CA . PHE A 1 443 ? -5.219 -16.788 1.031 1.00 90.12 443 PHE A CA 1
ATOM 3572 C C . PHE A 1 443 ? -5.859 -18.100 0.559 1.00 90.12 443 PHE A C 1
ATOM 3574 O O . PHE A 1 443 ? -5.590 -19.150 1.160 1.00 90.12 443 PHE A O 1
ATOM 3581 N N . GLY A 1 444 ? -6.718 -18.060 -0.464 1.00 90.81 444 GLY A N 1
ATOM 3582 C CA . GLY A 1 444 ? -7.468 -19.212 -0.965 1.00 90.81 444 GLY A CA 1
ATOM 3583 C C . GLY A 1 444 ? -8.463 -19.805 0.043 1.00 90.81 444 GLY A C 1
ATOM 3584 O O . GLY A 1 444 ? -8.403 -19.549 1.247 1.00 90.81 444 GLY A O 1
ATOM 3585 N N . GLY A 1 445 ? -9.337 -20.688 -0.438 1.00 93.12 445 GLY A N 1
ATOM 3586 C CA . GLY A 1 445 ? -10.392 -21.318 0.367 1.00 93.12 445 GLY A CA 1
ATOM 3587 C C . GLY A 1 445 ? -11.661 -20.470 0.439 1.00 93.12 445 GLY A C 1
ATOM 3588 O O . GLY A 1 445 ? -11.807 -19.517 -0.323 1.00 93.12 445 GLY A O 1
ATOM 3589 N N . ASN A 1 446 ? -12.580 -20.845 1.332 1.00 95.44 446 ASN A N 1
ATOM 3590 C CA . ASN A 1 446 ? -13.844 -20.135 1.527 1.00 95.44 446 ASN A CA 1
ATOM 3591 C C . ASN A 1 446 ? -13.868 -19.457 2.894 1.00 95.44 446 ASN A C 1
ATOM 3593 O O . ASN A 1 446 ? -14.088 -20.099 3.928 1.00 95.44 446 ASN A O 1
ATOM 3597 N N . HIS A 1 447 ? -13.662 -18.148 2.892 1.00 97.00 447 HIS A N 1
ATOM 3598 C CA . HIS A 1 447 ? -13.728 -17.327 4.080 1.00 97.00 447 HIS A CA 1
ATOM 3599 C C . HIS A 1 447 ? -15.148 -16.847 4.322 1.00 97.00 447 HIS A C 1
ATOM 3601 O O . HIS A 1 447 ? -15.896 -16.479 3.414 1.00 97.00 447 HIS A O 1
ATOM 3607 N N . ARG A 1 448 ? -15.509 -16.810 5.598 1.00 97.12 448 ARG A N 1
ATOM 3608 C CA . ARG A 1 448 ? -16.736 -16.183 6.063 1.00 97.12 448 ARG A CA 1
ATOM 3609 C C . ARG A 1 448 ? -16.394 -15.241 7.192 1.00 97.12 448 ARG A C 1
ATOM 3611 O O . ARG A 1 448 ? -15.814 -15.675 8.184 1.00 97.12 448 ARG A O 1
ATOM 3618 N N . VAL A 1 449 ? -16.785 -13.983 7.036 1.00 96.69 449 VAL A N 1
ATOM 3619 C CA . VAL A 1 449 ? -16.545 -12.938 8.028 1.00 96.69 449 VAL A CA 1
ATOM 3620 C C . VAL A 1 449 ? -17.862 -12.250 8.343 1.00 96.69 449 VAL A C 1
ATOM 3622 O O . VAL A 1 449 ? -18.493 -11.667 7.460 1.00 96.69 449 VAL A O 1
ATOM 3625 N N . ILE A 1 450 ? -18.296 -12.343 9.597 1.00 96.19 450 ILE A N 1
ATOM 3626 C CA . ILE A 1 450 ? -19.573 -11.806 10.072 1.00 96.19 450 ILE A CA 1
ATOM 3627 C C . ILE A 1 450 ? -19.392 -11.039 11.381 1.00 96.19 450 ILE A C 1
ATOM 3629 O O . ILE A 1 450 ? -18.410 -11.218 12.097 1.00 96.19 450 ILE A O 1
ATOM 3633 N N . ILE A 1 451 ? -20.376 -10.202 11.701 1.00 95.69 451 ILE A N 1
ATOM 3634 C CA . ILE A 1 451 ? -20.558 -9.676 13.052 1.00 95.69 451 ILE A CA 1
ATOM 3635 C C . ILE A 1 451 ? -21.420 -10.698 13.803 1.00 95.69 451 ILE A C 1
ATOM 3637 O O . ILE A 1 451 ? -22.570 -10.938 13.424 1.00 95.69 451 ILE A O 1
ATOM 3641 N N . GLY A 1 452 ? -20.835 -11.344 14.809 1.00 93.44 452 GLY A N 1
ATOM 3642 C CA . GLY A 1 452 ? -21.448 -12.387 15.625 1.00 93.44 452 GLY A CA 1
ATOM 3643 C C . GLY A 1 452 ? -22.611 -11.882 16.477 1.00 93.44 452 GLY A C 1
ATOM 3644 O O . GLY A 1 452 ? -22.888 -10.685 16.578 1.00 93.44 452 GLY A O 1
ATOM 3645 N N . THR A 1 453 ? -23.308 -12.795 17.155 1.00 91.06 453 THR A N 1
ATOM 3646 C CA . THR A 1 453 ? -24.453 -12.434 18.018 1.00 91.06 453 THR A CA 1
ATOM 3647 C C . THR A 1 453 ? -24.047 -11.611 19.240 1.00 91.06 453 THR A C 1
ATOM 3649 O O . THR A 1 453 ? -24.846 -10.840 19.766 1.00 91.06 453 THR A O 1
ATOM 3652 N N . ASN A 1 454 ? -22.800 -11.760 19.687 1.00 92.19 454 ASN A N 1
ATOM 3653 C CA . ASN A 1 454 ? -22.174 -10.935 20.723 1.00 92.19 454 ASN A CA 1
ATOM 3654 C C . ASN A 1 454 ? -21.617 -9.609 20.170 1.00 92.19 454 ASN A C 1
ATOM 3656 O O . ASN A 1 454 ? -20.980 -8.873 20.919 1.00 92.19 454 ASN A O 1
ATOM 3660 N N . LYS A 1 455 ? -21.849 -9.326 18.879 1.00 92.44 455 LYS A N 1
ATOM 3661 C CA . LYS A 1 455 ? -21.301 -8.209 18.102 1.00 92.44 455 LYS A CA 1
ATOM 3662 C C . LYS A 1 455 ? -19.782 -8.234 17.911 1.00 92.44 455 LYS A C 1
ATOM 3664 O O . LYS A 1 455 ? -19.220 -7.287 17.368 1.00 92.44 455 LYS A O 1
ATOM 3669 N N . GLY A 1 456 ? -19.134 -9.320 18.320 1.00 93.62 456 GLY A N 1
ATOM 3670 C CA . GLY A 1 456 ? -17.743 -9.573 17.995 1.00 93.62 456 GLY A CA 1
ATOM 3671 C C . GLY A 1 456 ? -17.560 -9.900 16.518 1.00 93.62 456 GLY A C 1
ATOM 3672 O O . GLY A 1 456 ? -18.521 -10.218 15.813 1.00 93.62 456 GLY A O 1
ATOM 3673 N N . PHE A 1 457 ? -16.332 -9.810 16.029 1.00 95.81 457 PHE A N 1
ATOM 3674 C CA . PHE A 1 457 ? -16.016 -10.191 14.658 1.00 95.81 457 PHE A CA 1
ATOM 3675 C C . PHE A 1 457 ? -15.663 -11.676 14.608 1.00 95.81 457 PHE A C 1
ATOM 3677 O O . PHE A 1 457 ? -14.703 -12.120 15.227 1.00 95.81 457 PHE A O 1
ATOM 3684 N N . GLU A 1 458 ? -16.427 -12.448 13.839 1.00 96.69 458 GLU A N 1
ATOM 3685 C CA . GLU A 1 458 ? -16.190 -13.877 13.647 1.00 96.69 458 GLU A CA 1
ATOM 3686 C C . GLU A 1 458 ? -15.683 -14.109 12.225 1.00 96.69 458 GLU A C 1
ATOM 3688 O O . GLU A 1 458 ? -16.388 -13.829 11.250 1.00 96.69 458 GLU A O 1
ATOM 3693 N N . ALA A 1 459 ? -14.461 -14.626 12.103 1.00 97.62 459 ALA A N 1
ATOM 3694 C CA . ALA A 1 459 ? -13.842 -14.961 10.830 1.00 97.62 459 ALA A CA 1
ATOM 3695 C C . ALA A 1 459 ? -13.508 -16.453 10.790 1.00 97.62 459 ALA A C 1
ATOM 3697 O O . ALA A 1 459 ? -12.855 -16.980 11.682 1.00 97.62 459 ALA A O 1
ATOM 3698 N N . THR A 1 460 ? -13.939 -17.144 9.739 1.00 97.94 460 THR A N 1
ATOM 3699 C CA . THR A 1 460 ? -13.644 -18.568 9.538 1.00 97.94 460 THR A CA 1
ATOM 3700 C C . THR A 1 460 ? -13.093 -18.810 8.141 1.00 97.94 460 THR A C 1
ATOM 3702 O O . THR A 1 460 ? -13.489 -18.118 7.205 1.00 97.94 460 THR A O 1
ATOM 3705 N N . LYS A 1 461 ? -12.207 -19.798 7.992 1.00 97.62 461 LYS A N 1
ATOM 3706 C CA . LYS A 1 461 ? -11.760 -20.357 6.711 1.00 97.62 461 LYS A CA 1
ATOM 3707 C C . LYS A 1 461 ? -12.169 -21.818 6.652 1.00 97.62 461 LYS A C 1
ATOM 3709 O O . LYS A 1 461 ? -11.750 -22.605 7.497 1.00 97.62 461 LYS A O 1
ATOM 3714 N N . ASP A 1 462 ? -13.007 -22.166 5.681 1.00 96.88 462 ASP A N 1
ATOM 3715 C CA . ASP A 1 462 ? -13.505 -23.534 5.489 1.00 96.88 462 ASP A CA 1
ATOM 3716 C C . ASP A 1 462 ? -14.115 -24.127 6.783 1.00 96.88 462 ASP A C 1
ATOM 3718 O O . ASP A 1 462 ? -13.980 -25.309 7.090 1.00 96.88 462 ASP A O 1
ATOM 3722 N N . GLY A 1 463 ? -14.777 -23.271 7.574 1.00 96.25 463 GLY A N 1
ATOM 3723 C CA . GLY A 1 463 ? -15.397 -23.617 8.858 1.00 96.25 463 GLY A CA 1
ATOM 3724 C C . GLY A 1 463 ? -14.468 -23.585 10.080 1.00 96.25 463 GLY A C 1
ATOM 3725 O O . GLY A 1 463 ? -14.955 -23.723 11.199 1.00 96.25 463 GLY A O 1
ATOM 3726 N N . VAL A 1 464 ? -13.162 -23.367 9.902 1.00 97.44 464 VAL A N 1
ATOM 3727 C CA . VAL A 1 464 ? -12.180 -23.244 10.995 1.00 97.44 464 VAL A CA 1
ATOM 3728 C C . VAL A 1 464 ? -12.021 -21.780 11.399 1.00 97.44 464 VAL A C 1
ATOM 3730 O O . VAL A 1 464 ? -11.888 -20.923 10.530 1.00 97.44 464 VAL A O 1
ATOM 3733 N N . ASN A 1 465 ? -12.026 -21.483 12.701 1.00 97.44 465 ASN A N 1
ATOM 3734 C CA . ASN A 1 465 ? -11.873 -20.118 13.217 1.00 97.44 465 ASN A CA 1
ATOM 3735 C C . ASN A 1 465 ? -10.492 -19.517 12.890 1.00 97.44 465 ASN A C 1
ATOM 3737 O O . ASN A 1 465 ? -9.488 -20.229 12.862 1.00 97.44 465 ASN A O 1
ATOM 3741 N N . LEU A 1 466 ? -10.456 -18.208 12.641 1.00 96.69 466 LEU A N 1
ATOM 3742 C CA . LEU A 1 466 ? -9.253 -17.434 12.343 1.00 96.69 466 LEU A CA 1
ATOM 3743 C C . LEU A 1 466 ? -8.930 -16.486 13.498 1.00 96.69 466 LEU A C 1
ATOM 3745 O O . LEU A 1 466 ? -9.315 -15.318 13.488 1.00 96.69 466 LEU A O 1
ATOM 3749 N N . ASP A 1 467 ? -8.164 -16.982 14.465 1.00 95.19 467 ASP A N 1
ATOM 3750 C CA . ASP A 1 467 ? -7.805 -16.229 15.676 1.00 95.19 467 ASP A CA 1
ATOM 3751 C C . ASP A 1 467 ? -6.884 -15.017 15.399 1.00 95.19 467 ASP A C 1
ATOM 3753 O O . ASP A 1 467 ? -6.688 -14.155 16.255 1.00 95.19 467 AS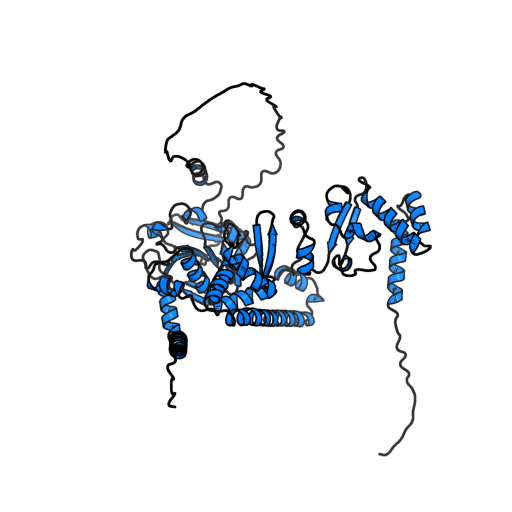P A O 1
ATOM 3757 N N . ASP A 1 468 ? -6.298 -14.937 14.201 1.00 94.81 468 ASP A N 1
ATOM 3758 C CA . ASP A 1 468 ? -5.424 -13.849 13.759 1.00 94.81 468 ASP A CA 1
ATOM 3759 C C . ASP A 1 468 ? -6.145 -12.750 12.953 1.00 94.81 468 ASP A C 1
ATOM 3761 O O . ASP A 1 468 ? -5.507 -11.767 12.562 1.00 94.81 468 ASP A O 1
ATOM 3765 N N . PHE A 1 469 ? -7.456 -12.878 12.717 1.00 96.81 469 PHE A N 1
ATOM 3766 C CA . PHE A 1 469 ? -8.263 -11.829 12.091 1.00 96.81 469 PHE A CA 1
ATOM 3767 C C . PHE A 1 469 ? -8.473 -10.655 13.055 1.00 96.81 469 PHE A C 1
ATOM 3769 O O . PHE A 1 469 ? -8.909 -10.840 14.190 1.00 96.81 469 PHE A O 1
ATOM 3776 N N . LYS A 1 470 ? -8.180 -9.429 12.606 1.00 96.94 470 LYS A N 1
ATOM 3777 C CA . LYS A 1 470 ? -8.330 -8.218 13.430 1.00 96.94 470 LYS A CA 1
ATOM 3778 C C . LYS A 1 470 ? -8.832 -7.045 12.606 1.00 96.94 470 LYS A C 1
ATOM 3780 O O . LYS A 1 470 ? -8.421 -6.865 11.459 1.00 96.94 470 LYS A O 1
ATOM 3785 N N . ILE A 1 471 ? -9.636 -6.193 13.237 1.00 96.75 471 ILE A N 1
ATOM 3786 C CA . ILE A 1 471 ? -9.922 -4.854 12.727 1.00 96.75 471 ILE A CA 1
ATOM 3787 C C . ILE A 1 471 ? -9.298 -3.824 13.660 1.00 96.75 471 ILE A C 1
ATOM 3789 O O . ILE A 1 471 ? -9.496 -3.859 14.875 1.00 96.75 471 ILE A O 1
ATOM 3793 N N . VAL A 1 472 ? -8.515 -2.930 13.068 1.00 96.69 472 VAL A N 1
ATOM 3794 C CA . VAL A 1 472 ? -7.737 -1.913 13.762 1.00 96.69 472 VAL A CA 1
ATOM 3795 C C . VAL A 1 472 ? -8.237 -0.538 13.347 1.00 96.69 472 VAL A C 1
ATOM 3797 O O . VAL A 1 472 ? -8.347 -0.250 12.157 1.00 96.69 472 VAL A O 1
ATOM 3800 N N . TYR A 1 473 ? -8.485 0.318 14.331 1.00 95.44 473 TYR A N 1
ATOM 3801 C CA . TYR A 1 473 ? -8.738 1.735 14.131 1.00 95.44 473 TYR A CA 1
ATOM 3802 C C . TYR A 1 473 ? -7.543 2.555 14.618 1.00 95.44 473 TYR A C 1
ATOM 3804 O O . TYR A 1 473 ? -7.200 2.513 15.803 1.00 95.44 473 TYR A O 1
ATOM 3812 N N . ILE A 1 474 ? -6.909 3.301 13.712 1.00 93.44 474 ILE A N 1
ATOM 3813 C CA . ILE A 1 474 ? -5.816 4.223 14.044 1.00 93.44 474 ILE A CA 1
ATOM 3814 C C . ILE A 1 474 ? -6.373 5.647 14.108 1.00 93.44 474 ILE A C 1
ATOM 3816 O O . ILE A 1 474 ? -6.869 6.170 13.110 1.00 93.44 474 ILE A O 1
ATOM 3820 N N . CYS A 1 475 ? -6.257 6.276 15.276 1.00 91.38 475 CYS A N 1
ATOM 3821 C CA . CYS A 1 475 ? -6.769 7.614 15.559 1.00 91.38 475 CYS A CA 1
ATOM 3822 C C . CYS A 1 475 ? -5.631 8.627 15.739 1.00 91.38 475 CYS A C 1
ATOM 3824 O O . CYS A 1 475 ? -4.610 8.315 16.357 1.00 91.38 475 CYS A O 1
ATOM 3826 N N . GLY A 1 476 ? -5.812 9.845 15.222 1.00 82.00 476 GLY A N 1
ATOM 3827 C CA . GLY A 1 476 ? -4.878 10.963 15.430 1.00 82.00 476 GLY A CA 1
ATOM 3828 C C . GLY A 1 476 ? -5.145 11.784 16.687 1.00 82.00 476 GLY A C 1
ATOM 3829 O O . GLY A 1 476 ? -4.213 12.319 17.288 1.00 82.00 476 GLY A O 1
ATOM 3830 N N . GLU A 1 477 ? -6.408 11.881 17.093 1.00 78.75 477 GLU A N 1
ATOM 3831 C CA . GLU A 1 477 ? -6.811 12.596 18.297 1.00 78.75 477 GLU A CA 1
ATOM 3832 C C . GLU A 1 477 ? -6.633 11.701 19.531 1.00 78.75 477 GLU A C 1
ATOM 3834 O O . GLU A 1 477 ? -7.011 10.525 19.527 1.00 78.75 477 GLU A O 1
ATOM 3839 N N . ALA A 1 478 ? -6.059 12.253 20.604 1.00 66.88 478 ALA A N 1
ATOM 3840 C CA . ALA A 1 478 ? -5.996 11.546 21.876 1.00 66.88 478 ALA A CA 1
ATOM 3841 C C . ALA A 1 478 ? -7.426 11.240 22.334 1.00 66.88 478 ALA A C 1
ATOM 3843 O O . ALA A 1 478 ? -8.266 12.143 22.365 1.00 66.88 478 ALA A O 1
ATOM 3844 N N . GLN A 1 479 ? -7.709 9.988 22.708 1.00 64.75 479 GLN A N 1
ATOM 3845 C CA . GLN A 1 479 ? -9.019 9.615 23.242 1.00 64.75 479 GLN A CA 1
ATOM 3846 C C . GLN A 1 479 ? -9.273 10.347 24.563 1.00 64.75 479 GLN A C 1
ATOM 3848 O O . GLN A 1 479 ? -8.972 9.862 25.652 1.00 64.75 479 GLN A O 1
ATOM 3853 N N . THR A 1 480 ? -9.856 11.537 24.475 1.00 62.16 480 THR A N 1
ATOM 3854 C CA . THR A 1 480 ? -10.335 12.277 25.644 1.00 62.16 480 THR A CA 1
ATOM 3855 C C . THR A 1 480 ? -11.654 11.697 26.148 1.00 62.16 480 THR A C 1
ATOM 3857 O O . THR A 1 480 ? -11.993 11.844 27.323 1.00 62.16 480 THR A O 1
ATOM 3860 N N . LYS A 1 481 ? -12.388 10.988 25.280 1.00 72.56 481 LYS A N 1
ATOM 3861 C CA . LYS A 1 481 ? -13.659 10.334 25.586 1.00 72.56 481 LYS A CA 1
ATOM 3862 C C . LYS A 1 481 ? -13.530 8.828 25.404 1.00 72.56 481 LYS A C 1
ATOM 3864 O O . LYS A 1 481 ? -13.147 8.350 24.347 1.00 72.56 481 LYS A O 1
ATOM 3869 N N . LYS A 1 482 ? -13.892 8.080 26.447 1.00 79.69 482 LYS A N 1
ATOM 3870 C CA . LYS A 1 482 ? -14.061 6.627 26.358 1.00 79.69 482 LYS A CA 1
ATOM 3871 C C . LYS A 1 482 ? -15.360 6.342 25.614 1.00 79.69 482 LYS A C 1
ATOM 3873 O O . LYS A 1 482 ? -16.428 6.729 26.093 1.00 79.69 482 LYS A O 1
ATOM 3878 N N . HIS A 1 483 ? -15.283 5.631 24.497 1.00 81.19 483 HIS A N 1
ATOM 3879 C CA . HIS A 1 483 ? -16.430 5.312 23.646 1.00 81.19 483 HIS A CA 1
ATOM 3880 C C . HIS A 1 483 ? -17.200 4.101 24.192 1.00 81.19 483 HIS A C 1
ATOM 3882 O O . HIS A 1 483 ? -17.359 3.074 23.540 1.00 81.19 483 HIS A O 1
ATOM 3888 N N . LEU A 1 484 ? -17.667 4.198 25.442 1.00 81.88 484 LEU A N 1
ATOM 3889 C CA . LEU A 1 484 ? -18.332 3.094 26.151 1.00 81.88 484 LEU A CA 1
ATOM 3890 C C . LEU A 1 484 ? -19.599 2.593 25.435 1.00 81.88 484 LEU A C 1
ATOM 3892 O O . LEU A 1 484 ? -20.000 1.450 25.648 1.00 81.88 484 LEU A O 1
ATOM 3896 N N . GLY A 1 485 ? -20.233 3.449 24.625 1.00 83.19 485 GLY A N 1
ATOM 3897 C CA . GLY A 1 485 ? -21.342 3.076 23.746 1.00 83.19 485 GLY A CA 1
ATOM 3898 C C . GLY A 1 485 ? -20.876 2.148 22.627 1.00 83.19 485 GLY A C 1
ATOM 3899 O O . GLY A 1 485 ? -21.332 1.011 22.564 1.00 83.19 485 GLY A O 1
ATOM 3900 N N . GLU A 1 486 ? -19.898 2.587 21.834 1.00 86.69 486 GLU A N 1
ATOM 3901 C CA . GLU A 1 486 ? -19.380 1.821 20.694 1.00 86.69 486 GLU A CA 1
ATOM 3902 C C . GLU A 1 486 ? -18.670 0.532 21.102 1.00 86.69 486 GLU A C 1
ATOM 3904 O O . GLU A 1 486 ? -18.702 -0.432 20.353 1.00 86.69 486 GLU A O 1
ATOM 3909 N N . VAL A 1 487 ? -18.098 0.436 22.306 1.00 89.69 487 VAL A N 1
ATOM 3910 C CA . VAL A 1 487 ? -17.559 -0.844 22.818 1.00 89.69 487 VAL A CA 1
ATOM 3911 C C . VAL A 1 487 ? -18.638 -1.926 22.884 1.00 89.69 487 VAL A C 1
ATOM 3913 O O . VAL A 1 487 ? -18.335 -3.106 22.738 1.00 89.69 487 VAL A O 1
ATOM 3916 N N . LYS A 1 488 ? -19.906 -1.550 23.094 1.00 89.31 488 LYS A N 1
ATOM 3917 C CA . LYS A 1 488 ? -21.015 -2.510 23.042 1.00 89.31 488 LYS A CA 1
ATOM 3918 C C . LYS A 1 488 ? -21.376 -2.904 21.620 1.00 89.31 488 LYS A C 1
ATOM 3920 O O . LYS A 1 488 ? -22.026 -3.931 21.462 1.00 89.31 488 LYS A O 1
ATOM 3925 N N . ASP A 1 489 ? -21.052 -2.076 20.635 1.00 90.50 489 ASP A N 1
ATOM 3926 C CA . ASP A 1 489 ? -21.373 -2.299 19.227 1.00 90.50 489 ASP A CA 1
ATOM 3927 C C . ASP A 1 489 ? -20.235 -2.998 18.479 1.00 90.50 489 ASP A C 1
ATOM 3929 O O . ASP A 1 489 ? -20.499 -3.812 17.600 1.00 90.50 489 ASP A O 1
ATOM 3933 N N . PHE A 1 490 ? -18.994 -2.752 18.897 1.00 93.94 490 PHE A N 1
ATOM 3934 C CA . PHE A 1 490 ? -17.768 -3.265 18.298 1.00 93.94 490 PHE A CA 1
ATOM 3935 C C . PHE A 1 490 ? -16.720 -3.585 19.386 1.00 93.94 490 PHE A C 1
ATOM 3937 O O . PHE A 1 490 ? -15.702 -2.893 19.500 1.00 93.94 490 PHE A O 1
ATOM 3944 N N . PRO A 1 491 ? -16.952 -4.619 20.218 1.00 94.12 491 PRO A N 1
ATOM 3945 C CA . PRO A 1 491 ? -16.073 -4.954 21.343 1.00 94.12 491 PRO A CA 1
ATOM 3946 C C . PRO A 1 491 ? -14.652 -5.351 20.916 1.00 94.12 491 PRO A C 1
ATOM 3948 O O . PRO A 1 491 ? -13.712 -5.156 21.687 1.00 94.12 491 PRO A O 1
ATOM 3951 N N . ASP A 1 492 ? -14.500 -5.851 19.687 1.00 94.75 492 ASP A N 1
ATOM 3952 C CA . ASP A 1 492 ? -13.258 -6.440 19.179 1.00 94.75 492 ASP A CA 1
ATOM 3953 C C . ASP A 1 492 ? -12.393 -5.457 18.372 1.00 94.75 492 ASP A C 1
ATOM 3955 O O . ASP A 1 492 ? -11.342 -5.840 17.852 1.00 94.75 492 ASP A O 1
ATOM 3959 N N . ILE A 1 493 ? -12.802 -4.185 18.244 1.00 95.44 493 ILE A N 1
ATOM 3960 C CA . ILE A 1 493 ? -11.969 -3.180 17.569 1.00 95.44 493 ILE A CA 1
ATOM 3961 C C . ILE A 1 493 ? -10.729 -2.890 18.409 1.00 95.44 493 ILE A C 1
ATOM 3963 O O . ILE A 1 493 ? -10.801 -2.413 19.547 1.00 95.44 493 ILE A O 1
ATOM 3967 N N . VAL A 1 494 ? -9.576 -3.115 17.785 1.00 95.69 494 VAL A N 1
ATOM 3968 C CA . VAL A 1 494 ? -8.275 -2.733 18.320 1.00 95.69 494 VAL A CA 1
ATOM 3969 C C . VAL A 1 494 ? -8.035 -1.266 17.987 1.00 95.69 494 VAL A C 1
ATOM 3971 O O . VAL A 1 494 ? -7.991 -0.873 16.827 1.00 95.69 494 VAL A O 1
ATOM 3974 N N . HIS A 1 495 ? -7.863 -0.443 19.005 1.00 94.88 495 HIS A N 1
ATOM 3975 C CA . HIS A 1 495 ? -7.621 0.983 18.881 1.00 94.88 495 HIS A CA 1
ATOM 3976 C C . HIS A 1 495 ? -6.131 1.301 19.048 1.00 94.88 495 HIS A C 1
ATOM 3978 O O . HIS A 1 495 ? -5.490 0.823 19.986 1.00 94.88 495 HIS A O 1
ATOM 3984 N N . VAL A 1 496 ? -5.593 2.149 18.171 1.00 93.38 496 VAL A N 1
ATOM 3985 C CA . VAL A 1 496 ? -4.227 2.684 18.249 1.00 93.38 496 VAL A CA 1
ATOM 3986 C C . VAL A 1 496 ? -4.288 4.207 18.236 1.00 93.38 496 VAL A C 1
ATOM 398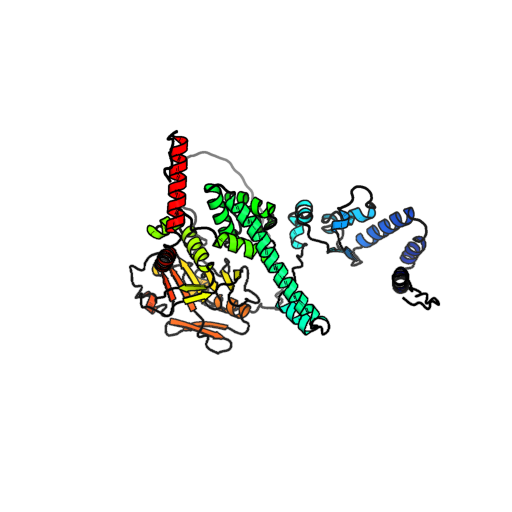8 O O . VAL A 1 496 ? -4.849 4.803 17.318 1.00 93.38 496 VAL A O 1
ATOM 3991 N N . ASN A 1 497 ? -3.668 4.840 19.229 1.00 90.75 497 ASN A N 1
ATOM 3992 C CA . ASN A 1 497 ? -3.451 6.283 19.239 1.00 90.75 497 ASN A CA 1
ATOM 3993 C C . ASN A 1 497 ? -2.109 6.594 18.567 1.00 90.75 497 ASN A C 1
ATOM 3995 O O . ASN A 1 497 ? -1.046 6.233 19.078 1.00 90.75 497 ASN A O 1
ATOM 3999 N N . LEU A 1 498 ? -2.155 7.257 17.412 1.00 87.56 498 LEU A N 1
ATOM 4000 C CA . LEU A 1 498 ? -0.959 7.569 16.636 1.00 87.56 498 LEU A CA 1
ATOM 4001 C C . LEU A 1 498 ? -0.024 8.529 17.379 1.00 87.56 498 LEU A C 1
ATOM 4003 O O . LEU A 1 498 ? 1.196 8.420 17.252 1.00 87.56 498 LEU A O 1
ATOM 4007 N N . LYS A 1 499 ? -0.586 9.462 18.155 1.00 82.50 499 LYS A N 1
ATOM 4008 C CA . LYS A 1 499 ? 0.193 10.463 18.884 1.00 82.50 499 LYS A CA 1
ATOM 4009 C C . LYS A 1 499 ? 1.121 9.804 19.900 1.00 82.50 499 LYS A C 1
ATOM 4011 O O . LYS A 1 499 ? 2.321 10.063 19.867 1.00 82.50 499 LYS A O 1
ATOM 4016 N N . ASP A 1 500 ? 0.579 8.899 20.713 1.00 80.94 500 ASP A N 1
ATOM 4017 C CA . ASP A 1 500 ? 1.335 8.176 21.742 1.00 80.94 500 ASP A CA 1
ATOM 4018 C C . ASP A 1 500 ? 2.508 7.407 21.114 1.00 80.94 500 ASP A C 1
ATOM 4020 O O . ASP A 1 500 ? 3.628 7.424 21.623 1.00 80.94 500 ASP A O 1
ATOM 4024 N N . TRP A 1 501 ? 2.273 6.797 19.948 1.00 79.69 501 TRP A N 1
ATOM 4025 C CA . TRP A 1 501 ? 3.303 6.058 19.224 1.00 79.69 501 TRP A CA 1
ATOM 4026 C C . TRP A 1 501 ? 4.427 6.955 18.692 1.00 79.69 501 TRP A C 1
ATOM 4028 O O . TRP A 1 501 ? 5.609 6.620 18.810 1.00 79.69 501 TRP A O 1
ATOM 4038 N N . ILE A 1 502 ? 4.082 8.102 18.098 1.00 78.50 502 ILE A N 1
ATOM 4039 C CA . ILE A 1 502 ? 5.089 9.014 17.546 1.00 78.50 502 ILE A CA 1
ATOM 4040 C C . ILE A 1 502 ? 5.892 9.675 18.666 1.00 78.50 502 ILE A C 1
ATOM 4042 O O . ILE A 1 502 ? 7.105 9.821 18.523 1.00 78.50 502 ILE A O 1
ATOM 4046 N N . GLU A 1 503 ? 5.259 10.019 19.786 1.00 76.31 503 GLU A N 1
ATOM 4047 C CA . GLU A 1 503 ? 5.949 10.549 20.964 1.00 76.31 503 GLU A CA 1
ATOM 4048 C C . GLU A 1 503 ? 6.921 9.521 21.565 1.00 76.31 503 GLU A C 1
ATOM 4050 O O . GLU A 1 503 ? 8.070 9.865 21.838 1.00 76.31 503 GLU A O 1
ATOM 4055 N N . GLU A 1 504 ? 6.526 8.250 21.684 1.00 76.19 504 GLU A N 1
ATOM 4056 C CA . GLU A 1 504 ? 7.399 7.167 22.164 1.00 76.19 504 GLU A CA 1
ATOM 4057 C C . GLU A 1 504 ? 8.614 6.952 21.243 1.00 76.19 504 GLU A C 1
ATOM 4059 O O . GLU A 1 504 ? 9.755 6.799 21.698 1.00 76.19 504 GLU A O 1
ATOM 4064 N N . ARG A 1 505 ? 8.398 7.015 19.924 1.00 73.38 505 ARG A N 1
ATOM 4065 C CA . ARG A 1 505 ? 9.461 6.948 18.910 1.00 73.38 505 ARG A CA 1
ATOM 4066 C C . ARG A 1 505 ? 10.385 8.158 18.961 1.00 73.38 505 ARG A C 1
ATOM 4068 O O . ARG A 1 505 ? 11.597 7.970 18.937 1.00 73.38 505 ARG A O 1
ATOM 4075 N N . GLN A 1 506 ? 9.842 9.370 19.052 1.00 70.06 506 GLN A N 1
ATOM 4076 C CA . GLN A 1 506 ? 10.642 10.591 19.161 1.00 70.06 506 GLN A CA 1
ATOM 4077 C C . GLN A 1 506 ? 11.439 10.624 20.462 1.00 70.06 506 GLN A C 1
ATOM 4079 O O . GLN A 1 506 ? 12.592 11.034 20.441 1.00 70.06 506 GLN A O 1
ATOM 4084 N N . ALA A 1 507 ? 10.881 10.143 21.575 1.00 69.31 507 ALA A N 1
ATOM 4085 C CA . ALA A 1 507 ? 11.615 9.989 22.827 1.00 69.31 507 ALA A CA 1
ATOM 4086 C C . ALA A 1 507 ? 12.762 8.973 22.686 1.00 69.31 507 ALA A C 1
ATOM 4088 O O . ALA A 1 507 ? 13.864 9.212 23.177 1.00 69.31 507 ALA A O 1
ATOM 4089 N N . SER A 1 508 ? 12.530 7.885 21.946 1.00 66.00 508 SER A N 1
ATOM 4090 C CA . SER A 1 508 ? 13.549 6.871 21.648 1.00 66.00 508 SER A CA 1
ATOM 4091 C C . SER A 1 508 ? 14.627 7.373 20.673 1.00 66.00 508 SER A C 1
ATOM 4093 O O . SER A 1 508 ? 15.781 6.966 20.773 1.00 66.00 508 SER A O 1
ATOM 4095 N N . SER A 1 509 ? 14.281 8.274 19.744 1.00 60.31 509 SER A N 1
ATOM 4096 C CA . SER A 1 509 ? 15.202 8.856 18.756 1.00 60.31 509 SER A CA 1
ATOM 4097 C C . SER A 1 509 ? 15.804 10.199 19.181 1.00 60.31 509 SER A C 1
ATOM 4099 O O . SER A 1 509 ? 16.694 10.703 18.494 1.00 60.31 509 SER A O 1
ATOM 4101 N N . ALA A 1 510 ? 15.353 10.798 20.289 1.00 49.66 510 ALA A N 1
ATOM 4102 C CA . ALA A 1 510 ? 15.775 12.122 20.755 1.00 49.66 510 ALA A CA 1
ATOM 4103 C C . ALA A 1 510 ? 17.287 12.215 21.004 1.00 49.66 510 ALA A C 1
ATOM 4105 O O . ALA A 1 510 ? 17.849 13.294 20.851 1.00 49.66 510 ALA A O 1
ATOM 4106 N N . GLY A 1 511 ? 17.963 11.092 21.275 1.00 47.69 511 GLY A N 1
ATOM 4107 C CA . GLY A 1 511 ? 19.427 11.043 21.348 1.00 47.69 511 GLY A CA 1
ATOM 4108 C C . GLY A 1 511 ? 20.149 11.336 20.021 1.00 47.69 511 GLY A C 1
ATOM 4109 O O . GLY A 1 511 ? 21.301 11.747 20.044 1.00 47.69 511 GLY A O 1
ATOM 4110 N N . SER A 1 512 ? 19.484 11.166 18.872 1.00 44.56 512 SER A N 1
ATOM 4111 C CA . SER A 1 512 ? 20.041 11.399 17.527 1.00 44.56 512 SER A CA 1
ATOM 4112 C C . SER A 1 512 ? 19.382 12.591 16.820 1.00 44.56 512 SER A C 1
ATOM 4114 O O . SER A 1 512 ? 20.074 13.390 16.200 1.00 44.56 512 SER A O 1
ATOM 4116 N N . MET A 1 513 ? 18.068 12.780 16.971 1.00 42.59 513 MET A N 1
ATOM 4117 C CA . MET A 1 513 ? 17.313 13.812 16.245 1.00 42.59 513 MET A CA 1
ATOM 4118 C C . MET A 1 513 ? 17.512 15.231 16.810 1.00 42.59 513 MET A C 1
ATOM 4120 O O . MET A 1 513 ? 17.402 16.207 16.069 1.00 42.59 513 MET A O 1
ATOM 4124 N N . GLN A 1 514 ? 17.831 15.374 18.109 1.00 45.09 514 GLN A N 1
ATOM 4125 C CA . GLN A 1 514 ? 18.182 16.682 18.681 1.00 45.09 514 GLN A CA 1
ATOM 4126 C C . GLN A 1 514 ? 19.462 17.243 18.068 1.00 45.09 514 GLN A C 1
ATOM 4128 O O . GLN A 1 514 ? 19.538 18.452 17.887 1.00 45.09 514 GLN A O 1
ATOM 4133 N N . ILE A 1 515 ? 20.425 16.389 17.707 1.00 49.84 515 ILE A N 1
ATOM 4134 C CA . ILE A 1 515 ? 21.698 16.813 17.114 1.00 49.84 515 ILE A CA 1
ATOM 4135 C C . ILE A 1 515 ? 21.461 17.385 15.713 1.00 49.84 515 ILE A C 1
ATOM 4137 O O . ILE A 1 515 ? 21.937 18.480 15.432 1.00 49.84 515 ILE A O 1
ATOM 4141 N N . ASP A 1 516 ? 20.657 16.723 14.879 1.00 48.16 516 ASP A N 1
ATOM 4142 C CA . ASP A 1 516 ? 20.400 17.175 13.505 1.00 48.16 516 ASP A CA 1
ATOM 4143 C C . ASP A 1 516 ? 19.563 18.462 13.451 1.00 48.16 516 ASP A C 1
ATOM 4145 O O . ASP A 1 516 ? 19.864 19.368 12.673 1.00 48.16 516 ASP A O 1
ATOM 4149 N N . ILE A 1 517 ? 18.552 18.598 14.320 1.00 50.12 517 ILE A N 1
ATOM 4150 C CA . ILE A 1 517 ? 17.740 19.824 14.405 1.00 50.12 517 ILE A CA 1
ATOM 4151 C C . ILE A 1 517 ? 18.570 20.991 14.964 1.00 50.12 517 ILE A C 1
ATOM 4153 O O . ILE A 1 517 ? 18.476 22.103 14.441 1.00 50.12 517 ILE A O 1
ATOM 4157 N N . LEU A 1 518 ? 19.409 20.757 15.986 1.00 48.41 518 LEU A N 1
ATOM 4158 C CA . LEU A 1 518 ? 20.356 21.769 16.472 1.00 48.41 518 LEU A CA 1
ATOM 4159 C C . LEU A 1 518 ? 21.364 22.145 15.388 1.00 48.41 518 LEU A C 1
ATOM 4161 O O . LEU A 1 518 ? 21.650 23.328 15.232 1.00 48.41 518 LEU A O 1
ATOM 4165 N N . MET A 1 519 ? 21.864 21.179 14.618 1.00 57.19 519 MET A N 1
ATOM 4166 C CA . MET A 1 519 ? 22.792 21.442 13.524 1.00 57.19 519 MET A CA 1
ATOM 4167 C C . MET A 1 519 ? 22.146 22.255 12.405 1.00 57.19 519 MET A C 1
ATOM 4169 O O . MET A 1 519 ? 22.753 23.229 11.976 1.00 57.19 519 MET A O 1
ATOM 4173 N N . GLU A 1 520 ? 20.926 21.940 11.958 1.00 61.12 520 GLU A N 1
ATOM 4174 C CA . GLU A 1 520 ? 20.251 22.741 10.926 1.00 61.12 520 GLU A CA 1
ATOM 4175 C C . GLU A 1 520 ? 19.889 24.149 11.422 1.00 61.12 520 GLU A C 1
ATOM 4177 O O . GLU A 1 520 ? 20.080 25.123 10.690 1.00 61.12 520 GLU A O 1
ATOM 4182 N N . GLN A 1 521 ? 19.438 24.296 12.675 1.00 65.00 521 GLN A N 1
ATOM 4183 C CA . GLN A 1 521 ? 19.190 25.614 13.272 1.00 65.00 521 GLN A CA 1
ATOM 4184 C C . GLN A 1 521 ? 20.483 26.424 13.427 1.00 65.00 521 GLN A C 1
ATOM 4186 O O . GLN A 1 521 ? 20.496 27.626 13.141 1.00 65.00 521 GLN A O 1
ATOM 4191 N N . GLN A 1 522 ? 21.585 25.784 13.822 1.00 65.69 522 GLN A N 1
ATOM 4192 C CA . GLN A 1 522 ? 22.898 26.421 13.877 1.00 65.69 522 GLN A CA 1
ATOM 4193 C C . GLN A 1 522 ? 23.395 26.796 12.479 1.00 65.69 522 GLN A C 1
ATOM 4195 O O . GLN A 1 522 ? 23.863 27.916 12.303 1.00 65.69 522 GLN A O 1
ATOM 4200 N N . LEU A 1 523 ? 23.225 25.940 11.466 1.00 67.56 523 LEU A N 1
ATOM 4201 C CA . LEU A 1 523 ? 23.619 26.235 10.085 1.00 67.56 523 LEU A CA 1
ATOM 4202 C C . LEU A 1 523 ? 22.824 27.414 9.510 1.00 67.56 523 LEU A C 1
ATOM 4204 O O . LEU A 1 523 ? 23.399 28.304 8.887 1.00 67.56 523 LEU A O 1
ATOM 4208 N N . ALA A 1 524 ? 21.510 27.453 9.748 1.00 67.31 524 ALA A N 1
ATOM 4209 C CA . ALA A 1 524 ? 20.653 28.561 9.335 1.00 67.31 524 ALA A CA 1
ATOM 4210 C C . ALA A 1 524 ? 21.057 29.873 10.026 1.00 67.31 524 ALA A C 1
ATOM 4212 O O . ALA A 1 524 ? 21.132 30.918 9.379 1.00 67.31 524 ALA A O 1
ATOM 4213 N N . THR A 1 525 ? 21.393 29.809 11.318 1.00 67.62 525 THR A N 1
ATOM 4214 C CA . THR A 1 525 ? 21.867 30.965 12.092 1.00 67.62 525 THR A CA 1
ATOM 4215 C C . THR A 1 525 ? 23.238 31.444 11.609 1.00 67.62 525 THR A C 1
ATOM 4217 O O . THR A 1 525 ? 23.438 32.642 11.423 1.00 67.62 525 THR A O 1
ATOM 4220 N N . ILE A 1 526 ? 24.171 30.529 11.333 1.00 67.25 526 ILE A N 1
ATOM 4221 C CA . ILE A 1 526 ? 25.498 30.840 10.782 1.00 67.25 526 ILE A CA 1
ATOM 4222 C C . ILE A 1 526 ? 25.366 31.492 9.402 1.00 67.25 526 ILE A C 1
ATOM 4224 O O . ILE A 1 526 ? 25.986 32.523 9.154 1.00 67.25 526 ILE A O 1
ATOM 4228 N N . ASN A 1 527 ? 24.517 30.953 8.525 1.00 68.31 527 ASN A N 1
ATOM 4229 C CA . ASN A 1 527 ? 24.280 31.528 7.201 1.00 68.31 527 ASN A CA 1
ATOM 4230 C C . ASN A 1 527 ? 23.651 32.928 7.281 1.00 68.31 527 ASN A C 1
ATOM 4232 O O . ASN A 1 527 ? 24.057 33.823 6.540 1.00 68.31 527 ASN A O 1
ATOM 4236 N N . ALA A 1 528 ? 22.713 33.150 8.207 1.00 72.00 528 ALA A N 1
ATOM 4237 C CA . ALA A 1 528 ? 22.144 34.473 8.452 1.00 72.00 528 ALA A CA 1
ATOM 4238 C C . ALA A 1 528 ? 23.203 35.469 8.965 1.00 72.00 528 ALA A C 1
ATOM 4240 O O . ALA A 1 528 ? 23.279 36.594 8.473 1.00 72.00 528 ALA A O 1
ATOM 4241 N N . LEU A 1 529 ? 24.070 35.049 9.893 1.00 68.31 529 LEU A N 1
ATOM 4242 C CA . LEU A 1 529 ? 25.154 35.883 10.426 1.00 68.31 529 LEU A CA 1
ATOM 4243 C C . LEU A 1 529 ? 26.194 36.240 9.353 1.00 68.31 529 LEU A C 1
ATOM 4245 O O . LEU A 1 529 ? 26.595 37.404 9.253 1.00 68.31 529 LEU A O 1
ATOM 4249 N N . LEU A 1 530 ? 26.565 35.282 8.500 1.00 68.00 530 LEU A N 1
ATOM 4250 C CA . LEU A 1 530 ? 27.473 35.504 7.370 1.00 68.00 530 LEU A CA 1
ATOM 4251 C C . LEU A 1 530 ? 26.903 36.511 6.360 1.00 68.00 530 LEU A C 1
ATOM 4253 O O . LEU A 1 530 ? 27.634 37.382 5.890 1.00 68.00 530 LEU A O 1
ATOM 4257 N N . LEU A 1 531 ? 25.597 36.454 6.075 1.00 72.81 531 LEU A N 1
ATOM 4258 C CA . LEU A 1 531 ? 24.923 37.414 5.192 1.00 72.81 531 LEU A CA 1
ATOM 4259 C C . LEU A 1 531 ? 24.865 38.834 5.778 1.00 72.81 531 LEU A C 1
ATOM 4261 O O . LEU A 1 531 ? 24.862 39.804 5.025 1.00 72.81 531 LEU A O 1
ATOM 4265 N N . THR A 1 532 ? 24.872 38.976 7.106 1.00 80.81 532 THR A N 1
ATOM 4266 C CA . THR A 1 532 ? 24.916 40.288 7.782 1.00 80.81 532 THR A CA 1
ATOM 4267 C C . THR A 1 532 ? 26.325 40.878 7.925 1.00 80.81 532 THR A C 1
ATOM 4269 O O . THR A 1 532 ? 26.487 41.946 8.511 1.00 80.81 532 THR A O 1
ATOM 4272 N N . GLY A 1 533 ? 27.359 40.217 7.390 1.00 68.06 533 GLY A N 1
ATOM 4273 C CA . GLY A 1 533 ? 28.743 40.701 7.447 1.00 68.06 533 GLY A CA 1
ATOM 4274 C C . GLY A 1 533 ? 29.417 40.541 8.815 1.00 68.06 533 GLY A C 1
ATOM 4275 O O . GLY A 1 533 ? 30.492 41.102 9.042 1.00 68.06 533 GLY A O 1
ATOM 4276 N N . VAL A 1 534 ? 28.822 39.769 9.729 1.00 67.81 534 VAL A N 1
ATOM 4277 C CA . VAL A 1 534 ? 29.416 39.470 11.035 1.00 67.81 534 VAL A CA 1
ATOM 4278 C C . VAL A 1 534 ? 30.549 38.460 10.838 1.00 67.81 534 VAL A C 1
ATOM 4280 O O . VAL A 1 534 ? 30.320 37.302 10.492 1.00 67.81 534 VAL A O 1
ATOM 4283 N N . ARG A 1 535 ? 31.799 38.893 11.051 1.00 51.72 535 ARG A N 1
ATOM 4284 C CA . ARG A 1 535 ? 32.967 37.998 11.059 1.00 51.72 535 ARG A CA 1
ATOM 4285 C C . ARG A 1 535 ? 32.977 37.181 12.350 1.00 51.72 535 ARG A C 1
ATOM 4287 O O . ARG A 1 535 ? 33.233 37.725 13.419 1.00 51.72 535 ARG A O 1
ATOM 4294 N N . LEU A 1 536 ? 32.728 35.879 12.239 1.00 50.25 536 LEU A N 1
ATOM 4295 C CA . LEU A 1 536 ? 32.890 34.929 13.338 1.00 50.25 536 LEU A CA 1
ATOM 4296 C C . LEU A 1 536 ? 34.349 34.458 13.394 1.00 50.25 536 LEU A C 1
ATOM 4298 O O . LEU A 1 536 ? 34.829 33.787 12.481 1.00 50.25 536 LEU A O 1
ATOM 4302 N N . SER A 1 537 ? 35.061 34.818 14.460 1.00 42.94 537 SER A N 1
ATOM 4303 C CA . SER A 1 537 ? 36.374 34.254 14.791 1.00 42.94 537 SER A CA 1
ATOM 4304 C C . SER A 1 537 ? 36.154 32.968 15.589 1.00 42.94 537 SER A C 1
ATOM 4306 O O . SER A 1 537 ? 35.652 33.027 16.709 1.00 42.94 537 SER A O 1
ATOM 4308 N N . PHE A 1 538 ? 36.521 31.813 15.034 1.00 40.03 538 PHE A N 1
ATOM 4309 C CA . PHE A 1 538 ? 36.568 30.569 15.802 1.00 40.03 538 PHE A CA 1
ATOM 4310 C C . PHE A 1 538 ? 37.811 30.572 16.701 1.00 40.03 538 PHE A C 1
ATOM 4312 O O . PHE A 1 538 ? 38.924 30.793 16.221 1.00 40.03 538 PHE A O 1
ATOM 4319 N N . ILE A 1 539 ? 37.613 30.348 17.999 1.00 38.47 539 ILE A N 1
ATOM 4320 C CA . ILE A 1 539 ? 38.678 30.010 18.952 1.00 38.47 539 ILE A CA 1
ATOM 4321 C C . ILE A 1 539 ? 38.603 28.483 19.150 1.00 38.47 539 ILE A C 1
ATOM 4323 O O . ILE A 1 539 ? 37.475 27.990 19.219 1.00 38.47 539 ILE A O 1
ATOM 4327 N N . PRO A 1 540 ? 39.742 27.756 19.160 1.00 38.44 540 PRO A N 1
ATOM 4328 C CA . PRO A 1 540 ? 39.781 26.290 19.101 1.00 38.44 540 PRO A CA 1
ATOM 4329 C C . PRO A 1 540 ? 38.976 25.574 20.183 1.00 38.44 540 PRO A C 1
ATOM 4331 O O . PRO A 1 540 ? 38.983 26.064 21.338 1.00 38.44 540 PRO A O 1
#

Radius of gyration: 33.8 Å; chains: 1; bounding box: 116×77×89 Å